Protein AF-A0A559M7N2-F1 (afdb_monomer_lite)

pLDDT: mean 72.8, std 21.12, range [26.42, 98.25]

Organism: NCBI:txid215461

Structure (mmCIF, N/CA/C/O backbone):
data_AF-A0A559M7N2-F1
#
_entry.id   AF-A0A559M7N2-F1
#
loop_
_atom_site.group_PDB
_atom_site.id
_atom_site.type_symbol
_atom_site.label_atom_id
_atom_site.label_alt_id
_atom_site.label_comp_id
_atom_site.label_asym_id
_atom_site.label_entity_id
_atom_site.label_seq_id
_atom_site.pdbx_PDB_ins_code
_atom_site.Cartn_x
_atom_site.Cartn_y
_atom_site.Cartn_z
_atom_site.occupancy
_atom_site.B_iso_or_equiv
_atom_site.auth_seq_id
_atom_site.auth_comp_id
_atom_site.auth_asym_id
_atom_site.auth_atom_id
_atom_site.pdbx_PDB_model_num
ATOM 1 N N . MET A 1 1 ? 62.987 35.791 -5.267 1.00 38.84 1 MET A N 1
ATOM 2 C CA . MET A 1 1 ? 63.421 35.973 -6.667 1.00 38.84 1 MET A CA 1
ATOM 3 C C . MET A 1 1 ? 62.729 34.912 -7.497 1.00 38.84 1 MET A C 1
ATOM 5 O O . MET A 1 1 ? 62.975 33.733 -7.290 1.00 38.84 1 MET A O 1
ATOM 9 N N . LEU A 1 2 ? 61.769 35.351 -8.308 1.00 29.48 2 LEU A N 1
ATOM 10 C CA . LEU A 1 2 ? 60.917 34.530 -9.165 1.00 29.48 2 LEU A CA 1
ATOM 11 C C . LEU A 1 2 ? 61.685 34.134 -10.431 1.00 29.48 2 LEU A C 1
ATOM 13 O O . LEU A 1 2 ? 62.287 34.993 -11.069 1.00 29.48 2 LEU A O 1
ATOM 17 N N . SER A 1 3 ? 61.623 32.857 -10.798 1.00 26.42 3 SER A N 1
ATOM 18 C CA . SER A 1 3 ? 61.978 32.352 -12.125 1.00 26.42 3 SER A CA 1
ATOM 19 C C . SER A 1 3 ? 60.822 31.476 -12.594 1.00 26.42 3 SER A C 1
ATOM 21 O O . SER A 1 3 ? 60.553 30.420 -12.026 1.00 26.42 3 SER A O 1
ATOM 23 N N . THR A 1 4 ? 60.081 31.982 -13.573 1.00 31.30 4 THR A N 1
ATOM 24 C CA . THR A 1 4 ? 58.969 31.317 -14.250 1.00 31.30 4 THR A CA 1
ATOM 25 C C . THR A 1 4 ? 59.507 30.516 -15.432 1.00 31.30 4 THR A C 1
ATOM 27 O O . THR A 1 4 ? 60.005 31.107 -16.390 1.00 31.30 4 THR A O 1
ATOM 30 N N . GLN A 1 5 ? 59.368 29.189 -15.401 1.00 32.19 5 GLN A N 1
ATOM 31 C CA . GLN A 1 5 ? 59.407 28.364 -16.608 1.00 32.19 5 GLN A CA 1
ATOM 32 C C . GLN A 1 5 ? 57.973 28.094 -17.070 1.00 32.19 5 GLN A C 1
ATOM 34 O O . GLN A 1 5 ? 57.166 27.504 -16.356 1.00 32.19 5 GLN A O 1
ATOM 39 N N . ASN A 1 6 ? 57.673 28.586 -18.271 1.00 32.91 6 ASN A N 1
ATOM 40 C CA . ASN A 1 6 ? 56.424 28.376 -18.988 1.00 32.91 6 ASN A CA 1
ATOM 41 C C . ASN A 1 6 ? 56.372 26.944 -19.533 1.00 32.91 6 ASN A C 1
ATOM 43 O O . ASN A 1 6 ? 57.146 26.602 -20.427 1.00 32.91 6 ASN A O 1
ATOM 47 N N . HIS A 1 7 ? 55.411 26.147 -19.067 1.00 32.06 7 HIS A N 1
ATOM 48 C CA . HIS A 1 7 ? 54.910 25.005 -19.825 1.00 32.06 7 HIS A CA 1
ATOM 49 C C . HIS A 1 7 ? 53.639 25.428 -20.565 1.00 32.06 7 HIS A C 1
ATOM 51 O O . HIS A 1 7 ? 52.646 25.833 -19.965 1.00 32.06 7 HIS A O 1
ATOM 57 N N . SER A 1 8 ? 53.713 25.377 -21.892 1.00 33.50 8 SER A N 1
ATOM 58 C CA . SER A 1 8 ? 52.602 25.559 -22.819 1.00 33.50 8 SER A CA 1
ATOM 59 C C . SER A 1 8 ? 51.560 24.463 -22.599 1.00 33.50 8 SER A C 1
ATOM 61 O O . SER A 1 8 ? 51.835 23.291 -22.847 1.00 33.50 8 SER A O 1
ATOM 63 N N . GLY A 1 9 ? 50.379 24.855 -22.121 1.00 32.44 9 GLY A N 1
ATOM 64 C CA . GLY A 1 9 ? 49.238 23.965 -21.949 1.00 32.44 9 GLY A CA 1
ATOM 65 C C . GLY A 1 9 ? 48.616 23.574 -23.286 1.00 32.44 9 GLY A C 1
ATOM 66 O O . GLY A 1 9 ? 48.193 24.432 -24.061 1.00 32.44 9 GLY A O 1
ATOM 67 N N . GLU A 1 10 ? 48.522 22.270 -23.523 1.00 34.81 10 GLU A N 1
ATOM 68 C CA . GLU A 1 10 ? 47.548 21.700 -24.445 1.00 34.81 10 GLU A CA 1
ATOM 69 C C . GLU A 1 10 ? 46.180 21.680 -23.753 1.00 34.81 10 GLU A C 1
ATOM 71 O O . GLU A 1 10 ? 46.028 21.222 -22.621 1.00 34.81 10 GLU A O 1
ATOM 76 N N . ASN A 1 11 ? 45.183 22.248 -24.425 1.00 41.03 11 ASN A N 1
ATOM 77 C CA . ASN A 1 11 ? 43.805 22.314 -23.959 1.00 41.03 11 ASN A CA 1
ATOM 78 C C . ASN A 1 11 ? 43.128 20.951 -24.220 1.00 41.03 11 ASN A C 1
ATOM 80 O O . ASN A 1 11 ? 43.040 20.562 -25.386 1.00 41.03 11 ASN A O 1
ATOM 84 N N . PRO A 1 12 ? 42.631 20.222 -23.201 1.00 34.59 12 PRO A N 1
ATOM 85 C CA . PRO A 1 12 ? 42.093 18.868 -23.378 1.00 34.59 12 PRO A CA 1
ATOM 86 C C . PRO A 1 12 ? 40.687 18.838 -24.002 1.00 34.59 12 PRO A C 1
ATOM 88 O O . PRO A 1 12 ? 40.128 17.769 -24.229 1.00 34.59 12 PRO A O 1
ATOM 91 N N . TRP A 1 13 ? 40.119 19.997 -24.329 1.00 42.06 13 TRP A N 1
ATOM 92 C CA . TRP A 1 13 ? 38.844 20.109 -25.028 1.00 42.06 13 TRP A CA 1
ATOM 93 C C . TRP A 1 13 ? 39.105 20.730 -26.392 1.00 42.06 13 TRP A C 1
ATOM 95 O O . TRP A 1 13 ? 39.275 21.944 -26.501 1.00 42.06 13 TRP A O 1
ATOM 105 N N . GLY A 1 14 ? 39.186 19.885 -27.423 1.00 41.91 14 GLY A N 1
ATOM 106 C CA . GLY A 1 14 ? 39.466 20.248 -28.815 1.00 41.91 14 GLY A CA 1
ATOM 107 C C . GLY A 1 14 ? 38.435 21.202 -29.426 1.00 41.91 14 GLY A C 1
ATOM 108 O O . GLY A 1 14 ? 37.654 20.825 -30.294 1.00 41.91 14 GLY A O 1
ATOM 109 N N . TYR A 1 15 ? 38.447 22.462 -29.000 1.00 45.78 15 TYR A N 1
ATOM 110 C CA . TYR A 1 15 ? 37.638 23.528 -29.567 1.00 45.78 15 TYR A CA 1
ATOM 111 C C . TYR A 1 15 ? 38.358 24.141 -30.763 1.00 45.78 15 TYR A C 1
ATOM 113 O O . TYR A 1 15 ? 39.396 24.786 -30.636 1.00 45.78 15 TYR A O 1
ATOM 121 N N . ASN A 1 16 ? 37.771 23.965 -31.946 1.00 45.22 16 ASN A N 1
ATOM 122 C CA . ASN A 1 16 ? 38.247 24.568 -33.183 1.00 45.22 16 ASN A CA 1
ATOM 123 C C . ASN A 1 16 ? 37.999 26.100 -33.159 1.00 45.22 16 ASN A C 1
ATOM 125 O O . ASN A 1 16 ? 36.839 26.531 -33.154 1.00 45.22 16 ASN A O 1
ATOM 129 N N . PRO A 1 17 ? 39.043 26.953 -33.201 1.00 45.00 17 PRO A N 1
ATOM 130 C CA . PRO A 1 17 ? 38.905 28.414 -33.120 1.00 45.00 17 PRO A CA 1
ATOM 131 C C . PRO A 1 17 ? 38.132 29.049 -34.290 1.00 45.00 17 PRO A C 1
ATOM 133 O O . PRO A 1 17 ? 37.671 30.189 -34.190 1.00 45.00 17 PRO A O 1
ATOM 136 N N . LYS A 1 18 ? 37.958 28.329 -35.410 1.00 45.25 18 LYS A N 1
ATOM 137 C CA . LYS A 1 18 ? 37.195 28.816 -36.574 1.00 45.25 18 LYS A CA 1
ATOM 138 C C . LYS A 1 18 ? 35.680 28.820 -36.324 1.00 45.25 18 LYS A C 1
ATOM 140 O O . LYS A 1 18 ? 34.986 29.691 -36.845 1.00 45.25 18 LYS A O 1
ATOM 145 N N . SER A 1 19 ? 35.177 27.917 -35.481 1.00 50.12 19 SER A N 1
ATOM 146 C CA . SER A 1 19 ? 33.751 27.806 -35.125 1.00 50.12 19 SER A CA 1
ATOM 147 C C . SER A 1 19 ? 33.270 29.000 -34.297 1.00 50.12 19 SER A C 1
ATOM 149 O O . SER A 1 19 ? 32.196 29.540 -34.549 1.00 50.12 19 SER A O 1
ATOM 151 N N . TYR A 1 20 ? 34.105 29.481 -33.370 1.00 46.59 20 TYR A N 1
ATOM 152 C CA . TYR A 1 20 ? 33.757 30.595 -32.485 1.00 46.59 20 TYR A CA 1
ATOM 153 C C . TYR A 1 20 ? 33.691 31.942 -33.226 1.00 46.59 20 TYR A C 1
ATOM 155 O O . TYR A 1 20 ? 32.823 32.768 -32.955 1.00 46.59 20 TYR A O 1
ATOM 163 N N . ARG A 1 21 ? 34.549 32.152 -34.239 1.00 49.31 21 ARG A N 1
ATOM 164 C CA . ARG A 1 21 ? 34.476 33.348 -35.103 1.00 49.31 21 ARG A CA 1
ATOM 165 C C . ARG A 1 21 ? 33.247 33.348 -36.015 1.00 49.31 21 ARG A C 1
ATOM 167 O O . ARG A 1 21 ? 32.693 34.414 -36.258 1.00 49.31 21 ARG A O 1
ATOM 174 N N . LYS A 1 22 ? 32.808 32.177 -36.492 1.00 51.69 22 LYS A N 1
ATOM 175 C CA . LYS A 1 22 ? 31.592 32.049 -37.313 1.00 51.69 22 LYS A CA 1
ATOM 176 C C . LYS A 1 22 ? 30.327 32.320 -36.490 1.00 51.69 22 LYS A C 1
ATOM 178 O O . LYS A 1 22 ? 29.439 33.015 -36.965 1.00 51.69 22 LYS A O 1
ATOM 183 N N . PHE A 1 23 ? 30.287 31.852 -35.241 1.00 52.22 23 PHE A N 1
ATOM 184 C CA . PHE A 1 23 ? 29.180 32.127 -34.321 1.00 52.22 23 PHE A CA 1
ATOM 185 C C . PHE A 1 23 ? 29.069 33.619 -33.972 1.00 52.22 23 PHE A C 1
ATOM 187 O O . PHE A 1 23 ? 27.985 34.187 -34.045 1.00 52.22 23 PHE A O 1
ATOM 194 N N . ARG A 1 24 ? 30.198 34.281 -33.677 1.00 52.12 24 ARG A N 1
ATOM 195 C CA . ARG A 1 24 ? 30.206 35.708 -33.314 1.00 52.12 24 ARG A CA 1
ATOM 196 C C . ARG A 1 24 ? 29.809 36.621 -34.481 1.00 52.12 24 ARG A C 1
ATOM 198 O O . ARG A 1 24 ? 29.022 37.534 -34.288 1.00 52.12 24 ARG A O 1
ATOM 205 N N . ARG A 1 25 ? 30.258 36.306 -35.702 1.00 52.41 25 ARG A N 1
ATOM 206 C CA . ARG A 1 25 ? 29.867 37.045 -36.912 1.00 52.41 25 ARG A CA 1
ATOM 207 C C . ARG A 1 25 ? 28.369 36.923 -37.226 1.00 52.41 25 ARG A C 1
ATOM 209 O O . ARG A 1 25 ? 27.755 37.916 -37.588 1.00 52.41 25 ARG A O 1
ATOM 216 N N . ASN A 1 26 ? 27.780 35.742 -37.035 1.00 50.41 26 ASN A N 1
ATOM 217 C CA . ASN A 1 26 ? 26.339 35.546 -37.222 1.00 50.41 26 ASN A CA 1
ATOM 218 C C . ASN A 1 26 ? 25.507 36.280 -36.156 1.00 50.41 26 ASN A C 1
ATOM 220 O O . ASN A 1 26 ? 24.401 36.72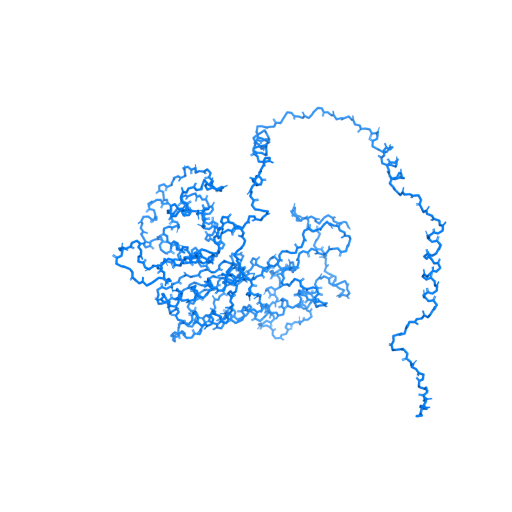3 -36.446 1.00 50.41 26 ASN A O 1
ATOM 224 N N . LEU A 1 27 ? 26.035 36.418 -34.935 1.00 49.44 27 LEU A N 1
ATOM 225 C CA . LEU A 1 27 ? 25.374 37.150 -33.853 1.00 49.44 27 LEU A CA 1
ATOM 226 C C . LEU A 1 27 ? 25.373 38.666 -34.114 1.00 49.44 27 LEU A C 1
ATOM 228 O O . LEU A 1 27 ? 24.350 39.317 -33.916 1.00 49.44 27 LEU A O 1
ATOM 232 N N . ASP A 1 28 ? 26.483 39.200 -34.628 1.00 57.16 28 ASP A N 1
ATOM 233 C CA . ASP A 1 28 ? 26.607 40.617 -34.985 1.00 57.16 28 ASP A CA 1
ATOM 234 C C . ASP A 1 28 ? 25.768 40.960 -36.242 1.00 57.16 28 ASP A C 1
ATOM 236 O O . ASP A 1 28 ? 25.141 42.019 -36.301 1.00 57.16 28 ASP A O 1
ATOM 240 N N . GLU A 1 29 ? 25.665 40.045 -37.221 1.00 51.75 29 GLU A N 1
ATOM 241 C CA . GLU A 1 29 ? 24.784 40.191 -38.399 1.00 51.75 29 GLU A CA 1
ATOM 242 C C . GLU A 1 29 ? 23.282 40.134 -38.028 1.00 51.75 29 GLU A C 1
ATOM 244 O O . GLU A 1 29 ? 22.480 40.859 -38.620 1.00 51.75 29 GLU A O 1
ATOM 249 N N . LEU A 1 30 ? 22.897 39.349 -37.011 1.00 50.06 30 LEU A N 1
ATOM 250 C CA . LEU A 1 30 ? 21.523 39.290 -36.480 1.00 50.06 30 LEU A CA 1
ATOM 251 C C . LEU A 1 30 ? 21.131 40.528 -35.659 1.00 50.06 30 LEU A C 1
ATOM 253 O O . LEU A 1 30 ? 19.954 40.875 -35.596 1.00 50.06 30 LEU A O 1
ATOM 257 N N . GLN A 1 31 ? 22.098 41.208 -35.040 1.00 55.69 31 GLN A N 1
ATOM 258 C CA . GLN A 1 31 ? 21.852 42.449 -34.299 1.00 55.69 31 GLN A CA 1
ATOM 259 C C . GLN A 1 31 ? 21.788 43.684 -35.212 1.00 55.69 31 GLN A C 1
ATOM 261 O O . GLN A 1 31 ? 21.134 44.664 -34.859 1.00 55.69 31 GLN A O 1
ATOM 266 N N . ALA A 1 32 ? 22.418 43.635 -36.391 1.00 61.19 32 ALA A N 1
ATOM 267 C CA . ALA A 1 32 ? 22.428 44.739 -37.353 1.00 61.19 32 ALA A CA 1
ATOM 268 C C . ALA A 1 32 ? 21.173 44.808 -38.249 1.00 61.19 32 ALA A C 1
ATOM 270 O O . ALA A 1 32 ? 20.858 45.883 -38.755 1.00 61.19 32 ALA A O 1
ATOM 271 N N . ASN A 1 33 ? 20.445 43.698 -38.429 1.00 50.16 33 ASN A N 1
ATOM 272 C CA . ASN A 1 33 ? 19.228 43.626 -39.246 1.00 50.16 33 ASN A CA 1
ATOM 273 C C . ASN A 1 33 ? 18.071 42.993 -38.450 1.00 50.16 33 ASN A C 1
ATOM 275 O O . ASN A 1 33 ? 17.874 41.778 -38.527 1.00 50.16 33 ASN A O 1
ATOM 279 N N . PRO A 1 34 ? 17.290 43.775 -37.681 1.00 47.81 34 PRO A N 1
ATOM 280 C CA . PRO A 1 34 ? 16.145 43.233 -36.964 1.00 47.81 34 PRO A CA 1
ATOM 281 C C . PRO A 1 34 ? 15.091 42.729 -37.960 1.00 47.81 34 PRO A C 1
ATOM 283 O O . PRO A 1 34 ? 14.519 43.497 -38.734 1.00 47.81 34 PRO A O 1
ATOM 286 N N . VAL A 1 35 ? 14.837 41.420 -37.930 1.00 53.81 35 VAL A N 1
ATOM 287 C CA . VAL A 1 35 ? 13.741 40.773 -38.662 1.00 53.81 35 VAL A CA 1
ATOM 288 C C . VAL A 1 35 ? 12.413 41.402 -38.206 1.00 53.81 35 VAL A C 1
ATOM 290 O O . VAL A 1 35 ? 12.212 41.550 -36.994 1.00 53.81 35 VAL A O 1
ATOM 293 N N . PRO A 1 36 ? 11.495 41.778 -39.119 1.00 46.88 36 PRO A N 1
ATOM 294 C CA . PRO A 1 36 ? 10.175 42.268 -38.737 1.00 46.88 36 PRO A CA 1
ATOM 295 C C . PRO A 1 36 ? 9.475 41.232 -37.853 1.00 46.88 36 PRO A C 1
ATOM 297 O O . PRO A 1 36 ? 9.478 40.041 -38.164 1.00 46.88 36 PRO A O 1
ATOM 300 N N . LYS A 1 37 ? 8.906 41.677 -36.728 1.00 48.97 37 LYS A N 1
ATOM 301 C CA . LYS A 1 37 ? 8.226 40.808 -35.759 1.00 48.97 37 LYS A CA 1
ATOM 302 C C . LYS A 1 37 ? 7.167 39.959 -36.471 1.00 48.97 37 LYS A C 1
ATOM 304 O O . LYS A 1 37 ? 6.220 40.488 -37.040 1.00 48.97 37 LYS A O 1
ATOM 309 N N . GLY A 1 38 ? 7.337 38.640 -36.416 1.00 49.53 38 GLY A N 1
ATOM 310 C CA . GLY A 1 38 ? 6.546 37.657 -37.159 1.00 49.53 38 GLY A CA 1
ATOM 311 C C . GLY A 1 38 ? 5.073 37.520 -36.763 1.00 49.53 38 GLY A C 1
ATOM 312 O O . GLY A 1 38 ? 4.432 36.600 -37.246 1.00 49.53 38 GLY A O 1
ATOM 313 N N . GLU A 1 39 ? 4.501 38.385 -35.924 1.00 48.59 39 GLU A N 1
ATOM 314 C CA . GLU A 1 39 ? 3.069 38.305 -35.590 1.00 48.59 39 GLU A CA 1
ATOM 315 C C . GLU A 1 39 ? 2.154 38.832 -36.706 1.00 48.59 39 GLU A C 1
ATOM 317 O O . GLU A 1 39 ? 1.020 38.368 -36.816 1.00 48.59 39 GLU A O 1
ATOM 322 N N . ASP A 1 40 ? 2.632 39.737 -37.566 1.00 52.19 40 ASP A N 1
ATOM 323 C CA . ASP A 1 40 ? 1.783 40.356 -38.596 1.00 52.19 40 ASP A CA 1
ATOM 324 C C . ASP A 1 40 ? 1.726 39.548 -39.904 1.00 52.19 40 ASP A C 1
ATOM 326 O O . ASP A 1 40 ? 0.712 39.576 -40.598 1.00 52.19 40 ASP A O 1
ATOM 330 N N . TYR A 1 41 ? 2.763 38.761 -40.217 1.00 46.81 41 TYR A N 1
ATOM 331 C CA . TYR A 1 41 ? 2.809 37.950 -41.445 1.00 46.81 41 TYR A CA 1
ATOM 332 C C . TYR A 1 41 ? 1.892 36.717 -41.379 1.00 46.81 41 TYR A C 1
ATOM 334 O O . TYR A 1 41 ? 1.320 36.310 -42.385 1.00 46.81 41 TYR A O 1
ATOM 342 N N . TRP A 1 42 ? 1.704 36.136 -40.189 1.00 44.16 42 TRP A N 1
ATOM 343 C CA . TRP A 1 42 ? 0.806 34.990 -40.018 1.00 44.16 42 TRP A CA 1
ATOM 344 C C . TRP A 1 42 ? -0.664 35.411 -39.909 1.00 44.16 42 TRP A C 1
ATOM 346 O O . TRP A 1 42 ? -1.537 34.690 -40.381 1.00 44.16 42 TRP A O 1
ATOM 356 N N . LYS A 1 43 ? -0.962 36.593 -39.352 1.00 51.34 43 LYS A N 1
ATOM 357 C CA . LYS A 1 43 ? -2.347 37.077 -39.221 1.00 51.34 43 LYS A CA 1
ATOM 358 C C . LYS A 1 43 ? -3.009 37.370 -40.568 1.00 51.34 43 LYS A C 1
ATOM 360 O O . LYS A 1 43 ? -4.196 37.100 -40.705 1.00 51.34 43 LYS A O 1
ATOM 365 N N . SER A 1 44 ? -2.273 37.873 -41.560 1.00 49.59 44 SER A N 1
ATOM 366 C CA . SER A 1 44 ? -2.832 38.114 -42.898 1.00 49.59 44 SER A CA 1
ATOM 367 C C . SER A 1 44 ? -3.057 36.819 -43.685 1.00 49.59 44 SER A C 1
ATOM 369 O O . SER A 1 44 ? -4.069 36.700 -44.367 1.00 49.59 44 SER A O 1
ATOM 371 N N . TYR A 1 45 ? -2.176 35.824 -43.528 1.00 42.91 45 TYR A N 1
ATOM 372 C CA . TYR A 1 45 ? -2.270 34.553 -44.255 1.00 42.91 45 TYR A CA 1
ATOM 373 C C . TYR A 1 45 ? -3.479 33.704 -43.814 1.00 42.91 45 TYR A C 1
ATOM 375 O O . TYR A 1 45 ? -4.158 33.116 -44.648 1.00 42.91 45 TYR A O 1
ATOM 383 N N . TRP A 1 46 ? -3.810 33.697 -42.515 1.00 45.75 46 TRP A N 1
ATOM 384 C CA . TRP A 1 46 ? -4.972 32.959 -41.987 1.00 45.75 46 TRP A CA 1
ATOM 385 C C . TRP A 1 46 ? -6.299 33.735 -42.068 1.00 45.75 46 TRP A C 1
ATOM 387 O O . TRP A 1 46 ? -7.371 33.124 -42.054 1.00 45.75 46 TRP A O 1
ATOM 397 N N . ALA A 1 47 ? -6.257 35.068 -42.171 1.00 50.44 47 ALA A N 1
ATOM 398 C CA . ALA A 1 47 ? -7.457 35.894 -42.330 1.00 50.44 47 ALA A CA 1
ATOM 399 C C . ALA A 1 47 ? -8.057 35.816 -43.748 1.00 50.44 47 ALA A C 1
ATOM 401 O O . ALA A 1 47 ? -9.268 35.950 -43.900 1.00 50.44 47 ALA A O 1
ATOM 402 N N . GLU A 1 48 ? -7.244 35.567 -44.780 1.00 44.56 48 GLU A N 1
ATOM 403 C CA . GLU A 1 48 ? -7.736 35.432 -46.160 1.00 44.56 48 GLU A CA 1
ATOM 404 C C . GLU A 1 48 ? -8.284 34.027 -46.481 1.00 44.56 48 GLU A C 1
ATOM 406 O O . GLU A 1 48 ? -9.187 33.907 -47.311 1.00 44.56 48 GLU A O 1
ATOM 411 N N . GLU A 1 49 ? -7.819 32.971 -45.800 1.00 44.19 49 GLU A N 1
ATOM 412 C CA . GLU A 1 49 ? -8.337 31.601 -45.989 1.00 44.19 49 GLU A CA 1
ATOM 413 C C . GLU A 1 49 ? -9.617 31.302 -45.192 1.00 44.19 49 GLU A C 1
ATOM 415 O O . GLU A 1 49 ? -10.417 30.472 -45.615 1.00 44.19 49 GLU A O 1
ATOM 420 N N . SER A 1 50 ? -9.863 31.998 -44.078 1.00 45.97 50 SER A N 1
ATOM 421 C CA . SER A 1 50 ? -11.043 31.771 -43.222 1.00 45.97 50 SER A CA 1
ATOM 422 C C . SER A 1 50 ? -12.319 32.488 -43.689 1.00 45.97 50 SER A C 1
ATOM 424 O O . SER A 1 50 ? -13.388 32.271 -43.126 1.00 45.97 50 SER A O 1
ATOM 426 N N . ALA A 1 51 ? -12.240 33.311 -44.739 1.00 46.34 51 ALA A N 1
ATOM 427 C CA . ALA A 1 51 ? -13.364 34.100 -45.251 1.00 46.34 51 ALA A CA 1
ATOM 428 C C . ALA A 1 51 ? -14.177 33.409 -46.366 1.00 46.34 51 ALA A C 1
ATOM 430 O O . ALA A 1 51 ? -15.035 34.047 -46.984 1.00 46.34 51 ALA A O 1
ATOM 431 N N . LYS A 1 52 ? -13.922 32.129 -46.662 1.00 50.53 52 LYS A N 1
ATOM 432 C CA . LYS A 1 52 ? -14.687 31.374 -47.662 1.00 50.53 52 LYS A CA 1
ATOM 433 C C . LYS A 1 52 ? -15.412 30.201 -47.007 1.00 50.53 52 LYS A C 1
ATOM 435 O O . LYS A 1 52 ? -14.785 29.268 -46.527 1.00 50.53 52 LYS A O 1
ATOM 440 N N . ASP A 1 53 ? -16.738 30.304 -47.071 1.00 52.22 53 ASP A N 1
ATOM 441 C CA . ASP A 1 53 ? -17.762 29.306 -46.747 1.00 52.22 53 ASP A CA 1
ATOM 442 C C . ASP A 1 53 ? -18.118 29.128 -45.265 1.00 52.22 53 ASP A C 1
ATOM 444 O O . ASP A 1 53 ? -17.844 28.098 -44.658 1.00 52.22 53 ASP A O 1
ATOM 448 N N . ASP A 1 54 ? -18.864 30.095 -44.717 1.00 43.12 54 ASP A N 1
ATOM 449 C CA . ASP A 1 54 ? -19.615 29.916 -43.468 1.00 43.12 54 ASP A CA 1
ATOM 450 C C . ASP A 1 54 ? -21.132 29.949 -43.744 1.00 43.12 54 ASP A C 1
ATOM 452 O O . ASP A 1 54 ? -21.838 30.927 -43.499 1.00 43.12 54 ASP A O 1
ATOM 456 N N . TRP A 1 55 ? -21.639 28.864 -44.336 1.00 49.66 55 TRP A N 1
ATOM 457 C CA . TRP A 1 55 ? -23.065 28.521 -44.307 1.00 49.66 55 TRP A CA 1
ATOM 458 C C . TRP A 1 55 ? -23.308 27.586 -43.119 1.00 49.66 55 TRP A C 1
ATOM 460 O O . TRP A 1 55 ? -23.463 26.375 -43.281 1.00 49.66 55 TRP A O 1
ATOM 470 N N . THR A 1 56 ? -23.333 28.128 -41.904 1.00 49.84 56 THR A N 1
ATOM 471 C CA . THR A 1 56 ? -23.733 27.355 -40.725 1.00 49.84 56 THR A CA 1
ATOM 472 C C . THR A 1 56 ? -25.255 27.294 -40.646 1.00 49.84 56 THR A C 1
ATOM 474 O O . THR A 1 56 ? -25.945 28.262 -40.326 1.00 49.84 56 THR A O 1
ATOM 477 N N . ALA A 1 57 ? -25.805 26.123 -40.974 1.00 55.06 57 ALA A N 1
ATOM 478 C CA . ALA A 1 57 ? -27.180 25.784 -40.636 1.00 55.06 57 ALA A CA 1
ATOM 479 C C . ALA A 1 57 ? -27.393 25.975 -39.125 1.00 55.06 57 ALA A C 1
ATOM 481 O O . ALA A 1 57 ? -26.520 25.623 -38.328 1.00 55.06 57 ALA A O 1
ATOM 482 N N . ALA A 1 58 ? -28.547 26.529 -38.737 1.00 59.56 58 ALA A N 1
ATOM 483 C CA . ALA A 1 58 ? -28.896 26.708 -37.332 1.00 59.56 58 ALA A CA 1
ATOM 484 C C . ALA A 1 58 ? -28.698 25.381 -36.570 1.00 59.56 58 ALA A C 1
ATOM 486 O O . ALA A 1 58 ? -29.142 24.337 -37.064 1.00 59.56 58 ALA A O 1
ATOM 487 N N . PRO A 1 59 ? -28.020 25.390 -35.408 1.00 64.56 59 PRO A N 1
ATOM 488 C CA . PRO A 1 59 ? -27.731 24.165 -34.680 1.00 64.56 59 PRO A CA 1
ATOM 489 C C . PRO A 1 59 ? -29.040 23.451 -34.343 1.00 64.56 59 PRO A C 1
ATOM 491 O O . PRO A 1 59 ? -30.006 24.075 -33.897 1.00 64.56 59 PRO A O 1
ATOM 494 N N . ALA A 1 60 ? -29.073 22.140 -34.586 1.00 74.81 60 ALA A N 1
ATOM 495 C CA . ALA A 1 60 ? -30.211 21.305 -34.232 1.00 74.81 60 ALA A CA 1
ATOM 496 C C . ALA A 1 60 ? -30.568 21.491 -32.741 1.00 74.81 60 ALA A C 1
ATOM 498 O O . ALA A 1 60 ? -29.662 21.677 -31.919 1.00 74.81 60 ALA A O 1
ATOM 499 N N . PRO A 1 61 ? -31.864 21.456 -32.375 1.00 80.19 61 PRO A N 1
ATOM 500 C CA . PRO A 1 61 ? -32.285 21.600 -30.987 1.00 80.19 61 PRO A CA 1
ATOM 501 C C . PRO A 1 61 ? -31.591 20.546 -30.121 1.00 80.19 61 PRO A C 1
ATOM 503 O O . PRO A 1 61 ? -31.579 19.359 -30.455 1.00 80.19 61 PRO A O 1
ATOM 506 N N . LYS A 1 62 ? -30.980 21.004 -29.024 1.00 83.56 62 LYS A N 1
ATOM 507 C CA . LYS A 1 62 ? -30.246 20.149 -28.088 1.00 83.56 62 LYS A CA 1
ATOM 508 C C . LYS A 1 62 ? -31.189 19.105 -27.491 1.00 83.56 62 LYS A C 1
ATOM 510 O O . LYS A 1 62 ? -32.332 19.410 -27.154 1.00 83.56 62 LYS A O 1
ATOM 515 N N . SER A 1 63 ? -30.695 17.880 -27.364 1.00 87.69 63 SER A N 1
ATOM 516 C CA . SER A 1 63 ? -31.412 16.800 -26.677 1.00 87.69 63 SER A CA 1
ATOM 517 C C . SER A 1 63 ? -31.517 17.066 -25.170 1.00 87.69 63 SER A C 1
ATOM 519 O O . SER A 1 63 ? -30.718 17.811 -24.604 1.00 87.69 63 SER A O 1
ATOM 521 N N . GLU A 1 64 ? -32.477 16.423 -24.505 1.00 83.88 64 GLU A N 1
ATOM 522 C CA . GLU A 1 64 ? -32.680 16.522 -23.051 1.00 83.88 64 GLU A CA 1
ATOM 523 C C . GLU A 1 64 ? -31.419 16.129 -22.257 1.00 83.88 64 GLU A C 1
ATOM 525 O O . GLU A 1 64 ? -31.063 16.786 -21.284 1.00 83.88 64 GLU A O 1
ATOM 530 N N . GLU A 1 65 ? -30.669 15.133 -22.737 1.00 75.31 65 GLU A N 1
ATOM 531 C CA . GLU A 1 65 ? -29.400 14.700 -22.138 1.00 75.31 65 GLU A CA 1
ATOM 532 C C . GLU A 1 65 ? -28.296 15.767 -22.261 1.00 75.31 65 GLU A C 1
ATOM 534 O O . GLU A 1 65 ? -27.503 15.964 -21.341 1.00 75.31 65 GLU A O 1
ATOM 539 N N . GLN A 1 66 ? -28.264 16.508 -23.374 1.00 78.06 66 GLN A N 1
ATOM 540 C CA . GLN A 1 66 ? -27.326 17.619 -23.567 1.00 78.06 66 GLN A CA 1
ATOM 541 C C . GLN A 1 66 ? -27.685 18.826 -22.701 1.00 78.06 66 GLN A C 1
ATOM 543 O O . GLN A 1 66 ? -26.785 19.465 -22.163 1.00 78.06 66 GLN A O 1
ATOM 548 N N . LEU A 1 67 ? -28.978 19.114 -22.532 1.00 83.75 67 LEU A N 1
ATOM 549 C CA . LEU A 1 67 ? -29.445 20.173 -21.636 1.00 83.75 67 LEU A CA 1
ATOM 550 C C . LEU A 1 67 ? -29.122 19.843 -20.174 1.00 83.75 67 LEU A C 1
ATOM 552 O O . LEU A 1 67 ? -28.600 20.700 -19.466 1.00 83.75 67 LEU A O 1
ATOM 556 N N . LEU A 1 68 ? -29.338 18.592 -19.751 1.00 77.56 68 LEU A N 1
ATOM 557 C CA . LEU A 1 68 ? -28.970 18.122 -18.414 1.00 77.56 68 LEU A CA 1
ATOM 558 C C . LEU A 1 68 ? -27.457 18.213 -18.183 1.00 77.56 68 LEU A C 1
ATOM 560 O O . LEU A 1 68 ? -27.009 18.641 -17.122 1.00 77.56 68 LEU A O 1
ATOM 564 N N . LYS A 1 69 ? -26.653 17.836 -19.181 1.00 70.25 69 LYS A N 1
ATOM 565 C CA . LYS A 1 69 ? -25.195 17.938 -19.104 1.00 70.25 69 LYS A CA 1
ATOM 566 C C . LYS A 1 69 ? -24.729 19.389 -18.982 1.00 70.25 69 LYS A C 1
ATOM 568 O O . LYS A 1 69 ? -23.877 19.666 -18.148 1.00 70.25 69 LYS A O 1
ATOM 573 N N . GLU A 1 70 ? -25.295 20.303 -19.765 1.00 77.38 70 GLU A N 1
ATOM 574 C CA . GLU A 1 70 ? -24.971 21.732 -19.683 1.00 77.38 70 GLU A CA 1
ATOM 575 C C . GLU A 1 70 ? -25.408 22.346 -18.353 1.00 77.38 70 GLU A C 1
ATOM 577 O O . GLU A 1 70 ? -24.699 23.182 -17.801 1.00 77.38 70 GLU A O 1
ATOM 582 N N . GLU A 1 71 ? -26.542 21.914 -17.803 1.00 77.25 71 GLU A N 1
ATOM 583 C CA . GLU A 1 71 ? -26.985 22.320 -16.471 1.00 77.25 71 GLU A CA 1
ATOM 584 C C . GLU A 1 71 ? -26.029 21.814 -15.383 1.00 77.25 71 GLU A C 1
ATOM 586 O O . GLU A 1 71 ? -25.634 22.582 -14.505 1.00 77.25 71 GLU A O 1
ATOM 591 N N . ILE A 1 72 ? -25.594 20.553 -15.466 1.00 65.56 72 ILE A N 1
ATOM 592 C CA . ILE A 1 72 ? -24.570 19.992 -14.577 1.00 65.56 72 ILE A CA 1
ATOM 593 C C . ILE A 1 72 ? -23.263 20.784 -14.711 1.00 65.56 72 ILE A C 1
ATOM 595 O O . ILE A 1 72 ? -22.721 21.212 -13.702 1.00 65.56 72 ILE A O 1
ATOM 599 N N . GLU A 1 73 ? -22.771 21.028 -15.926 1.00 62.62 73 GLU A N 1
ATOM 600 C CA . GLU A 1 73 ? -21.519 21.759 -16.177 1.00 62.62 73 GLU A CA 1
ATOM 601 C C . GLU A 1 73 ? -21.585 23.214 -15.700 1.00 62.62 73 GLU A C 1
ATOM 603 O O . GLU A 1 73 ? -20.635 23.703 -15.092 1.00 62.62 73 GLU A O 1
ATOM 608 N N . LYS A 1 74 ? -22.726 23.883 -15.882 1.00 70.88 74 LYS A N 1
ATOM 609 C CA . LYS A 1 74 ? -22.968 25.232 -15.360 1.00 70.88 74 LYS A CA 1
ATOM 610 C C . LYS A 1 74 ? -23.001 25.256 -13.830 1.00 70.88 74 LYS A C 1
ATOM 612 O O . LYS A 1 74 ? -22.466 26.169 -13.213 1.00 70.88 74 LYS A O 1
ATOM 617 N N . ASN A 1 75 ? -23.563 24.226 -13.201 1.00 63.12 75 ASN A N 1
ATOM 618 C CA . ASN A 1 75 ? -23.516 24.059 -11.745 1.00 63.12 75 ASN A CA 1
ATOM 619 C C . ASN A 1 75 ? -22.117 23.659 -11.229 1.00 63.12 75 ASN A C 1
ATOM 621 O O . ASN A 1 75 ? -21.882 23.660 -10.021 1.00 63.12 75 ASN A O 1
ATOM 625 N N . LEU A 1 76 ? -21.184 23.335 -12.130 1.00 53.78 76 LEU A N 1
ATOM 626 C CA . LEU A 1 76 ? -19.785 23.014 -11.848 1.00 53.78 76 LEU A CA 1
ATOM 627 C C . LEU A 1 76 ? -18.827 24.158 -12.229 1.00 53.78 76 LEU A C 1
ATOM 629 O O . LEU A 1 76 ? -17.617 23.962 -12.171 1.00 53.78 76 LEU A O 1
ATOM 633 N N . GLU A 1 77 ? -19.320 25.346 -12.595 1.00 48.19 77 GLU A N 1
ATOM 634 C CA . GLU A 1 77 ? -18.487 26.471 -13.065 1.00 48.19 77 GLU A CA 1
ATOM 635 C C . GLU A 1 77 ? -17.513 26.998 -11.981 1.00 48.19 77 GLU A C 1
ATOM 637 O O . GLU A 1 77 ? -16.474 27.571 -12.299 1.00 48.19 77 GLU A O 1
ATOM 642 N N . ASP A 1 78 ? -17.767 26.676 -10.706 1.00 47.53 78 ASP A N 1
ATOM 643 C CA . ASP A 1 78 ? -16.867 26.902 -9.564 1.00 47.53 78 ASP A CA 1
ATOM 644 C C . ASP A 1 78 ? -16.280 25.597 -8.983 1.00 47.53 78 ASP A C 1
ATOM 646 O O . ASP A 1 78 ? -15.764 25.580 -7.867 1.00 47.53 78 ASP A O 1
ATOM 650 N N . TRP A 1 79 ? -16.350 24.475 -9.702 1.00 42.53 79 TRP A N 1
ATOM 651 C CA . TRP A 1 79 ? -15.812 23.188 -9.262 1.00 42.53 79 TRP A CA 1
ATOM 652 C C . TRP A 1 79 ? -14.357 22.987 -9.749 1.00 42.53 79 TRP A C 1
ATOM 654 O O . TRP A 1 79 ? -14.113 22.970 -10.955 1.00 42.53 79 TRP A O 1
ATOM 664 N N . PRO A 1 80 ? -13.369 22.740 -8.862 1.00 49.31 80 PRO A N 1
ATOM 665 C CA . PRO A 1 80 ? -13.474 22.650 -7.416 1.00 49.31 80 PRO A CA 1
ATOM 666 C C . PRO A 1 80 ? -13.287 24.025 -6.745 1.00 49.31 80 PRO A C 1
ATOM 668 O O . PRO A 1 80 ? -12.383 24.793 -7.058 1.00 49.31 80 PRO A O 1
ATOM 671 N N . TRP A 1 81 ? -14.158 24.237 -5.770 1.00 54.25 81 TRP A N 1
ATOM 672 C CA . TRP A 1 81 ? -14.586 25.435 -5.049 1.00 54.25 81 TRP A CA 1
ATOM 673 C C . TRP A 1 81 ? -13.575 26.559 -4.760 1.00 54.25 81 TRP A C 1
ATOM 675 O O . TRP A 1 81 ? -12.419 26.349 -4.389 1.00 54.25 81 TRP A O 1
ATOM 685 N N . LYS A 1 82 ? -14.070 27.802 -4.812 1.00 47.09 82 LYS A N 1
ATOM 686 C CA . LYS A 1 82 ? -13.396 29.012 -4.314 1.00 47.09 82 LYS A CA 1
ATOM 687 C C . LYS A 1 82 ? -13.028 28.833 -2.829 1.00 47.09 82 LYS A C 1
ATOM 689 O O . LYS A 1 82 ? -13.896 28.564 -2.008 1.00 47.09 82 LYS A O 1
ATOM 694 N N . GLY A 1 83 ? -11.746 28.975 -2.479 1.00 50.84 83 GLY A N 1
ATOM 695 C CA . GLY A 1 83 ? -11.240 28.742 -1.111 1.00 50.84 83 GLY A CA 1
ATOM 696 C C . GLY A 1 83 ? -10.701 27.329 -0.851 1.00 50.84 83 GLY A C 1
ATOM 697 O O . GLY A 1 83 ? -10.222 27.046 0.244 1.00 50.84 83 GLY A O 1
ATOM 698 N N . VAL A 1 84 ? -10.719 26.448 -1.853 1.00 44.62 84 VAL A N 1
ATOM 699 C CA . VAL A 1 84 ? -10.133 25.107 -1.758 1.00 44.62 84 VAL A CA 1
ATOM 700 C C . VAL A 1 84 ? -8.633 25.178 -2.032 1.00 44.62 84 VAL A C 1
ATOM 702 O O . VAL A 1 84 ? -8.210 25.877 -2.956 1.00 44.62 84 VAL A O 1
ATOM 705 N N . PRO A 1 85 ? -7.790 24.462 -1.264 1.00 43.38 85 PRO A N 1
ATOM 706 C CA . PRO A 1 85 ? -6.368 24.382 -1.562 1.00 43.38 85 PRO A CA 1
ATOM 707 C C . PRO A 1 85 ? -6.143 23.898 -3.000 1.00 43.38 85 PRO A C 1
ATOM 709 O O . PRO A 1 85 ? -6.782 22.946 -3.444 1.00 43.38 85 PRO A O 1
ATOM 712 N N . GLN A 1 86 ? -5.180 24.511 -3.702 1.00 40.22 86 GLN A N 1
ATOM 713 C CA . GLN A 1 86 ? -4.831 24.236 -5.112 1.00 40.22 86 GLN A CA 1
ATOM 714 C C . GLN A 1 86 ? -4.645 22.746 -5.458 1.00 40.22 86 GLN A C 1
ATOM 716 O O . GLN A 1 86 ? -4.661 22.371 -6.629 1.00 40.22 86 GLN A O 1
ATOM 721 N N . LYS A 1 87 ? -4.428 21.888 -4.457 1.00 40.25 87 LYS A N 1
ATOM 722 C CA . LYS A 1 87 ? -4.317 20.440 -4.608 1.00 40.25 87 LYS A CA 1
ATOM 723 C C . LYS A 1 87 ? -5.309 19.756 -3.671 1.00 40.25 87 LYS A C 1
ATOM 725 O O . LYS A 1 87 ? -5.115 19.730 -2.457 1.00 40.25 87 LYS A O 1
ATOM 730 N N . LEU A 1 88 ? -6.333 19.129 -4.250 1.00 39.31 88 LEU A N 1
ATOM 731 C CA . LEU A 1 88 ? -7.164 18.156 -3.547 1.00 39.31 88 LEU A CA 1
ATOM 732 C C . LEU A 1 88 ? -6.296 16.939 -3.203 1.00 39.31 88 LEU A C 1
ATOM 734 O O . LEU A 1 88 ? -6.047 16.065 -4.034 1.00 39.31 88 LEU A O 1
ATOM 738 N N . LEU A 1 89 ? -5.828 16.863 -1.959 1.00 41.94 89 LEU A N 1
ATOM 739 C CA . LEU A 1 89 ? -5.334 15.608 -1.413 1.00 41.94 89 LEU A CA 1
ATOM 740 C C . LEU A 1 89 ? -6.558 14.702 -1.249 1.00 41.94 89 LEU A C 1
ATOM 742 O O . LEU A 1 89 ? -7.412 14.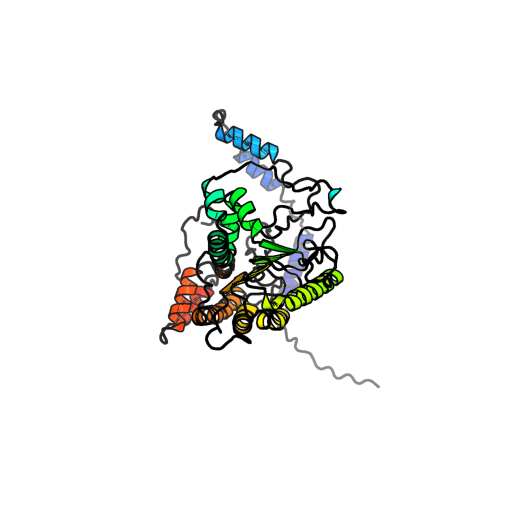930 -0.388 1.00 41.94 89 LEU A O 1
ATOM 746 N N . THR A 1 90 ? -6.686 13.697 -2.116 1.00 40.84 90 THR A N 1
ATOM 747 C CA . THR A 1 90 ? -7.473 12.505 -1.791 1.00 40.84 90 THR A CA 1
ATOM 748 C C . THR A 1 90 ? -6.828 11.899 -0.550 1.00 40.84 90 THR A C 1
ATOM 750 O O . THR A 1 90 ? -5.821 11.190 -0.652 1.00 40.84 90 THR A O 1
ATOM 753 N N . VAL A 1 91 ? -7.366 12.248 0.617 1.00 47.31 91 VAL A N 1
ATOM 754 C CA . VAL A 1 91 ? -7.296 11.388 1.798 1.00 47.31 91 VAL A CA 1
ATOM 755 C C . VAL A 1 91 ? -7.829 10.041 1.325 1.00 47.31 91 VAL A C 1
ATOM 757 O O . VAL A 1 91 ? -8.718 10.025 0.475 1.00 47.31 91 VAL A O 1
ATOM 760 N N . SER A 1 92 ? -7.191 8.955 1.745 1.00 50.66 92 SER A N 1
ATOM 761 C CA . SER A 1 92 ? -7.512 7.569 1.379 1.00 50.66 92 SER A CA 1
ATOM 762 C C . SER A 1 92 ? -8.983 7.376 0.954 1.00 50.66 92 SER A C 1
ATOM 764 O O . SER A 1 92 ? -9.847 7.897 1.658 1.00 50.66 92 SER A O 1
ATOM 766 N N . PRO A 1 93 ? -9.308 6.664 -0.149 1.00 57.50 93 PRO A N 1
ATOM 767 C CA . PRO A 1 93 ? -10.651 6.641 -0.767 1.00 57.50 93 PRO A CA 1
ATOM 768 C C . PRO A 1 93 ? -11.789 6.166 0.152 1.00 57.50 93 PRO A C 1
ATOM 770 O O . PRO A 1 93 ? -12.949 6.156 -0.243 1.00 57.50 93 PRO A O 1
ATOM 773 N N . TYR A 1 94 ? -11.449 5.773 1.372 1.00 65.94 94 TYR A N 1
ATOM 774 C CA . TYR A 1 94 ? -12.331 5.279 2.407 1.00 65.94 94 TYR A CA 1
ATOM 775 C C . TYR A 1 94 ? -12.732 6.348 3.442 1.00 65.94 94 TYR A C 1
ATOM 777 O O . TYR A 1 94 ? -13.661 6.127 4.213 1.00 65.94 94 TYR A O 1
ATOM 785 N N . ALA A 1 95 ? -12.048 7.497 3.489 1.00 60.12 95 ALA A N 1
ATOM 786 C CA . ALA A 1 95 ? -12.373 8.592 4.398 1.00 60.12 95 ALA A CA 1
ATOM 787 C C . ALA A 1 95 ? -13.225 9.639 3.664 1.00 60.12 95 ALA A C 1
ATOM 789 O O . ALA A 1 95 ? -12.705 10.510 2.962 1.00 60.12 95 ALA A O 1
ATOM 790 N N . PHE A 1 96 ? -14.549 9.565 3.826 1.00 53.91 96 PHE A N 1
ATOM 791 C CA . PHE A 1 96 ? -15.440 10.664 3.445 1.00 53.91 96 PHE A CA 1
ATOM 792 C C . PHE A 1 96 ? -15.084 11.873 4.297 1.00 53.91 96 PHE A C 1
ATOM 794 O O . PHE A 1 96 ? -15.244 11.750 5.499 1.00 53.91 96 PHE A O 1
ATOM 801 N N . ASN A 1 97 ? -14.590 12.963 3.687 1.00 52.25 97 ASN A N 1
ATOM 802 C CA . ASN A 1 97 ? -14.235 14.268 4.282 1.00 52.25 97 ASN A CA 1
ATOM 803 C C . ASN A 1 97 ? -14.538 14.400 5.785 1.00 52.25 97 ASN A C 1
ATOM 805 O O . ASN A 1 97 ? -15.429 15.144 6.190 1.00 52.25 97 ASN A O 1
ATOM 809 N N . TYR A 1 98 ? -13.792 13.642 6.590 1.00 50.97 98 TYR A N 1
ATOM 810 C CA . TYR A 1 98 ? -14.082 13.445 8.000 1.00 50.97 98 TYR A CA 1
ATOM 811 C C . TYR A 1 98 ? -13.316 14.549 8.706 1.00 50.97 98 TYR A C 1
ATOM 813 O O . TYR A 1 98 ? -12.141 14.407 9.030 1.00 50.97 98 TYR A O 1
ATOM 821 N N . TYR A 1 99 ? -13.948 15.710 8.826 1.00 47.97 99 TYR A N 1
ATOM 822 C CA . TYR A 1 99 ? -13.600 16.607 9.912 1.00 47.97 99 TYR A CA 1
ATOM 823 C C . TYR A 1 99 ? -14.341 16.084 11.128 1.00 47.97 99 TYR A C 1
ATOM 825 O O . TYR A 1 99 ? -15.558 15.929 11.082 1.00 47.97 99 TYR A O 1
ATOM 833 N N . ASN A 1 100 ? -13.579 15.730 12.160 1.00 46.75 100 ASN A N 1
ATOM 834 C CA . ASN A 1 100 ? -14.092 15.220 13.421 1.00 46.75 100 ASN A CA 1
ATOM 835 C C . ASN A 1 100 ? -15.296 16.054 13.879 1.00 46.75 100 ASN A C 1
ATOM 837 O O . ASN A 1 100 ? -15.168 17.251 14.123 1.00 46.75 100 ASN A O 1
ATOM 841 N N . GLU A 1 101 ? -16.447 15.400 14.039 1.00 44.88 101 GLU A N 1
ATOM 842 C CA . GLU A 1 101 ? -17.624 15.973 14.706 1.00 44.88 101 GLU A CA 1
ATOM 843 C C . GLU A 1 101 ? -17.374 16.168 16.218 1.00 44.88 101 GLU A C 1
ATOM 845 O O . GLU A 1 101 ? -18.234 16.653 16.950 1.00 44.88 101 GLU A O 1
ATOM 850 N N . GLU A 1 102 ? -16.189 15.808 16.723 1.00 45.81 102 GLU A N 1
ATOM 851 C CA . GLU A 1 102 ? -15.800 16.041 18.109 1.00 45.81 102 GLU A CA 1
ATOM 852 C C . GLU A 1 102 ? -15.165 17.439 18.292 1.00 45.81 102 GLU A C 1
ATOM 854 O O . GLU A 1 102 ? -14.300 17.854 17.509 1.00 45.81 102 GLU A O 1
ATOM 859 N N . PRO A 1 103 ? -15.580 18.208 19.320 1.00 40.91 103 PRO A N 1
ATOM 860 C CA . PRO A 1 103 ? -14.982 19.500 19.650 1.00 40.91 103 PRO A CA 1
ATOM 861 C C . PRO A 1 103 ? -13.457 19.405 19.842 1.00 40.91 103 PRO A C 1
ATOM 863 O O . PRO A 1 103 ? -12.980 18.428 20.417 1.00 40.91 103 PRO A O 1
ATOM 866 N N . PRO A 1 104 ? -12.678 20.424 19.425 1.00 43.78 104 PRO A N 1
ATOM 867 C CA . PRO A 1 104 ? -13.110 21.768 19.027 1.00 43.78 104 PRO A CA 1
ATOM 868 C C . PRO A 1 104 ? -13.430 21.927 17.531 1.00 43.78 104 PRO A C 1
ATOM 870 O O . PRO A 1 104 ? -13.792 23.022 17.107 1.00 43.78 104 PRO A O 1
ATOM 873 N N . TYR A 1 105 ? -13.320 20.864 16.731 1.00 48.56 105 TYR A N 1
ATOM 874 C CA . TYR A 1 105 ? -13.409 20.931 15.264 1.00 48.56 105 TYR A CA 1
ATOM 875 C C . TYR A 1 105 ? -14.844 21.052 14.724 1.00 48.56 105 TYR A C 1
ATOM 877 O O . TYR A 1 105 ? -15.041 21.327 13.545 1.00 48.56 105 TYR A O 1
ATOM 885 N N . ASN A 1 106 ? -15.837 20.942 15.609 1.00 47.84 106 ASN A N 1
ATOM 886 C CA . ASN A 1 106 ? -17.269 20.971 15.308 1.00 47.84 106 ASN A CA 1
ATOM 887 C C . ASN A 1 106 ? -17.838 22.376 14.991 1.00 47.84 106 ASN A C 1
ATOM 889 O O . ASN A 1 106 ? -19.047 22.547 14.864 1.00 47.84 106 ASN A O 1
ATOM 893 N N . THR A 1 107 ? -16.989 23.408 14.928 1.00 46.06 107 THR A N 1
ATOM 894 C CA . THR A 1 107 ? -17.400 24.804 14.679 1.00 46.06 107 THR A CA 1
ATOM 895 C C . THR A 1 107 ? -17.173 25.263 13.242 1.00 46.06 107 THR A C 1
ATOM 897 O O . THR A 1 107 ? -17.656 26.330 12.867 1.00 46.06 107 THR A O 1
ATOM 900 N N . VAL A 1 108 ? -16.461 24.477 12.430 1.00 53.97 108 VAL A N 1
ATOM 901 C CA . VAL A 1 108 ? -16.142 24.833 11.046 1.00 53.97 108 VAL A CA 1
ATOM 902 C C . VAL A 1 108 ? -17.031 24.016 10.119 1.00 53.97 108 VAL A C 1
ATOM 904 O O . VAL A 1 108 ? -16.953 22.789 10.091 1.00 53.97 108 VAL A O 1
ATOM 907 N N . GLU A 1 109 ? -17.891 24.706 9.369 1.00 54.94 109 GLU A N 1
ATOM 908 C CA . GLU A 1 109 ? -18.685 24.128 8.286 1.00 54.94 109 GLU A CA 1
ATOM 909 C C . GLU A 1 109 ? -17.751 23.324 7.375 1.00 54.94 109 GLU A C 1
ATOM 911 O O . GLU A 1 109 ? -16.840 23.888 6.772 1.00 54.94 109 GLU A O 1
ATOM 916 N N . VAL A 1 110 ? -17.903 21.993 7.358 1.00 53.91 110 VAL A N 1
ATOM 917 C CA . VAL A 1 110 ? -16.956 21.097 6.684 1.00 53.91 110 VAL A CA 1
ATOM 918 C C . VAL A 1 110 ? -16.957 21.451 5.195 1.00 53.91 110 VAL A C 1
ATOM 920 O O . VAL A 1 110 ? -17.924 21.115 4.504 1.00 53.91 110 VAL A O 1
ATOM 923 N N . PRO A 1 111 ? -15.887 22.066 4.654 1.00 50.12 111 PRO A N 1
ATOM 924 C CA . PRO A 1 111 ? -15.927 22.714 3.337 1.00 50.12 111 PRO A CA 1
ATOM 925 C C . PRO A 1 111 ? -16.050 21.719 2.172 1.00 50.12 111 PRO A C 1
ATOM 927 O O . PRO A 1 111 ? -16.081 22.098 1.006 1.00 50.12 111 PRO A O 1
ATOM 930 N N . PHE A 1 112 ? -16.102 20.424 2.483 1.00 52.66 112 PHE A N 1
ATOM 931 C CA . PHE A 1 112 ? -16.165 19.331 1.528 1.00 52.66 112 PHE A CA 1
ATOM 932 C C . PHE A 1 112 ? -17.246 18.297 1.872 1.00 52.66 112 PHE A C 1
ATOM 934 O O . PHE A 1 112 ? -17.168 17.158 1.404 1.00 52.66 112 PHE A O 1
ATOM 941 N N . LYS A 1 113 ? -18.239 18.634 2.704 1.00 57.25 113 LYS A N 1
ATOM 942 C CA . LYS A 1 113 ? -19.359 17.720 2.959 1.00 57.25 113 LYS A CA 1
ATOM 943 C C . LYS A 1 113 ? -20.140 17.527 1.657 1.00 57.25 113 LYS A C 1
ATOM 945 O O . LYS A 1 113 ? -20.812 18.437 1.185 1.00 57.25 113 LYS A O 1
ATOM 950 N N . LEU A 1 114 ? -20.000 16.352 1.045 1.00 56.12 114 LEU A N 1
ATOM 951 C CA . LEU A 1 114 ? -20.781 15.994 -0.136 1.00 56.12 114 LEU A CA 1
ATOM 952 C C . LEU A 1 114 ? -22.253 15.860 0.267 1.00 56.12 114 LEU A C 1
ATOM 954 O O . LEU A 1 114 ? -22.547 15.420 1.381 1.00 56.12 114 LEU A O 1
ATOM 958 N N . ALA A 1 115 ? -23.166 16.217 -0.638 1.00 58.31 115 ALA A N 1
ATOM 959 C CA . ALA A 1 115 ? -24.588 15.991 -0.423 1.00 58.31 115 ALA A CA 1
ATOM 960 C C . ALA A 1 115 ? -24.839 14.494 -0.176 1.00 58.31 115 ALA A C 1
ATOM 962 O O . ALA A 1 115 ? -24.424 13.633 -0.959 1.00 58.31 115 ALA A O 1
ATOM 963 N N . GLU A 1 116 ? -25.492 14.180 0.939 1.00 62.94 116 GLU A N 1
ATOM 964 C CA . GLU A 1 116 ? -25.878 12.812 1.254 1.00 62.94 116 GLU A CA 1
ATOM 965 C C . GLU A 1 116 ? -27.063 12.419 0.368 1.00 62.94 116 GLU A C 1
ATOM 967 O O . GLU A 1 116 ? -28.030 13.167 0.237 1.00 62.94 116 GLU A O 1
ATOM 972 N N . VAL A 1 117 ? -26.989 11.243 -0.254 1.00 68.75 117 VAL A N 1
ATOM 973 C CA . VAL A 1 117 ? -28.063 10.713 -1.096 1.00 68.75 117 VAL A CA 1
ATOM 974 C C . VAL A 1 117 ? -28.439 9.384 -0.488 1.00 68.75 117 VAL A C 1
ATOM 976 O O . VAL A 1 117 ? -27.626 8.464 -0.461 1.00 68.75 117 VAL A O 1
ATOM 979 N N . THR A 1 118 ? -29.661 9.268 0.021 1.00 72.38 118 THR A N 1
ATOM 980 C CA . THR A 1 118 ? -30.100 8.043 0.687 1.00 72.38 118 THR A CA 1
ATOM 981 C C . THR A 1 118 ? -30.142 6.883 -0.308 1.00 72.38 118 THR A C 1
ATOM 983 O O . THR A 1 118 ? -31.102 6.706 -1.052 1.00 72.38 118 THR A O 1
ATOM 986 N N . GLN A 1 119 ? -29.083 6.079 -0.314 1.00 78.50 119 GLN A N 1
ATOM 987 C CA . GLN A 1 119 ? -29.006 4.813 -1.030 1.00 78.50 119 GLN A CA 1
ATOM 988 C C . GLN A 1 119 ? -29.227 3.699 -0.010 1.00 78.50 119 GLN A C 1
ATOM 990 O O . GLN A 1 119 ? -28.502 3.622 0.980 1.00 78.50 119 GLN A O 1
ATOM 995 N N . THR A 1 120 ? -30.260 2.883 -0.225 1.00 81.31 120 THR A N 1
ATOM 996 C CA . THR A 1 120 ? -30.585 1.750 0.650 1.00 81.31 120 THR A CA 1
ATOM 997 C C . THR A 1 120 ? -30.753 0.473 -0.167 1.00 81.31 120 THR A C 1
ATOM 999 O O . THR A 1 120 ? -31.315 0.475 -1.261 1.00 81.31 120 THR A O 1
ATOM 1002 N N . SER A 1 121 ? -30.265 -0.625 0.383 1.00 85.38 121 SER A N 1
ATOM 1003 C CA . SER A 1 121 ? -30.173 -1.952 -0.192 1.00 85.38 121 SER A CA 1
ATOM 1004 C C . SER A 1 121 ? -30.412 -2.935 0.941 1.00 85.38 121 SER A C 1
ATOM 1006 O O . SER A 1 121 ? -29.525 -3.280 1.719 1.00 85.38 121 SER A O 1
ATOM 1008 N N . LYS A 1 122 ? -31.642 -3.447 1.013 1.00 87.06 122 LYS A N 1
ATOM 1009 C CA . LYS A 1 122 ? -31.999 -4.479 1.996 1.00 87.06 122 LYS A CA 1
ATOM 1010 C C . LYS A 1 122 ? -31.051 -5.677 1.931 1.00 87.06 122 LYS A C 1
ATOM 1012 O O . LYS A 1 122 ? -30.757 -6.268 2.960 1.00 87.06 122 LYS A O 1
ATOM 1017 N N . LEU A 1 123 ? -30.549 -6.010 0.739 1.00 85.62 123 LEU A N 1
ATOM 1018 C CA . LEU A 1 123 ? -29.573 -7.079 0.571 1.00 85.62 123 LEU A CA 1
ATOM 1019 C C . LEU A 1 123 ? -28.280 -6.784 1.339 1.00 85.62 123 LEU A C 1
ATOM 1021 O O . LEU A 1 123 ? -27.849 -7.634 2.108 1.00 85.62 123 LEU A O 1
ATOM 1025 N N . PHE A 1 124 ? -27.677 -5.604 1.165 1.00 84.12 124 PHE A N 1
ATOM 1026 C CA . PHE A 1 124 ? -26.443 -5.260 1.877 1.00 84.12 124 PHE A CA 1
ATOM 1027 C C . PHE A 1 124 ? -26.665 -5.196 3.380 1.00 84.12 124 PHE A C 1
ATOM 1029 O O . PHE A 1 124 ? -25.915 -5.826 4.125 1.00 84.12 124 PHE A O 1
ATOM 1036 N N . THR A 1 125 ? -27.733 -4.525 3.811 1.00 82.94 125 THR A N 1
ATOM 1037 C CA . THR A 1 125 ? -28.098 -4.458 5.225 1.00 82.94 125 THR A CA 1
ATOM 1038 C C . THR A 1 125 ? -28.226 -5.857 5.847 1.00 82.94 125 THR A C 1
ATOM 1040 O O . THR A 1 125 ? -27.681 -6.091 6.921 1.00 82.94 125 THR A O 1
ATOM 1043 N N . GLU A 1 126 ? -28.906 -6.808 5.195 1.00 89.88 126 GLU A N 1
ATOM 1044 C CA . GLU A 1 126 ? -29.094 -8.159 5.746 1.00 89.88 126 GLU A CA 1
ATOM 1045 C C . GLU A 1 126 ? -27.836 -9.036 5.644 1.00 89.88 126 GLU A C 1
ATOM 1047 O O . GLU A 1 126 ? -27.484 -9.707 6.614 1.00 89.88 126 GLU A O 1
ATOM 1052 N N . VAL A 1 127 ? -27.124 -9.012 4.511 1.00 88.50 127 VAL A N 1
ATOM 1053 C CA . VAL A 1 127 ? -25.900 -9.810 4.305 1.00 88.50 127 VAL A CA 1
ATOM 1054 C C . VAL A 1 127 ? -24.810 -9.395 5.290 1.00 88.50 127 VAL A C 1
ATOM 1056 O O . VAL A 1 127 ? -24.181 -10.249 5.915 1.00 88.50 127 VAL A O 1
ATOM 1059 N N . PHE A 1 128 ? -24.608 -8.090 5.470 1.00 89.44 128 PHE A N 1
ATOM 1060 C CA . PHE A 1 128 ? -23.546 -7.568 6.326 1.00 89.44 128 PHE A CA 1
ATOM 1061 C C . PHE A 1 128 ? -23.945 -7.414 7.797 1.00 89.44 128 PHE A C 1
ATOM 1063 O O . PHE A 1 128 ? -23.078 -7.162 8.633 1.00 89.44 128 PHE A O 1
ATOM 1070 N N . ARG A 1 129 ? -25.217 -7.656 8.152 1.00 89.44 129 ARG A N 1
ATOM 1071 C CA . ARG A 1 129 ? -25.635 -7.813 9.556 1.00 89.44 129 ARG A CA 1
ATOM 1072 C C . ARG A 1 129 ? -24.933 -9.002 10.217 1.00 89.44 129 ARG A C 1
ATOM 1074 O O . ARG A 1 129 ? -24.633 -8.961 11.410 1.00 89.44 129 ARG A O 1
ATOM 1081 N N . ALA A 1 130 ? -24.656 -10.062 9.456 1.00 92.25 130 ALA A N 1
ATOM 1082 C CA . ALA A 1 130 ? -23.882 -11.196 9.937 1.00 92.25 130 ALA A CA 1
ATOM 1083 C C . ALA A 1 130 ? -22.394 -10.825 10.017 1.00 92.25 130 ALA A C 1
ATOM 1085 O O . ALA A 1 130 ? -21.679 -10.839 9.014 1.00 92.25 130 ALA A O 1
ATOM 1086 N N . ARG A 1 131 ? -21.904 -10.535 11.229 1.00 90.06 131 ARG A N 1
ATOM 1087 C CA . ARG A 1 131 ? -20.514 -10.106 11.447 1.00 90.06 131 ARG A CA 1
ATOM 1088 C C . ARG A 1 131 ? -19.460 -11.030 10.808 1.00 90.06 131 ARG A C 1
ATOM 1090 O O . ARG A 1 131 ? -18.586 -10.492 10.137 1.00 90.06 131 ARG A O 1
ATOM 1097 N N . PRO A 1 132 ? -19.553 -12.373 10.894 1.00 93.12 132 PRO A N 1
ATOM 1098 C CA . PRO A 1 132 ? -18.583 -13.256 10.238 1.00 93.12 132 PRO A CA 1
ATOM 1099 C C . PRO A 1 132 ? -18.542 -13.103 8.712 1.00 93.12 132 PRO A C 1
ATOM 1101 O O . PRO A 1 132 ? -17.480 -13.223 8.106 1.00 93.12 132 PRO A O 1
ATOM 1104 N N . VAL A 1 133 ? -19.687 -12.815 8.083 1.00 92.62 133 VAL A N 1
ATOM 1105 C CA . VAL A 1 133 ? -19.783 -12.588 6.634 1.00 92.62 133 VAL A CA 1
ATOM 1106 C C . VAL A 1 133 ? -19.107 -11.271 6.269 1.00 92.62 133 VAL A C 1
ATOM 1108 O O . VAL A 1 133 ? -18.285 -11.238 5.356 1.00 92.62 133 VAL A O 1
ATOM 1111 N N . LEU A 1 134 ? -19.396 -10.207 7.024 1.00 91.12 134 LEU A N 1
ATOM 1112 C CA . LEU A 1 134 ? -18.753 -8.906 6.855 1.00 91.12 134 LEU A CA 1
ATOM 1113 C C . LEU A 1 134 ? -17.232 -8.995 7.006 1.00 91.12 134 LEU A C 1
ATOM 1115 O O . LEU A 1 134 ? -16.513 -8.503 6.146 1.00 91.12 134 LEU A O 1
ATOM 1119 N N . GLU A 1 135 ? -16.742 -9.640 8.064 1.00 91.19 135 GLU A N 1
ATOM 1120 C CA . GLU A 1 135 ? -15.304 -9.784 8.322 1.00 91.19 135 GLU A CA 1
ATOM 1121 C C . GLU A 1 135 ? -14.606 -10.583 7.218 1.00 91.19 135 GLU A C 1
ATOM 1123 O O . GLU A 1 135 ? -13.530 -10.198 6.766 1.00 91.19 135 GLU A O 1
ATOM 1128 N N . THR A 1 136 ? -15.252 -11.644 6.732 1.00 91.38 136 THR A N 1
ATOM 1129 C CA . THR A 1 136 ? -14.736 -12.475 5.638 1.00 91.38 136 THR A CA 1
ATOM 1130 C C . THR A 1 136 ? -14.654 -11.686 4.330 1.00 91.38 136 THR A C 1
ATOM 1132 O O . THR A 1 136 ? -13.607 -11.654 3.687 1.00 91.38 136 THR A O 1
ATOM 1135 N N . ILE A 1 137 ? -15.739 -11.007 3.941 1.00 91.75 137 ILE A N 1
ATOM 1136 C CA . ILE A 1 137 ? -15.778 -10.192 2.717 1.00 91.75 137 ILE A CA 1
ATOM 1137 C C . ILE A 1 137 ? -14.780 -9.035 2.811 1.00 91.75 137 ILE A C 1
ATOM 1139 O O . ILE A 1 137 ? -14.054 -8.777 1.854 1.00 91.75 137 ILE A O 1
ATOM 1143 N N . ALA A 1 138 ? -14.702 -8.364 3.962 1.00 90.50 138 ALA A N 1
ATOM 1144 C CA . ALA A 1 138 ? -13.741 -7.293 4.190 1.00 90.50 138 ALA A CA 1
ATOM 1145 C C . ALA A 1 138 ? -12.294 -7.800 4.085 1.00 90.50 138 ALA A C 1
ATOM 1147 O O . ALA A 1 138 ? -11.476 -7.139 3.453 1.00 90.50 138 ALA A O 1
ATOM 1148 N N . GLY A 1 139 ? -11.991 -8.987 4.623 1.00 89.00 139 GLY A N 1
ATOM 1149 C CA . GLY A 1 139 ? -10.683 -9.628 4.472 1.00 89.00 139 GLY A CA 1
ATOM 1150 C C . GLY A 1 139 ? -10.275 -9.800 3.006 1.00 89.00 139 GLY A C 1
ATOM 1151 O O . GLY A 1 139 ? -9.173 -9.407 2.633 1.00 89.00 139 GLY A O 1
ATOM 1152 N N . TYR A 1 140 ? -11.185 -10.287 2.155 1.00 90.31 140 TYR A N 1
ATOM 1153 C CA . TYR A 1 140 ? -10.927 -10.415 0.715 1.00 90.31 140 TYR A CA 1
ATOM 1154 C C . TYR A 1 140 ? -10.807 -9.063 0.004 1.00 90.31 140 TYR A C 1
ATOM 1156 O O . TYR A 1 140 ? -9.899 -8.860 -0.798 1.00 90.31 140 TYR A O 1
ATOM 1164 N N . LEU A 1 141 ? -11.704 -8.116 0.292 1.00 90.94 141 LEU A N 1
ATOM 1165 C CA . LEU A 1 141 ? -11.698 -6.806 -0.363 1.00 90.94 141 LEU A CA 1
ATOM 1166 C C . LEU A 1 141 ? -10.439 -5.999 -0.039 1.00 90.94 141 LEU A C 1
ATOM 1168 O O . LEU A 1 141 ? -9.948 -5.276 -0.901 1.00 90.94 141 LEU A O 1
ATOM 1172 N N . PHE A 1 142 ? -9.933 -6.093 1.192 1.00 90.38 142 PHE A N 1
ATOM 1173 C CA . PHE A 1 142 ? -8.788 -5.309 1.661 1.00 90.38 142 PHE A CA 1
ATOM 1174 C C . PHE A 1 142 ? -7.436 -6.002 1.488 1.00 90.38 142 PHE A C 1
ATOM 1176 O O . PHE A 1 142 ? -6.416 -5.402 1.837 1.00 90.38 142 PHE A O 1
ATOM 1183 N N . GLN A 1 143 ? -7.417 -7.193 0.881 1.00 90.69 143 GLN A N 1
ATOM 1184 C CA . GLN A 1 143 ? -6.193 -7.7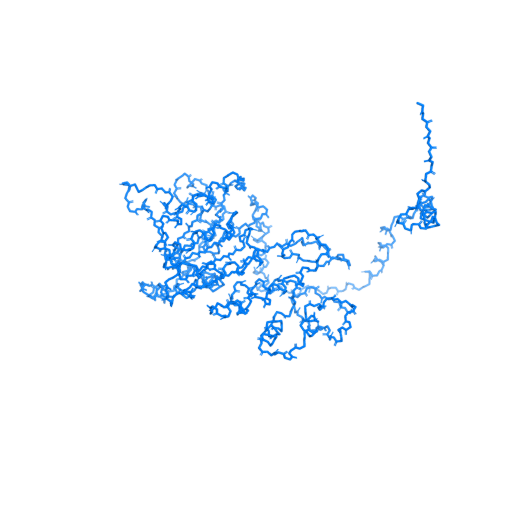79 0.339 1.00 90.69 143 GLN A CA 1
ATOM 1185 C C . GLN A 1 143 ? -5.600 -6.890 -0.766 1.00 90.69 143 GLN A C 1
ATOM 1187 O O . GLN A 1 143 ? -4.384 -6.741 -0.839 1.00 90.69 143 GLN A O 1
ATOM 1192 N N . TYR A 1 144 ? -6.457 -6.235 -1.562 1.00 91.25 144 TYR A N 1
ATOM 1193 C CA . TYR A 1 144 ? -6.048 -5.320 -2.627 1.00 91.25 144 TYR A CA 1
ATOM 1194 C C . TYR A 1 144 ? -6.754 -3.968 -2.511 1.00 91.25 144 TYR A C 1
ATOM 1196 O O . TYR A 1 144 ? -7.981 -3.874 -2.412 1.00 91.25 144 TYR A O 1
ATOM 1204 N N . HIS A 1 145 ? -5.993 -2.879 -2.585 1.00 87.00 145 HIS A N 1
ATOM 1205 C CA . HIS A 1 145 ? -6.539 -1.524 -2.520 1.00 87.00 145 HIS A CA 1
ATOM 1206 C C . HIS A 1 145 ? -7.582 -1.256 -3.604 1.00 87.00 145 HIS A C 1
ATOM 1208 O O . HIS A 1 145 ? -8.591 -0.599 -3.349 1.00 87.00 145 HIS A O 1
ATOM 1214 N N . SER A 1 146 ? -7.343 -1.762 -4.816 1.00 86.62 146 SER A N 1
ATOM 1215 C CA . SER A 1 146 ? -8.210 -1.511 -5.966 1.00 86.62 146 SER A CA 1
ATOM 1216 C C . SER A 1 146 ? -9.639 -2.008 -5.748 1.00 86.62 146 SER A C 1
ATOM 1218 O O . SER A 1 146 ? -10.593 -1.267 -5.967 1.00 86.62 146 SER A O 1
ATOM 1220 N N . MET A 1 147 ? -9.772 -3.234 -5.246 1.00 89.12 147 MET A N 1
ATOM 1221 C CA . MET A 1 147 ? -11.053 -3.883 -5.001 1.00 89.12 147 MET A CA 1
ATOM 1222 C C . MET A 1 147 ? -11.804 -3.188 -3.876 1.00 89.12 147 MET A C 1
ATOM 1224 O O . MET A 1 147 ? -12.984 -2.868 -4.015 1.00 89.12 147 MET A O 1
ATOM 1228 N N . SER A 1 148 ? -11.109 -2.909 -2.775 1.00 88.75 148 SER A N 1
ATOM 1229 C CA . SER A 1 148 ? -11.708 -2.226 -1.633 1.00 88.75 148 SER A CA 1
ATOM 1230 C C . SER A 1 148 ? -12.198 -0.827 -2.001 1.00 88.75 148 SER A C 1
ATOM 1232 O O . SER A 1 148 ? -13.328 -0.496 -1.646 1.00 88.75 148 SER A O 1
ATOM 1234 N N . TRP A 1 149 ? -11.421 0.002 -2.717 1.00 84.50 149 TRP A N 1
ATOM 1235 C CA . TRP A 1 149 ? -11.895 1.350 -3.067 1.00 84.50 149 TRP A CA 1
ATOM 1236 C C . TRP A 1 149 ? -13.032 1.310 -4.085 1.00 84.50 149 TRP A C 1
ATOM 1238 O O . TRP A 1 149 ? -13.981 2.080 -3.954 1.00 84.50 149 TRP A O 1
ATOM 1248 N N . GLN A 1 150 ? -12.975 0.401 -5.065 1.00 87.69 150 GLN A N 1
ATOM 1249 C CA . GLN A 1 150 ? -14.051 0.226 -6.041 1.00 87.69 150 GLN A CA 1
ATOM 1250 C C . GLN A 1 150 ? -15.343 -0.183 -5.344 1.00 87.69 150 GLN A C 1
ATOM 1252 O O . GLN A 1 150 ? -16.378 0.424 -5.599 1.00 87.69 150 GLN A O 1
ATOM 1257 N N . PHE A 1 151 ? -15.274 -1.143 -4.415 1.00 87.88 151 PHE A N 1
ATOM 1258 C CA . PHE A 1 151 ? -16.415 -1.550 -3.601 1.00 87.88 151 PHE A CA 1
ATOM 1259 C C . PHE A 1 151 ? -16.978 -0.370 -2.802 1.00 87.88 151 PHE A C 1
ATOM 1261 O O . PHE A 1 151 ? -18.179 -0.112 -2.844 1.00 87.88 151 PHE A O 1
ATOM 1268 N N . PHE A 1 152 ? -16.109 0.394 -2.139 1.00 84.62 152 PHE A N 1
ATOM 1269 C CA . PHE A 1 152 ? -16.490 1.582 -1.371 1.00 84.62 152 PHE A CA 1
ATOM 1270 C C . PHE A 1 152 ? -17.170 2.655 -2.239 1.00 84.62 152 PHE A C 1
ATOM 1272 O O . PHE A 1 152 ? -18.092 3.327 -1.786 1.00 84.62 152 PHE A O 1
ATOM 1279 N N . ALA A 1 153 ? -16.740 2.787 -3.498 1.00 81.44 153 ALA A N 1
ATOM 1280 C CA . ALA A 1 153 ? -17.273 3.736 -4.469 1.00 81.44 153 ALA A CA 1
ATOM 1281 C C . ALA A 1 153 ? -18.558 3.263 -5.173 1.00 81.44 153 ALA A C 1
ATOM 1283 O O . ALA A 1 153 ? -19.182 4.065 -5.865 1.00 81.44 153 ALA A O 1
ATOM 1284 N N . THR A 1 154 ? -18.974 1.998 -5.013 1.00 83.75 154 THR A N 1
ATOM 1285 C CA . THR A 1 154 ? -20.193 1.485 -5.672 1.00 83.75 154 THR A CA 1
ATOM 1286 C C . THR A 1 154 ? -21.454 2.215 -5.217 1.00 83.75 154 THR A C 1
ATOM 1288 O O . THR A 1 154 ? -22.301 2.554 -6.041 1.00 83.75 154 THR A O 1
ATOM 1291 N N . CYS A 1 155 ? -21.598 2.440 -3.909 1.00 81.88 155 CYS A N 1
ATOM 1292 C CA . CYS A 1 155 ? -22.719 3.153 -3.305 1.00 81.88 155 CYS A CA 1
ATOM 1293 C C . CYS A 1 155 ? -22.402 3.573 -1.859 1.00 81.88 155 CYS A C 1
ATOM 1295 O O . CYS A 1 155 ? -21.516 3.017 -1.206 1.00 81.88 155 CYS A O 1
ATOM 1297 N N . GLN A 1 156 ? -23.170 4.526 -1.326 1.00 78.88 156 GLN A N 1
ATOM 1298 C CA . GLN A 1 156 ? -23.011 5.045 0.035 1.00 78.88 156 GLN A CA 1
ATOM 1299 C C . GLN A 1 156 ? -23.199 3.961 1.104 1.00 78.88 156 GLN A C 1
ATOM 1301 O O . GLN A 1 156 ? -22.517 3.991 2.125 1.00 78.88 156 GLN A O 1
ATOM 1306 N N . GLU A 1 157 ? -24.081 2.982 0.887 1.00 83.25 157 GLU A N 1
ATOM 1307 C CA . GLU A 1 157 ? -24.294 1.893 1.847 1.00 83.25 157 GLU A CA 1
ATOM 1308 C C . GLU A 1 157 ? -23.117 0.918 1.913 1.00 83.25 157 GLU A C 1
ATOM 1310 O O . GLU A 1 157 ? -22.731 0.506 3.008 1.00 83.25 157 GLU A O 1
ATOM 1315 N N . ALA A 1 158 ? -22.501 0.592 0.772 1.00 84.25 158 ALA A N 1
ATOM 1316 C CA . ALA A 1 158 ? -21.269 -0.192 0.740 1.00 84.25 158 ALA A CA 1
ATOM 1317 C C . ALA A 1 158 ? -20.153 0.532 1.511 1.00 84.25 158 ALA A C 1
ATOM 1319 O O . ALA A 1 158 ? -19.504 -0.071 2.369 1.00 84.25 158 ALA A O 1
ATOM 1320 N N . GLY A 1 159 ? -20.005 1.843 1.283 1.00 83.94 159 GLY A N 1
ATOM 1321 C CA . GLY A 1 159 ? -19.086 2.694 2.037 1.00 83.94 159 GLY A CA 1
ATOM 1322 C C . GLY A 1 159 ? -19.354 2.675 3.547 1.00 83.94 159 GLY A C 1
ATOM 1323 O O . GLY A 1 159 ? -18.449 2.397 4.331 1.00 83.94 159 GLY A O 1
ATOM 1324 N N . ARG A 1 160 ? -20.605 2.891 3.978 1.00 82.31 160 ARG A N 1
ATOM 1325 C CA . ARG A 1 160 ? -20.993 2.852 5.405 1.00 82.31 160 ARG A CA 1
ATOM 1326 C C . ARG A 1 160 ? -20.739 1.499 6.047 1.00 82.31 160 ARG A C 1
ATOM 1328 O O . ARG A 1 160 ? -20.259 1.439 7.173 1.00 82.31 160 ARG A O 1
ATOM 1335 N N . THR A 1 161 ? -21.056 0.424 5.338 1.00 85.69 161 THR A N 1
ATOM 1336 C CA . THR A 1 161 ? -20.850 -0.937 5.831 1.00 85.69 161 THR A CA 1
ATOM 1337 C C . THR A 1 161 ? -19.366 -1.202 6.061 1.00 85.69 161 THR A C 1
ATOM 1339 O O . THR A 1 161 ? -18.975 -1.663 7.132 1.00 85.69 161 THR A O 1
ATOM 1342 N N . MET A 1 162 ? -18.520 -0.866 5.085 1.00 86.50 162 MET A N 1
ATOM 1343 C CA . MET A 1 162 ? -17.074 -1.031 5.225 1.00 86.50 162 MET A CA 1
ATOM 1344 C C . MET A 1 162 ? -16.500 -0.106 6.301 1.00 86.50 162 MET A C 1
ATOM 1346 O O . MET A 1 162 ? -15.629 -0.526 7.053 1.00 86.50 162 MET A O 1
ATOM 1350 N N . ALA A 1 163 ? -17.020 1.113 6.462 1.00 84.75 163 ALA A N 1
ATOM 1351 C CA . ALA A 1 163 ? -16.574 2.024 7.516 1.00 84.75 163 ALA A CA 1
ATOM 1352 C C . ALA A 1 163 ? -16.686 1.421 8.934 1.00 84.75 163 ALA A C 1
ATOM 1354 O O . ALA A 1 163 ? -15.900 1.780 9.802 1.00 84.75 163 ALA A O 1
ATOM 1355 N N . GLN A 1 164 ? -17.580 0.450 9.170 1.00 85.25 164 GLN A N 1
ATOM 1356 C CA . GLN A 1 164 ? -17.720 -0.237 10.467 1.00 85.25 164 GLN A CA 1
ATOM 1357 C C . GLN A 1 164 ? -16.573 -1.204 10.807 1.00 85.25 164 GLN A C 1
ATOM 1359 O O . GLN A 1 164 ? -16.483 -1.686 11.940 1.00 85.25 164 GLN A O 1
ATOM 1364 N N . VAL A 1 165 ? -15.741 -1.570 9.832 1.00 89.19 165 VAL A N 1
ATOM 1365 C CA . VAL A 1 165 ? -14.577 -2.454 10.031 1.00 89.19 165 VAL A CA 1
ATOM 1366 C C . VAL A 1 165 ? -13.246 -1.725 9.861 1.00 89.19 165 VAL A C 1
ATOM 1368 O O . VAL A 1 165 ? -12.195 -2.301 10.155 1.00 89.19 165 VAL A O 1
ATOM 1371 N N . LEU A 1 166 ? -13.293 -0.467 9.417 1.00 88.88 166 LEU A N 1
ATOM 1372 C CA . LEU A 1 166 ? -12.131 0.382 9.207 1.00 88.88 166 LEU A CA 1
ATOM 1373 C C . LEU A 1 166 ? -11.798 1.192 10.459 1.00 88.88 166 LEU A C 1
ATOM 1375 O O . LEU A 1 166 ? -12.663 1.811 11.070 1.00 88.88 166 LEU A O 1
ATOM 1379 N N . GLY A 1 167 ? -10.512 1.244 10.786 1.00 88.00 167 GLY A N 1
ATOM 1380 C CA . GLY A 1 167 ? -9.937 2.186 11.734 1.00 88.00 167 GLY A CA 1
ATOM 1381 C C . GLY A 1 167 ? -9.023 3.136 10.987 1.00 88.00 167 GLY A C 1
ATOM 1382 O O . GLY A 1 167 ? -8.070 2.692 10.348 1.00 88.00 167 GLY A O 1
ATOM 1383 N N . PHE A 1 168 ? -9.306 4.433 11.059 1.00 87.25 168 PHE A N 1
ATOM 1384 C CA . PHE A 1 168 ? -8.454 5.451 10.457 1.00 87.25 168 PHE A CA 1
ATOM 1385 C C . PHE A 1 168 ? -7.477 5.996 11.480 1.00 87.25 168 PHE A C 1
ATOM 1387 O O . PHE A 1 168 ? -7.865 6.441 12.558 1.00 87.25 168 PHE A O 1
ATOM 1394 N N . TRP A 1 169 ? -6.209 5.958 11.107 1.00 90.88 169 TRP A N 1
ATOM 1395 C CA . TRP A 1 169 ? -5.108 6.564 11.829 1.00 90.88 169 TRP A CA 1
ATOM 1396 C C . TRP A 1 169 ? -4.621 7.762 11.023 1.00 90.88 169 TRP A C 1
ATOM 1398 O O . TRP A 1 169 ? -4.188 7.614 9.875 1.00 90.88 169 TRP A O 1
ATOM 1408 N N . ASP A 1 170 ? -4.725 8.944 11.621 1.00 87.62 170 ASP A N 1
ATOM 1409 C CA . ASP A 1 170 ? -4.363 10.204 10.996 1.00 87.62 170 ASP A CA 1
ATOM 1410 C C . ASP A 1 170 ? -2.941 10.614 11.377 1.00 87.62 170 ASP A C 1
ATOM 1412 O O . ASP A 1 170 ? -2.675 11.097 12.480 1.00 87.62 170 ASP A O 1
ATOM 1416 N N . VAL A 1 171 ? -2.023 10.476 10.419 1.00 87.50 171 VAL A N 1
ATOM 1417 C CA . VAL A 1 171 ? -0.629 10.892 10.613 1.00 87.50 171 VAL A CA 1
ATOM 1418 C C . VAL A 1 171 ? -0.452 12.413 10.593 1.00 87.50 171 VAL A C 1
ATOM 1420 O O . VAL A 1 171 ? 0.618 12.890 10.935 1.00 87.50 171 VAL A O 1
ATOM 1423 N N . ASN A 1 172 ? -1.447 13.204 10.189 1.00 82.81 172 ASN A N 1
ATOM 1424 C CA . ASN A 1 172 ? -1.366 14.665 10.263 1.00 82.81 172 ASN A CA 1
ATOM 1425 C C . ASN A 1 172 ? -1.853 15.201 11.612 1.00 82.81 172 ASN A C 1
ATOM 1427 O O . ASN A 1 172 ? -1.241 16.122 12.141 1.00 82.81 172 ASN A O 1
ATOM 1431 N N . GLY A 1 173 ? -2.935 14.636 12.145 1.00 75.94 173 GLY A N 1
ATOM 1432 C CA . GLY A 1 173 ? -3.522 14.997 13.434 1.00 75.94 173 GLY A CA 1
ATOM 1433 C C . GLY A 1 173 ? -2.927 14.273 14.642 1.00 75.94 173 GLY A C 1
ATOM 1434 O O . GLY A 1 173 ? -3.428 14.470 15.743 1.00 75.94 173 GLY A O 1
ATOM 1435 N N . ASN A 1 174 ? -1.888 13.448 14.450 1.00 83.25 174 ASN A N 1
ATOM 1436 C CA . ASN A 1 174 ? -1.268 12.634 15.503 1.00 83.25 174 ASN A CA 1
ATOM 1437 C C . ASN A 1 174 ? -2.284 11.735 16.239 1.00 83.25 174 ASN A C 1
ATOM 1439 O O . ASN A 1 174 ? -2.216 11.588 17.455 1.00 83.25 174 ASN A O 1
ATOM 1443 N N . PHE A 1 175 ? -3.240 11.162 15.503 1.00 86.50 175 PHE A N 1
ATOM 1444 C CA . PHE A 1 175 ? -4.325 10.359 16.064 1.00 86.50 175 PHE A CA 1
ATOM 1445 C C . PHE A 1 175 ? -4.228 8.915 15.574 1.00 86.50 175 PHE A C 1
ATOM 1447 O O . PHE A 1 175 ? -4.415 8.642 14.386 1.00 86.50 175 PHE A O 1
ATOM 1454 N N . PHE A 1 176 ? -3.983 7.973 16.484 1.00 90.50 176 PHE A N 1
ATOM 1455 C CA . PHE A 1 176 ? -3.785 6.558 16.154 1.00 90.50 176 PHE A CA 1
ATOM 1456 C C . PHE A 1 176 ? -4.769 5.667 16.918 1.00 90.50 176 PHE A C 1
ATOM 1458 O O . PHE A 1 176 ? -4.444 4.569 17.365 1.00 90.50 176 PHE A O 1
ATOM 1465 N N . GLY A 1 177 ? -6.016 6.134 17.054 1.00 84.69 177 GLY A N 1
ATOM 1466 C CA . GLY A 1 177 ? -7.070 5.401 17.754 1.00 84.69 177 GLY A CA 1
ATOM 1467 C C . GLY A 1 177 ? -6.785 5.243 19.247 1.00 84.69 177 GLY A C 1
ATOM 1468 O O . GLY A 1 177 ? -7.043 4.168 19.792 1.00 84.69 177 GLY A O 1
ATOM 1469 N N . HIS A 1 178 ? -6.222 6.287 19.867 1.00 86.81 178 HIS A N 1
ATOM 1470 C CA . HIS A 1 178 ? -5.772 6.335 21.263 1.00 86.81 178 HIS A CA 1
ATOM 1471 C C . HIS A 1 178 ? -4.646 5.346 21.600 1.00 86.81 178 HIS A C 1
ATOM 1473 O O . HIS A 1 178 ? -4.308 5.163 22.765 1.00 86.81 178 HIS A O 1
ATOM 1479 N N . CYS A 1 179 ? -4.032 4.705 20.601 1.00 84.81 179 CYS A N 1
ATOM 1480 C CA . CYS A 1 179 ? -2.913 3.780 20.805 1.00 84.81 179 CYS A CA 1
ATOM 1481 C C . CYS A 1 179 ? -1.608 4.496 21.204 1.00 84.81 179 CYS A C 1
ATOM 1483 O O . CYS A 1 179 ? -0.667 3.859 21.693 1.00 84.81 179 CYS A O 1
ATOM 1485 N N . GLU A 1 180 ? -1.571 5.807 20.986 1.00 83.62 180 GLU A N 1
ATOM 1486 C CA . GLU A 1 180 ? -0.538 6.757 21.382 1.00 83.62 180 GLU A CA 1
ATOM 1487 C C . GLU A 1 180 ? -0.683 7.251 22.830 1.00 83.62 180 GLU A C 1
ATOM 1489 O O . GLU A 1 180 ? 0.273 7.785 23.393 1.00 83.62 180 GLU A O 1
ATOM 1494 N N . GLU A 1 181 ? -1.857 7.071 23.440 1.00 80.69 181 GLU A N 1
ATOM 1495 C CA . GLU A 1 181 ? -2.178 7.570 24.777 1.00 80.69 181 GLU A CA 1
ATOM 1496 C C . GLU A 1 181 ? -2.035 6.461 25.837 1.00 80.69 181 GLU A C 1
ATOM 1498 O O . GLU A 1 181 ? -2.254 5.277 25.556 1.00 80.69 181 GLU A O 1
ATOM 1503 N N . PRO A 1 182 ? -1.675 6.798 27.091 1.00 75.62 182 PRO A N 1
ATOM 1504 C CA . PRO A 1 182 ? -1.767 5.839 28.184 1.00 75.62 182 PRO A CA 1
ATOM 1505 C C . PRO A 1 182 ? -3.240 5.454 28.429 1.00 75.62 182 PRO A C 1
ATOM 1507 O O . PRO A 1 182 ? -4.117 6.306 28.275 1.00 75.62 182 PRO A O 1
ATOM 1510 N N . PRO A 1 183 ? -3.534 4.219 28.881 1.00 70.69 183 PRO A N 1
ATOM 1511 C CA . PRO A 1 183 ? -4.900 3.804 29.196 1.00 70.69 183 PRO A CA 1
ATOM 1512 C C . PRO A 1 183 ? -5.556 4.784 30.176 1.00 70.69 183 PRO A C 1
ATOM 1514 O O . PRO A 1 183 ? -5.012 5.045 31.253 1.00 70.69 183 PRO A O 1
ATOM 1517 N N . THR A 1 184 ? -6.716 5.339 29.818 1.00 68.50 184 THR A N 1
ATOM 1518 C CA . THR A 1 184 ? -7.424 6.303 30.671 1.00 68.50 184 THR A CA 1
ATOM 1519 C C . THR A 1 184 ? -8.635 5.661 31.342 1.00 68.50 184 THR A C 1
ATOM 1521 O O . THR A 1 184 ? -9.281 4.780 30.793 1.00 68.50 184 THR A O 1
ATOM 1524 N N . ALA A 1 185 ? -9.009 6.135 32.534 1.00 58.34 185 ALA A N 1
ATOM 1525 C CA . ALA A 1 185 ? -10.232 5.692 33.215 1.00 58.34 185 ALA A CA 1
ATOM 1526 C C . ALA A 1 185 ? -11.524 6.300 32.618 1.00 58.34 185 ALA A C 1
ATOM 1528 O O . ALA A 1 185 ? -12.584 6.213 33.235 1.00 58.34 185 ALA A O 1
ATOM 1529 N N . LYS A 1 186 ? -11.449 6.970 31.456 1.00 64.38 186 LYS A N 1
ATOM 1530 C CA . LYS A 1 186 ? -12.554 7.761 30.881 1.00 64.38 186 LYS A CA 1
ATOM 1531 C C . LYS A 1 186 ? -13.599 6.917 30.135 1.00 64.38 186 LYS A C 1
ATOM 1533 O O . LYS A 1 186 ? -14.582 7.472 29.652 1.00 64.38 186 LYS A O 1
ATOM 1538 N N . GLY A 1 187 ? -13.433 5.595 30.097 1.00 62.84 187 GLY A N 1
ATOM 1539 C CA . GLY A 1 187 ? -14.411 4.650 29.563 1.00 62.84 187 GLY A CA 1
ATOM 1540 C C . GLY A 1 187 ? -14.112 4.176 28.133 1.00 62.84 187 GLY A C 1
ATOM 1541 O O . GLY A 1 187 ? -13.201 4.683 27.483 1.00 62.84 187 GLY A O 1
ATOM 1542 N N . PRO A 1 188 ? -14.918 3.232 27.611 1.00 63.12 188 PRO A N 1
ATOM 1543 C CA . PRO A 1 188 ? -14.583 2.398 26.448 1.00 63.12 188 PRO A CA 1
ATOM 1544 C C . PRO A 1 188 ? -14.442 3.146 25.114 1.00 63.12 188 PRO A C 1
ATOM 1546 O O . PRO A 1 188 ? -13.908 2.596 24.154 1.00 63.12 188 PRO A O 1
ATOM 1549 N N . HIS A 1 189 ? -14.924 4.388 25.025 1.00 65.81 189 HIS A N 1
ATOM 1550 C CA . HIS A 1 189 ? -14.772 5.224 23.829 1.00 65.81 189 HIS A CA 1
ATOM 1551 C C . HIS A 1 189 ? -13.411 5.929 23.750 1.00 65.81 189 HIS A C 1
ATOM 1553 O O . HIS A 1 189 ? -13.022 6.342 22.664 1.00 65.81 189 HIS A O 1
ATOM 1559 N N . HIS A 1 190 ? -12.691 6.020 24.872 1.00 70.31 190 HIS A N 1
ATOM 1560 C CA . HIS A 1 190 ? -11.348 6.598 24.974 1.00 70.31 190 HIS A CA 1
ATOM 1561 C C . HIS A 1 190 ? -10.266 5.530 25.173 1.00 70.31 190 HIS A C 1
ATOM 1563 O O . HIS A 1 190 ? -9.105 5.857 25.409 1.00 70.31 190 HIS A O 1
ATOM 1569 N N . ASP A 1 191 ? -10.651 4.254 25.108 1.00 80.75 191 ASP A N 1
ATOM 1570 C CA . ASP A 1 191 ? -9.710 3.151 25.179 1.00 80.75 191 ASP A CA 1
ATOM 1571 C C . ASP A 1 191 ? -9.034 2.950 23.823 1.00 80.75 191 ASP A C 1
ATOM 1573 O O . ASP A 1 191 ? -9.654 3.005 22.754 1.00 80.75 191 ASP A O 1
ATOM 1577 N N . ALA A 1 192 ? -7.736 2.681 23.890 1.00 84.69 192 ALA A N 1
ATOM 1578 C CA . ALA A 1 192 ? -6.912 2.374 22.740 1.00 84.69 192 ALA A CA 1
ATOM 1579 C C . ALA A 1 192 ? -7.446 1.152 21.978 1.00 84.69 192 ALA A C 1
ATOM 1581 O O . ALA A 1 192 ? -7.660 0.079 22.553 1.00 84.69 192 ALA A O 1
ATOM 1582 N N . ARG A 1 193 ? -7.661 1.309 20.667 1.00 86.31 193 ARG A N 1
ATOM 1583 C CA . ARG A 1 193 ? -8.295 0.280 19.834 1.00 86.31 193 ARG A CA 1
ATOM 1584 C C . ARG A 1 193 ? -7.675 0.166 18.448 1.00 86.31 193 ARG A C 1
ATOM 1586 O O . ARG A 1 193 ? -7.402 1.154 17.770 1.00 86.31 193 ARG A O 1
ATOM 1593 N N . VAL A 1 194 ? -7.568 -1.077 17.988 1.00 90.81 194 VAL A N 1
ATOM 1594 C CA . VAL A 1 194 ? -7.210 -1.431 16.611 1.00 90.81 194 VAL A CA 1
ATOM 1595 C C . VAL A 1 194 ? -8.426 -2.051 15.939 1.00 90.81 194 VAL A C 1
ATOM 1597 O O . VAL A 1 194 ? -9.071 -2.936 16.498 1.00 90.81 194 VAL A O 1
ATOM 1600 N N . SER A 1 195 ? -8.757 -1.556 14.749 1.00 91.19 195 SER A N 1
ATOM 1601 C CA . SER A 1 195 ? -9.866 -2.086 13.952 1.00 91.19 195 SER A CA 1
ATOM 1602 C C . SER A 1 195 ? -9.433 -3.318 13.157 1.00 91.19 195 SER A C 1
ATOM 1604 O O . SER A 1 195 ? -8.247 -3.623 13.066 1.00 91.19 195 SER A O 1
ATOM 1606 N N . LEU A 1 196 ? -10.393 -4.026 12.553 1.00 91.19 196 LEU A N 1
ATOM 1607 C CA . LEU A 1 196 ? -10.090 -5.182 11.700 1.00 91.19 196 LEU A CA 1
ATOM 1608 C C . LEU A 1 196 ? -9.133 -4.804 10.561 1.00 91.19 196 LEU A C 1
ATOM 1610 O O . LEU A 1 196 ? -8.240 -5.580 10.214 1.00 91.19 196 LEU A O 1
ATOM 1614 N N . ILE A 1 197 ? -9.340 -3.614 9.994 1.00 92.69 197 ILE A N 1
ATOM 1615 C CA . ILE A 1 197 ? -8.500 -3.015 8.965 1.00 92.69 197 ILE A CA 1
ATOM 1616 C C . ILE A 1 197 ? -8.077 -1.626 9.425 1.00 92.69 197 ILE A C 1
ATOM 1618 O O . ILE A 1 197 ? -8.914 -0.741 9.592 1.00 92.69 197 ILE A O 1
ATOM 1622 N N . THR A 1 198 ? -6.775 -1.426 9.596 1.00 94.25 198 THR A N 1
ATOM 1623 C CA . THR A 1 198 ? -6.201 -0.135 9.976 1.00 94.25 198 THR A CA 1
ATOM 1624 C C . THR A 1 198 ? -5.659 0.579 8.745 1.00 94.25 198 THR A C 1
ATOM 1626 O O . THR A 1 198 ? -4.739 0.098 8.083 1.00 94.25 198 THR A O 1
ATOM 1629 N N . ILE A 1 199 ? -6.202 1.753 8.443 1.00 92.44 199 ILE A N 1
ATOM 1630 C CA . ILE A 1 199 ? -5.729 2.626 7.370 1.00 92.44 199 ILE A CA 1
ATOM 1631 C C . ILE A 1 199 ? -4.979 3.785 8.009 1.00 92.44 199 ILE A C 1
ATOM 1633 O O . ILE A 1 199 ? -5.571 4.618 8.688 1.00 92.44 199 ILE A O 1
ATOM 1637 N N . VAL A 1 200 ? -3.680 3.859 7.747 1.00 93.56 200 VAL A N 1
ATOM 1638 C CA . VAL A 1 200 ? -2.821 4.966 8.159 1.00 93.56 200 VAL A CA 1
ATOM 1639 C C . VAL A 1 200 ? -2.673 5.916 6.984 1.00 93.56 200 VAL A C 1
ATOM 1641 O O . VAL A 1 200 ? -2.105 5.550 5.953 1.00 93.56 200 VAL A O 1
ATOM 1644 N N . ALA A 1 201 ? -3.186 7.132 7.115 1.00 89.94 201 ALA A N 1
ATOM 1645 C CA . ALA A 1 201 ? -3.151 8.121 6.047 1.00 89.94 201 ALA A CA 1
ATOM 1646 C C . ALA A 1 201 ? -3.077 9.543 6.615 1.00 89.94 201 ALA A C 1
ATOM 1648 O O . ALA A 1 201 ? -3.580 9.787 7.706 1.00 89.94 201 ALA A O 1
ATOM 1649 N N . PRO A 1 202 ? -2.497 10.509 5.887 1.00 83.81 202 PRO A N 1
ATOM 1650 C CA . PRO A 1 202 ? -2.647 11.914 6.235 1.00 83.81 202 PRO A CA 1
ATOM 1651 C C . PRO A 1 202 ? -4.078 12.363 5.926 1.00 83.81 202 PRO A C 1
ATOM 1653 O O . PRO A 1 202 ? -4.496 12.352 4.763 1.00 83.81 202 PRO A O 1
ATOM 1656 N N . VAL A 1 203 ? -4.824 12.775 6.950 1.00 73.38 203 VAL A N 1
ATOM 1657 C CA . VAL A 1 203 ? -6.134 13.422 6.804 1.00 73.38 203 VAL A CA 1
ATOM 1658 C C . VAL A 1 203 ? -5.942 14.922 6.570 1.00 73.38 203 VAL A C 1
ATOM 1660 O O . VAL A 1 203 ? -4.877 15.495 6.819 1.00 73.38 203 VAL A O 1
ATOM 1663 N N . ARG A 1 204 ? -6.947 15.564 5.969 1.00 65.81 204 ARG A N 1
ATOM 1664 C CA . ARG A 1 204 ? -6.905 16.997 5.659 1.00 65.81 204 ARG A CA 1
ATOM 1665 C C . ARG A 1 204 ? -6.765 17.814 6.935 1.00 65.81 204 ARG A C 1
ATOM 1667 O O . ARG A 1 204 ? -7.490 17.606 7.898 1.00 65.81 204 ARG A O 1
ATOM 1674 N N . ARG A 1 205 ? -5.857 18.784 6.876 1.00 67.88 205 ARG A N 1
ATOM 1675 C CA . ARG A 1 205 ? -5.681 19.804 7.902 1.00 67.88 205 ARG A CA 1
ATOM 1676 C C . ARG A 1 205 ? -6.382 21.090 7.490 1.00 67.88 205 ARG A C 1
ATOM 1678 O O . ARG A 1 205 ? -6.423 21.376 6.292 1.00 67.88 205 ARG A O 1
ATOM 1685 N N . PRO A 1 206 ? -6.903 21.864 8.461 1.00 61.41 206 PRO A N 1
ATOM 1686 C CA . PRO A 1 206 ? -7.580 23.125 8.164 1.00 61.41 206 PRO A CA 1
ATOM 1687 C C . PRO A 1 206 ? -6.614 24.150 7.574 1.00 61.41 206 PRO A C 1
ATOM 1689 O O . PRO A 1 206 ? -7.006 24.946 6.728 1.00 61.41 206 PRO A O 1
ATOM 1692 N N . GLU A 1 207 ? -5.339 24.082 7.959 1.00 66.56 207 GLU A N 1
ATOM 1693 C CA . GLU A 1 207 ? -4.325 25.039 7.545 1.00 66.56 207 GLU A CA 1
ATOM 1694 C C . GLU A 1 207 ? -3.017 24.329 7.189 1.00 66.56 207 GLU A C 1
ATOM 1696 O O . GLU A 1 207 ? -2.475 23.559 7.984 1.00 66.56 207 GLU A O 1
ATOM 1701 N N . GLY A 1 208 ? -2.507 24.625 5.990 1.00 68.69 208 GLY A N 1
ATOM 1702 C CA . GLY A 1 208 ? -1.155 24.280 5.552 1.00 68.69 208 GLY A CA 1
ATOM 1703 C C . GLY A 1 208 ? -0.821 22.786 5.456 1.00 68.69 208 GLY A C 1
ATOM 1704 O O . GLY A 1 208 ? -1.622 21.887 5.711 1.00 68.69 208 GLY A O 1
ATOM 1705 N N . THR A 1 209 ? 0.413 22.517 5.035 1.00 73.06 209 THR A N 1
ATOM 1706 C CA . THR A 1 209 ? 1.041 21.201 5.192 1.00 73.06 209 THR A CA 1
ATOM 1707 C C . THR A 1 209 ? 1.672 21.108 6.572 1.00 73.06 209 THR A C 1
ATOM 1709 O O . THR A 1 209 ? 2.211 22.103 7.054 1.00 73.06 209 THR A O 1
ATOM 1712 N N . ALA A 1 210 ? 1.690 19.910 7.159 1.00 81.25 210 ALA A N 1
ATOM 1713 C CA . ALA A 1 210 ? 2.432 19.672 8.391 1.00 81.25 210 ALA A CA 1
ATOM 1714 C C . ALA A 1 210 ? 3.886 20.124 8.266 1.00 81.25 210 ALA A C 1
ATOM 1716 O O . ALA A 1 210 ? 4.518 19.902 7.226 1.00 81.25 210 ALA A O 1
ATOM 1717 N N . SER A 1 211 ? 4.409 20.758 9.315 1.00 88.25 211 SER A N 1
ATOM 1718 C CA . SER A 1 211 ? 5.820 21.141 9.334 1.00 88.25 211 SER A CA 1
ATOM 1719 C C . SER A 1 211 ? 6.702 19.889 9.313 1.00 88.25 211 SER A C 1
ATOM 1721 O O . SER A 1 211 ? 6.261 18.797 9.669 1.00 88.25 211 SER A O 1
ATOM 1723 N N . TYR A 1 212 ? 7.965 20.023 8.905 1.00 89.38 212 TYR A N 1
ATOM 1724 C CA . TYR A 1 212 ? 8.893 18.889 8.919 1.00 89.38 212 TYR A CA 1
ATOM 1725 C C . TYR A 1 212 ? 9.023 18.275 10.324 1.00 89.38 212 TYR A C 1
ATOM 1727 O O . TYR A 1 212 ? 8.986 17.059 10.466 1.00 89.38 212 TYR A O 1
ATOM 1735 N N . VAL A 1 213 ? 9.136 19.118 11.359 1.00 92.06 213 VAL A N 1
ATOM 1736 C CA . VAL A 1 213 ? 9.258 18.687 12.764 1.00 92.06 213 VAL A CA 1
ATOM 1737 C C . VAL A 1 213 ? 8.038 17.875 13.184 1.00 92.06 213 VAL A C 1
ATOM 1739 O O . VAL A 1 213 ? 8.178 16.758 13.666 1.00 92.06 213 VAL A O 1
ATOM 1742 N N . GLU A 1 214 ? 6.850 18.390 12.897 1.00 90.56 214 GLU A N 1
ATOM 1743 C CA . GLU A 1 214 ? 5.589 17.729 13.224 1.00 90.56 214 GLU A CA 1
ATOM 1744 C C . GLU A 1 214 ? 5.422 16.393 12.489 1.00 90.56 214 GLU A C 1
ATOM 1746 O O . GLU A 1 214 ? 4.998 15.407 13.076 1.00 90.56 214 GLU A O 1
ATOM 1751 N N . GLN A 1 215 ? 5.821 16.304 11.217 1.00 90.69 215 GLN A N 1
ATOM 1752 C CA . GLN A 1 215 ? 5.805 15.027 10.498 1.00 90.69 215 GLN A CA 1
ATOM 1753 C C . GLN A 1 215 ? 6.740 13.984 11.140 1.00 90.69 215 GLN A C 1
ATOM 1755 O O . GLN A 1 215 ? 6.420 12.794 11.137 1.00 90.69 215 GLN A O 1
ATOM 1760 N N . ILE A 1 216 ? 7.880 14.413 11.697 1.00 92.69 216 ILE A N 1
ATOM 1761 C CA . ILE A 1 216 ? 8.811 13.540 12.429 1.00 92.69 216 ILE A CA 1
ATOM 1762 C C . ILE A 1 216 ? 8.237 13.119 13.793 1.00 92.69 216 ILE A C 1
ATOM 1764 O O . ILE A 1 216 ? 8.381 11.965 14.200 1.00 92.69 216 ILE A O 1
ATOM 1768 N N . GLU A 1 217 ? 7.553 14.016 14.495 1.00 93.38 217 GLU A N 1
ATOM 1769 C CA . GLU A 1 217 ? 6.851 13.679 15.739 1.00 93.38 217 GLU A CA 1
ATOM 1770 C C . GLU A 1 217 ? 5.719 12.678 15.472 1.00 93.38 217 GLU A C 1
ATOM 1772 O O . GLU A 1 217 ? 5.622 11.646 16.138 1.00 93.38 217 GLU A O 1
ATOM 1777 N N . ASN A 1 218 ? 4.938 12.901 14.415 1.00 92.56 218 ASN A N 1
ATOM 1778 C CA . ASN A 1 218 ? 3.817 12.041 14.054 1.00 92.56 218 ASN A CA 1
ATOM 1779 C C . ASN A 1 218 ? 4.270 10.647 13.595 1.00 92.56 218 ASN A C 1
ATOM 1781 O O . ASN A 1 218 ? 3.624 9.655 13.937 1.00 92.56 218 ASN A O 1
ATOM 1785 N N . ILE A 1 219 ? 5.384 10.523 12.854 1.00 95.06 219 ILE A N 1
ATOM 1786 C CA . ILE A 1 219 ? 5.921 9.195 12.500 1.00 95.06 219 ILE A CA 1
ATOM 1787 C C . ILE A 1 219 ? 6.432 8.452 13.742 1.00 95.06 219 ILE A C 1
ATOM 1789 O O . ILE A 1 219 ? 6.272 7.234 13.832 1.00 95.06 219 ILE A O 1
ATOM 1793 N N . HIS A 1 220 ? 7.003 9.161 14.720 1.00 94.75 220 HIS A N 1
ATOM 1794 C CA . HIS A 1 220 ? 7.419 8.565 15.987 1.00 94.75 220 HIS A CA 1
ATOM 1795 C C . HIS A 1 220 ? 6.211 8.037 16.778 1.00 94.75 220 HIS A C 1
ATOM 1797 O O . HIS A 1 220 ? 6.204 6.869 17.175 1.00 94.75 220 HIS A O 1
ATOM 1803 N N . SER A 1 221 ? 5.155 8.841 16.922 1.00 93.94 221 SER A N 1
ATOM 1804 C CA . SER A 1 221 ? 3.897 8.427 17.559 1.00 93.94 221 SER A CA 1
ATOM 1805 C C . SER A 1 221 ? 3.226 7.259 16.834 1.00 93.94 221 SER A C 1
ATOM 1807 O O . SER A 1 221 ? 2.760 6.320 17.484 1.00 93.94 221 SER A O 1
ATOM 1809 N N . LEU A 1 222 ? 3.241 7.251 15.495 1.00 95.69 222 LEU A N 1
ATOM 1810 C CA . LEU A 1 222 ? 2.775 6.111 14.703 1.00 95.69 222 LEU A CA 1
ATOM 1811 C C . LEU A 1 222 ? 3.552 4.842 15.068 1.00 95.69 222 LEU A C 1
ATOM 1813 O O . LEU A 1 222 ? 2.949 3.791 15.271 1.00 95.69 222 LEU A O 1
ATOM 1817 N N . CYS A 1 223 ? 4.882 4.922 15.158 1.00 96.06 223 CYS A N 1
ATOM 1818 C CA . CYS A 1 223 ? 5.717 3.769 15.494 1.00 96.06 223 CYS A CA 1
ATOM 1819 C C . CYS A 1 223 ? 5.390 3.218 16.890 1.00 96.06 223 CYS A C 1
ATOM 1821 O O . CYS A 1 223 ? 5.277 2.002 17.041 1.00 96.06 223 CYS A O 1
ATOM 1823 N N . LEU A 1 224 ? 5.192 4.090 17.886 1.00 94.00 224 LEU A N 1
ATOM 1824 C CA . LEU A 1 224 ? 4.769 3.685 19.232 1.00 94.00 224 LEU A CA 1
ATOM 1825 C C . LEU A 1 224 ? 3.389 3.023 19.218 1.00 94.00 224 LEU A C 1
ATOM 1827 O O . LEU A 1 224 ? 3.219 1.948 19.785 1.00 94.00 224 LEU A O 1
ATOM 1831 N N . SER A 1 225 ? 2.433 3.618 18.508 1.00 94.44 225 SER A N 1
ATOM 1832 C CA . SER A 1 225 ? 1.061 3.112 18.388 1.00 94.44 225 SER A CA 1
ATOM 1833 C C . SER A 1 225 ? 1.022 1.731 17.739 1.00 94.44 225 SER A C 1
ATOM 1835 O O . SER A 1 225 ? 0.399 0.802 18.253 1.00 94.44 225 SER A O 1
ATOM 1837 N N . VAL A 1 226 ? 1.762 1.567 16.638 1.00 95.75 226 VAL A N 1
ATOM 1838 C CA . VAL A 1 226 ? 1.958 0.274 15.983 1.00 95.75 226 VAL A CA 1
ATOM 1839 C C . VAL A 1 226 ? 2.579 -0.734 16.946 1.00 95.75 226 VAL A C 1
ATOM 1841 O O . VAL A 1 226 ? 2.105 -1.864 17.028 1.00 95.75 226 VAL A O 1
ATOM 1844 N N . TYR A 1 227 ? 3.639 -0.350 17.659 1.00 94.44 227 TYR A N 1
ATOM 1845 C CA . TYR A 1 227 ? 4.357 -1.246 18.560 1.00 94.44 227 TYR A CA 1
ATOM 1846 C C . TYR A 1 227 ? 3.477 -1.721 19.723 1.00 94.44 227 TYR A C 1
ATOM 1848 O O . TYR A 1 227 ? 3.416 -2.921 19.991 1.00 94.44 227 TYR A O 1
ATOM 1856 N N . ASN A 1 228 ? 2.742 -0.803 20.357 1.00 92.12 228 ASN A N 1
ATOM 1857 C CA . ASN A 1 228 ? 1.852 -1.086 21.484 1.00 92.12 228 ASN A CA 1
ATOM 1858 C C . ASN A 1 228 ? 0.764 -2.110 21.129 1.00 92.12 228 ASN A C 1
ATOM 1860 O O . ASN A 1 228 ? 0.380 -2.923 21.969 1.00 92.12 228 ASN A O 1
ATOM 1864 N N . PHE A 1 229 ? 0.296 -2.107 19.877 1.00 93.12 229 PHE A N 1
ATOM 1865 C CA . PHE A 1 229 ? -0.805 -2.959 19.423 1.00 93.12 229 PHE A CA 1
ATOM 1866 C C . PHE A 1 229 ? -0.403 -3.993 18.373 1.00 93.12 229 PHE A C 1
ATOM 1868 O O . PHE A 1 229 ? -1.274 -4.605 17.751 1.00 93.12 229 PHE A O 1
ATOM 1875 N N . ALA A 1 230 ? 0.895 -4.242 18.196 1.00 94.75 230 ALA A N 1
ATOM 1876 C CA . ALA A 1 230 ? 1.406 -5.085 17.120 1.00 94.75 230 ALA A CA 1
ATOM 1877 C C . ALA A 1 230 ? 0.760 -6.485 17.103 1.00 94.75 230 ALA A C 1
ATOM 1879 O O . ALA A 1 230 ? 0.382 -6.987 16.048 1.00 94.75 230 ALA A O 1
ATOM 1880 N N . GLU A 1 231 ? 0.526 -7.080 18.276 1.00 93.75 231 GLU A N 1
ATOM 1881 C CA . GLU A 1 231 ? -0.103 -8.403 18.435 1.00 93.75 231 GLU A CA 1
ATOM 1882 C C . GLU A 1 231 ? -1.590 -8.460 18.021 1.00 93.75 231 GLU A C 1
ATOM 1884 O O . GLU A 1 231 ? -2.167 -9.551 17.930 1.00 93.75 231 GLU A O 1
ATOM 1889 N N . ASN A 1 232 ? -2.229 -7.310 17.792 1.00 94.50 232 ASN A N 1
ATOM 1890 C CA . ASN A 1 232 ? -3.641 -7.192 17.417 1.00 94.50 232 ASN A CA 1
ATOM 1891 C C . ASN A 1 232 ? -3.844 -6.723 15.970 1.00 94.50 232 ASN A C 1
ATOM 1893 O O . ASN A 1 232 ? -4.947 -6.853 15.442 1.00 94.50 232 ASN A O 1
ATOM 1897 N N . ILE A 1 233 ? -2.797 -6.219 15.312 1.00 95.94 233 ILE A N 1
ATOM 1898 C CA . ILE A 1 233 ? -2.865 -5.753 13.925 1.00 95.94 233 ILE A CA 1
ATOM 1899 C C . ILE A 1 233 ? -2.847 -6.960 12.981 1.00 95.94 233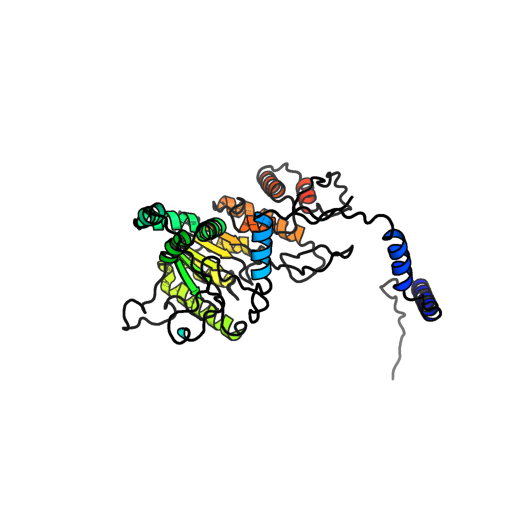 ILE A C 1
ATOM 1901 O O . ILE A 1 233 ? -1.860 -7.693 12.912 1.00 95.94 233 ILE A O 1
ATOM 1905 N N . ARG A 1 234 ? -3.943 -7.139 12.234 1.00 94.88 234 ARG A N 1
ATOM 1906 C CA . ARG A 1 234 ? -4.051 -8.139 11.156 1.00 94.88 234 ARG A CA 1
ATOM 1907 C C . ARG A 1 234 ? -3.948 -7.531 9.769 1.00 94.88 234 ARG A C 1
ATOM 1909 O O . ARG A 1 234 ? -3.331 -8.113 8.890 1.00 94.88 234 ARG A O 1
ATOM 1916 N N . ASN A 1 235 ? -4.511 -6.343 9.579 1.00 95.94 235 ASN A N 1
ATOM 1917 C CA . ASN A 1 235 ? -4.507 -5.654 8.296 1.00 95.94 235 ASN A CA 1
ATOM 1918 C C . ASN A 1 235 ? -4.095 -4.207 8.524 1.00 95.94 235 ASN A C 1
ATOM 1920 O O . ASN A 1 235 ? -4.780 -3.483 9.249 1.00 95.94 235 ASN A O 1
ATOM 1924 N N . ILE A 1 236 ? -2.989 -3.785 7.916 1.00 96.69 236 ILE A N 1
ATOM 1925 C CA . ILE A 1 236 ? -2.534 -2.396 7.986 1.00 96.69 236 ILE A CA 1
ATOM 1926 C C . ILE A 1 236 ? -2.171 -1.876 6.605 1.00 96.69 236 ILE A C 1
ATOM 1928 O O . ILE A 1 236 ? -1.487 -2.537 5.825 1.00 96.69 236 ILE A O 1
ATOM 1932 N N . GLN A 1 237 ? -2.644 -0.674 6.301 1.00 96.00 237 GLN A N 1
ATOM 1933 C CA . GLN A 1 237 ? -2.427 -0.025 5.021 1.00 96.00 237 GLN A CA 1
ATOM 1934 C C . GLN A 1 237 ? -1.863 1.376 5.219 1.00 96.00 237 GLN A C 1
ATOM 1936 O O . GLN A 1 237 ? -2.529 2.243 5.779 1.00 96.00 237 GLN A O 1
ATOM 1941 N N . PHE A 1 238 ? -0.658 1.616 4.718 1.00 96.25 238 PHE A N 1
ATOM 1942 C CA . PHE A 1 238 ? 0.003 2.913 4.766 1.00 96.25 238 PHE A CA 1
ATOM 1943 C C . PHE A 1 238 ? -0.222 3.663 3.456 1.00 96.25 238 PHE A C 1
ATOM 1945 O O . PHE A 1 238 ? 0.249 3.247 2.401 1.00 96.25 238 PHE A O 1
ATOM 1952 N N . HIS A 1 239 ? -0.919 4.792 3.517 1.00 93.38 239 HIS A N 1
ATOM 1953 C CA . HIS A 1 239 ? -1.231 5.635 2.367 1.00 93.38 239 HIS A CA 1
ATOM 1954 C C . HIS A 1 239 ? -0.529 6.977 2.510 1.00 93.38 239 HIS A C 1
ATOM 1956 O O . HIS A 1 239 ? -0.898 7.772 3.366 1.00 93.38 239 HIS A O 1
ATOM 1962 N N . ARG A 1 240 ? 0.456 7.265 1.652 1.00 91.06 240 ARG A N 1
ATOM 1963 C CA . ARG A 1 240 ? 1.149 8.569 1.600 1.00 91.06 240 ARG A CA 1
ATOM 1964 C C . ARG A 1 240 ? 1.720 9.025 2.946 1.00 91.06 240 ARG A C 1
ATOM 1966 O O . ARG A 1 240 ? 1.769 10.219 3.220 1.00 91.06 240 ARG A O 1
ATOM 1973 N N . VAL A 1 241 ? 2.151 8.079 3.777 1.00 92.38 241 VAL A N 1
ATOM 1974 C CA . VAL A 1 241 ? 2.734 8.373 5.090 1.00 92.38 241 VAL A CA 1
ATOM 1975 C C . VAL A 1 241 ? 4.111 9.024 4.893 1.00 92.38 241 VAL A C 1
ATOM 1977 O O . VAL A 1 241 ? 4.989 8.382 4.299 1.00 92.38 241 VAL A O 1
ATOM 1980 N N . PRO A 1 242 ? 4.316 10.280 5.335 1.00 91.00 242 PRO A N 1
ATOM 1981 C CA . PRO A 1 242 ? 5.612 10.949 5.243 1.00 91.00 242 PRO A CA 1
ATOM 1982 C C . PRO A 1 242 ? 6.660 10.237 6.098 1.00 91.00 242 PRO A C 1
ATOM 1984 O O . PRO A 1 242 ? 6.325 9.642 7.116 1.00 91.00 242 PRO A O 1
ATOM 1987 N N . PHE A 1 243 ? 7.927 10.275 5.683 1.00 94.06 243 PHE A N 1
ATOM 1988 C CA . PHE A 1 243 ? 9.072 9.662 6.385 1.00 94.06 243 PHE A CA 1
ATOM 1989 C C . PHE A 1 243 ? 9.006 8.151 6.677 1.00 94.06 243 PHE A C 1
ATOM 1991 O O . PHE A 1 243 ? 9.983 7.587 7.177 1.00 94.06 243 PHE A O 1
ATOM 1998 N N . LEU A 1 244 ? 7.923 7.457 6.315 1.00 96.44 244 LEU A N 1
ATOM 1999 C CA . LEU A 1 244 ? 7.862 6.004 6.405 1.00 96.44 244 LEU A CA 1
ATOM 2000 C C . LEU A 1 244 ? 8.894 5.397 5.453 1.00 96.44 244 LEU A C 1
ATOM 2002 O O . LEU A 1 244 ? 8.866 5.648 4.250 1.00 96.44 244 LEU A O 1
ATOM 2006 N N . SER A 1 245 ? 9.789 4.582 6.001 1.00 97.06 245 SER A N 1
ATOM 2007 C CA . SER A 1 245 ? 10.851 3.901 5.262 1.00 97.06 245 SER A CA 1
ATOM 2008 C C . SER A 1 245 ? 10.825 2.402 5.539 1.00 97.06 245 SER A C 1
ATOM 2010 O O . SER A 1 245 ? 10.305 1.951 6.563 1.00 97.06 245 SER A O 1
ATOM 2012 N N . THR A 1 246 ? 11.452 1.612 4.670 1.00 97.88 246 THR A N 1
ATOM 2013 C CA . THR A 1 246 ? 11.624 0.167 4.889 1.00 97.88 246 THR A CA 1
ATOM 2014 C C . THR A 1 246 ? 12.433 -0.155 6.140 1.00 97.88 246 THR A C 1
ATOM 2016 O O . THR A 1 246 ? 12.215 -1.193 6.755 1.00 97.88 246 THR A O 1
ATOM 2019 N N . ARG A 1 247 ? 13.321 0.745 6.580 1.00 97.50 247 ARG A N 1
ATOM 2020 C CA . ARG A 1 247 ? 14.057 0.596 7.845 1.00 97.50 247 ARG A CA 1
ATOM 2021 C C . ARG A 1 247 ? 13.125 0.631 9.052 1.00 97.50 247 ARG A C 1
ATOM 2023 O O . ARG A 1 247 ? 13.274 -0.200 9.938 1.00 97.50 247 ARG A O 1
ATOM 2030 N N . LEU A 1 248 ? 12.147 1.540 9.064 1.00 97.50 248 LEU A N 1
ATOM 2031 C CA . LEU A 1 248 ? 11.123 1.576 10.112 1.00 97.50 248 LEU A CA 1
ATOM 2032 C C . LEU A 1 248 ? 10.215 0.346 10.027 1.00 97.50 248 LEU A C 1
ATOM 2034 O O . LEU A 1 248 ? 9.985 -0.320 11.032 1.00 97.50 248 LEU A O 1
ATOM 2038 N N . LEU A 1 249 ? 9.766 -0.022 8.824 1.00 97.94 249 LEU A N 1
ATOM 2039 C CA . LEU A 1 249 ? 8.941 -1.219 8.633 1.00 97.94 249 LEU A CA 1
ATOM 2040 C C . LEU A 1 249 ? 9.656 -2.501 9.086 1.00 97.94 249 LEU A C 1
ATOM 2042 O O . LEU A 1 249 ? 9.024 -3.358 9.695 1.00 97.94 249 LEU A O 1
ATOM 2046 N N . ALA A 1 250 ? 10.971 -2.608 8.883 1.00 97.62 250 ALA A N 1
ATOM 2047 C CA . ALA A 1 250 ? 11.774 -3.731 9.365 1.00 97.62 250 ALA A CA 1
ATOM 2048 C C . ALA A 1 250 ? 11.806 -3.853 10.898 1.00 97.62 250 ALA A C 1
ATOM 2050 O O . ALA A 1 250 ? 12.098 -4.929 11.406 1.00 97.62 250 ALA A O 1
ATOM 2051 N N . LEU A 1 251 ? 11.514 -2.778 11.635 1.00 96.88 251 LEU A N 1
ATOM 2052 C CA . LEU A 1 251 ? 11.392 -2.807 13.095 1.00 96.88 251 LEU A CA 1
ATOM 2053 C C . LEU A 1 251 ? 9.960 -3.134 13.542 1.00 96.88 251 LEU A C 1
ATOM 2055 O O . LEU A 1 251 ? 9.771 -3.820 14.544 1.00 96.88 251 LEU A O 1
ATOM 2059 N N . LEU A 1 252 ? 8.959 -2.658 12.797 1.00 96.75 252 LEU A N 1
ATOM 2060 C CA . LEU A 1 252 ? 7.545 -2.759 13.165 1.00 96.75 252 LEU A CA 1
ATOM 2061 C C . LEU A 1 252 ? 6.901 -4.087 12.734 1.00 96.75 252 LEU A C 1
ATOM 2063 O O . LEU A 1 252 ? 6.276 -4.769 13.543 1.00 96.75 252 LEU A O 1
ATOM 2067 N N . ILE A 1 253 ? 7.060 -4.473 11.466 1.00 97.19 253 ILE A N 1
ATOM 2068 C CA . ILE A 1 253 ? 6.368 -5.618 10.850 1.00 97.19 253 ILE A CA 1
ATOM 2069 C C . ILE A 1 253 ? 6.714 -6.969 11.508 1.00 97.19 253 ILE A C 1
ATOM 2071 O O . ILE A 1 253 ? 5.803 -7.790 11.670 1.00 97.19 253 ILE A O 1
ATOM 2075 N N . PRO A 1 254 ? 7.960 -7.231 11.954 1.00 95.25 254 PRO A N 1
ATOM 2076 C CA . PRO A 1 254 ? 8.274 -8.434 12.730 1.00 95.25 254 PRO A CA 1
ATOM 2077 C C . PRO A 1 254 ? 7.443 -8.577 14.011 1.00 95.25 254 PRO A C 1
ATOM 2079 O O . PRO A 1 254 ? 7.053 -9.681 14.375 1.00 95.25 254 PRO A O 1
ATOM 2082 N N . LYS A 1 255 ? 7.098 -7.461 14.668 1.00 95.31 255 LYS A N 1
ATOM 2083 C CA . LYS A 1 255 ? 6.305 -7.472 15.909 1.00 95.31 255 LYS A CA 1
ATOM 2084 C C . LYS A 1 255 ? 4.825 -7.770 15.674 1.00 95.31 255 LYS A C 1
ATOM 2086 O O . LYS A 1 255 ? 4.146 -8.209 16.597 1.00 95.31 255 LYS A O 1
ATOM 2091 N N . MET A 1 256 ? 4.324 -7.588 14.452 1.00 95.94 256 MET A N 1
ATOM 2092 C CA . MET A 1 256 ? 2.940 -7.895 14.092 1.00 95.94 256 MET A CA 1
ATOM 2093 C C . MET A 1 256 ? 2.773 -9.376 13.725 1.00 95.94 256 MET A C 1
ATOM 2095 O O . MET A 1 256 ? 2.667 -9.740 12.553 1.00 95.94 256 MET A O 1
ATOM 2099 N N . ARG A 1 257 ? 2.760 -10.269 14.721 1.00 93.19 257 ARG A N 1
ATOM 2100 C CA . ARG A 1 257 ? 2.750 -11.729 14.480 1.00 93.19 257 ARG A CA 1
ATOM 2101 C C . ARG A 1 257 ? 1.490 -12.246 13.782 1.00 93.19 257 ARG A C 1
ATOM 2103 O O . ARG A 1 257 ? 1.538 -13.300 13.151 1.00 93.19 257 ARG A O 1
ATOM 2110 N N . LYS A 1 258 ? 0.376 -11.520 13.917 1.00 93.81 258 LYS A N 1
ATOM 2111 C CA . LYS A 1 258 ? -0.927 -11.845 13.313 1.00 93.81 258 LYS A CA 1
ATOM 2112 C C . LYS A 1 258 ? -1.207 -11.060 12.030 1.00 93.81 258 LYS A C 1
ATOM 2114 O O . LYS A 1 258 ? -2.349 -11.045 11.590 1.00 93.81 258 LYS A O 1
ATOM 2119 N N . LEU A 1 259 ? -0.202 -10.385 11.468 1.00 96.00 259 LEU A N 1
ATOM 2120 C CA . LEU A 1 259 ? -0.361 -9.655 10.217 1.00 96.00 259 LEU A CA 1
ATOM 2121 C C . LEU A 1 259 ? -0.702 -10.628 9.082 1.00 96.00 259 LEU A C 1
ATOM 2123 O O . LEU A 1 259 ? 0.002 -11.615 8.880 1.00 96.00 259 LEU A O 1
ATOM 2127 N N . GLU A 1 260 ? -1.766 -10.312 8.356 1.00 95.00 260 GLU A N 1
ATOM 2128 C CA . GLU A 1 260 ? -2.309 -11.047 7.212 1.00 95.00 260 GLU A CA 1
ATOM 2129 C C . GLU A 1 260 ? -2.172 -10.206 5.936 1.00 95.00 260 GLU A C 1
ATOM 2131 O O . GLU A 1 260 ? -1.714 -10.718 4.921 1.00 95.00 260 GLU A O 1
ATOM 2136 N N . ASN A 1 261 ? -2.489 -8.905 5.988 1.00 95.94 261 ASN A N 1
ATOM 2137 C CA . ASN A 1 261 ? -2.387 -8.011 4.831 1.00 95.94 261 ASN A CA 1
ATOM 2138 C C . ASN A 1 261 ? -1.593 -6.736 5.152 1.00 95.94 261 ASN A C 1
ATOM 2140 O O . ASN A 1 261 ? -1.915 -5.994 6.087 1.00 95.94 261 ASN A O 1
ATOM 2144 N N . LEU A 1 262 ? -0.581 -6.456 4.330 1.00 97.69 262 LEU A N 1
ATOM 2145 C CA . LEU A 1 262 ? 0.204 -5.226 4.351 1.00 97.69 262 LEU A CA 1
ATOM 2146 C C . LEU A 1 262 ? -0.017 -4.446 3.054 1.00 97.69 262 LEU A C 1
ATOM 2148 O O . LEU A 1 2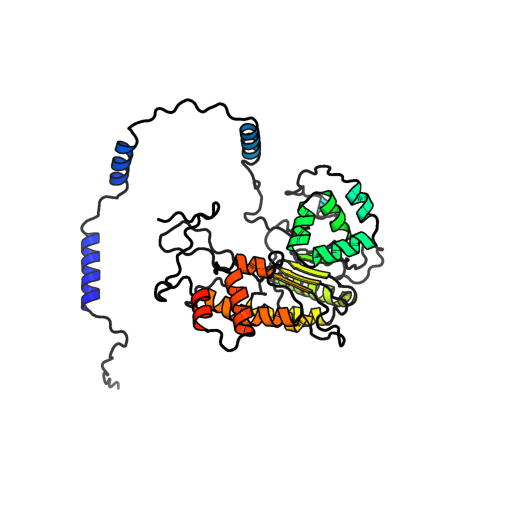62 ? 0.360 -4.895 1.976 1.00 97.69 262 LEU A O 1
ATOM 2152 N N . GLY A 1 263 ? -0.579 -3.247 3.169 1.00 97.25 263 GLY A N 1
ATOM 2153 C CA . GLY A 1 263 ? -0.699 -2.308 2.058 1.00 97.25 263 GLY A CA 1
ATOM 2154 C C . GLY A 1 263 ? 0.286 -1.150 2.190 1.00 97.25 263 GLY A C 1
ATOM 2155 O O . GLY A 1 263 ? 0.376 -0.543 3.258 1.00 97.25 263 GLY A O 1
ATOM 2156 N N . ILE A 1 264 ? 1.006 -0.800 1.126 1.00 97.44 264 ILE A N 1
ATOM 2157 C CA . ILE A 1 264 ? 1.890 0.376 1.101 1.00 97.44 264 ILE A CA 1
ATOM 2158 C C . ILE A 1 264 ? 1.651 1.140 -0.194 1.00 97.44 264 ILE A C 1
ATOM 2160 O O . ILE A 1 264 ? 1.938 0.641 -1.279 1.00 97.44 264 ILE A O 1
ATOM 2164 N N . TYR A 1 265 ? 1.170 2.376 -0.085 1.00 94.50 265 TYR A N 1
ATOM 2165 C CA . TYR A 1 265 ? 0.693 3.139 -1.230 1.00 94.50 265 TYR A CA 1
ATOM 2166 C C . TYR A 1 265 ? 1.263 4.549 -1.237 1.00 94.50 265 TYR A C 1
ATOM 2168 O O . TYR A 1 265 ? 0.860 5.411 -0.452 1.00 94.50 265 TYR A O 1
ATOM 2176 N N . LYS A 1 266 ? 2.167 4.817 -2.185 1.00 91.12 266 LYS A N 1
ATOM 2177 C CA . LYS A 1 266 ? 2.725 6.155 -2.439 1.00 91.12 266 LYS A CA 1
ATOM 2178 C C . LYS A 1 266 ? 3.356 6.813 -1.202 1.00 91.12 266 LYS A C 1
ATOM 2180 O O . LYS A 1 266 ? 3.250 8.025 -1.022 1.00 91.12 266 LYS A O 1
ATOM 2185 N N . CYS A 1 267 ? 3.985 6.029 -0.328 1.00 93.38 267 CYS A N 1
ATOM 2186 C CA . CYS A 1 267 ? 4.776 6.555 0.785 1.00 93.38 267 CYS A CA 1
ATOM 2187 C C . CYS A 1 267 ? 6.057 7.198 0.248 1.00 93.38 267 CYS A C 1
ATOM 2189 O O . CYS A 1 267 ? 6.768 6.584 -0.541 1.00 93.38 267 CYS A O 1
ATOM 2191 N N . GLN A 1 268 ? 6.353 8.426 0.676 1.00 89.69 268 GLN A N 1
ATOM 2192 C CA . GLN A 1 268 ? 7.339 9.295 0.023 1.00 89.69 268 GLN A CA 1
ATOM 2193 C C . GLN A 1 268 ? 8.731 8.659 -0.142 1.00 89.69 268 GLN A C 1
ATOM 2195 O O . GLN A 1 268 ? 9.371 8.861 -1.171 1.00 89.69 268 GLN A O 1
ATOM 2200 N N . LEU A 1 269 ? 9.186 7.893 0.855 1.00 92.81 269 LEU A N 1
ATOM 2201 C CA . LEU A 1 269 ? 10.526 7.295 0.883 1.00 92.81 269 LEU A CA 1
ATOM 2202 C C . LEU A 1 269 ? 10.558 5.822 0.443 1.00 92.81 269 LEU A C 1
ATOM 2204 O O . LEU A 1 269 ? 11.594 5.179 0.572 1.00 92.81 269 LEU A O 1
ATOM 2208 N N . ILE A 1 270 ? 9.443 5.266 -0.044 1.00 95.25 270 ILE A N 1
ATOM 2209 C CA . ILE A 1 270 ? 9.358 3.862 -0.470 1.00 95.25 270 ILE A CA 1
ATOM 2210 C C . ILE A 1 270 ? 9.125 3.815 -1.984 1.00 95.25 270 ILE A C 1
ATOM 2212 O O . ILE A 1 270 ? 7.993 3.877 -2.467 1.00 95.25 270 ILE A O 1
ATOM 2216 N N . HIS A 1 271 ? 10.218 3.725 -2.742 1.00 91.94 271 HIS A N 1
ATOM 2217 C CA . HIS A 1 271 ? 10.223 3.608 -4.205 1.00 91.94 271 HIS A CA 1
ATOM 2218 C C . HIS A 1 271 ? 10.348 2.146 -4.666 1.00 91.94 271 HIS A C 1
ATOM 2220 O O . HIS A 1 271 ? 10.527 1.242 -3.856 1.00 91.94 271 HIS A O 1
ATOM 2226 N N . VAL A 1 272 ? 10.320 1.891 -5.978 1.00 92.50 272 VAL A N 1
ATOM 2227 C CA . VAL A 1 272 ? 10.347 0.520 -6.532 1.00 92.50 272 VAL A CA 1
ATOM 2228 C C . VAL A 1 272 ? 11.580 -0.288 -6.104 1.00 92.50 272 VAL A C 1
ATOM 2230 O O . VAL A 1 272 ? 11.457 -1.473 -5.811 1.00 92.50 272 VAL A O 1
ATOM 2233 N N . GLY A 1 273 ? 12.744 0.355 -5.954 1.00 92.12 273 GLY A N 1
ATOM 2234 C CA . GLY A 1 273 ? 13.963 -0.302 -5.459 1.00 92.12 273 GLY A CA 1
ATOM 2235 C C . GLY A 1 273 ? 13.859 -0.879 -4.040 1.00 92.12 273 GLY A C 1
ATOM 2236 O O . GLY A 1 273 ? 14.641 -1.751 -3.677 1.00 92.12 273 GLY A O 1
ATOM 2237 N N . GLU A 1 274 ? 12.862 -0.461 -3.257 1.00 96.25 274 GLU A N 1
ATOM 2238 C CA . GLU A 1 274 ? 12.604 -0.985 -1.914 1.00 96.25 274 GLU A CA 1
ATOM 2239 C C . GLU A 1 274 ? 11.746 -2.264 -1.921 1.00 96.25 274 GLU A C 1
ATOM 2241 O O . GLU A 1 274 ? 11.598 -2.908 -0.884 1.00 96.25 274 GLU A O 1
ATOM 2246 N N . ALA A 1 275 ? 11.197 -2.677 -3.072 1.00 96.94 275 ALA A N 1
ATOM 2247 C CA . ALA A 1 275 ? 10.306 -3.837 -3.172 1.00 96.94 275 ALA A CA 1
ATOM 2248 C C . ALA A 1 275 ? 10.953 -5.133 -2.659 1.00 96.94 275 ALA A C 1
ATOM 2250 O O . ALA A 1 275 ? 10.348 -5.854 -1.871 1.00 96.94 275 ALA A O 1
ATOM 2251 N N . MET A 1 276 ? 12.204 -5.408 -3.049 1.00 97.56 276 MET A N 1
ATOM 2252 C CA . MET A 1 276 ? 12.939 -6.587 -2.566 1.00 97.56 276 MET A CA 1
ATOM 2253 C C . MET A 1 276 ? 13.078 -6.569 -1.044 1.00 97.56 276 MET A C 1
ATOM 2255 O O . MET A 1 276 ? 12.877 -7.588 -0.388 1.00 97.56 276 MET A O 1
ATOM 2259 N N . ARG A 1 277 ? 13.355 -5.393 -0.472 1.00 97.75 277 ARG A N 1
ATOM 2260 C CA . ARG A 1 277 ? 13.479 -5.237 0.975 1.00 97.75 277 ARG A CA 1
ATOM 2261 C C . ARG A 1 277 ? 12.143 -5.461 1.683 1.00 97.75 277 ARG A C 1
ATOM 2263 O O . ARG A 1 277 ? 12.123 -6.072 2.746 1.00 97.75 277 ARG A O 1
ATOM 2270 N N . LEU A 1 278 ? 11.030 -5.015 1.102 1.00 98.25 278 LEU A N 1
ATOM 2271 C CA . LEU A 1 278 ? 9.689 -5.296 1.627 1.00 98.25 278 LEU A CA 1
ATOM 2272 C C . LEU A 1 278 ? 9.385 -6.801 1.640 1.00 98.25 278 LEU A C 1
ATOM 2274 O O . LEU A 1 278 ? 8.924 -7.304 2.663 1.00 98.25 278 LEU A O 1
ATOM 2278 N N . LEU A 1 279 ? 9.714 -7.515 0.557 1.00 97.69 279 LEU A N 1
ATOM 2279 C CA . LEU A 1 279 ? 9.566 -8.974 0.452 1.00 97.69 279 LEU A CA 1
ATOM 2280 C C . LEU A 1 279 ? 10.414 -9.736 1.491 1.00 97.69 279 LEU A C 1
ATOM 2282 O O . LEU A 1 279 ? 10.042 -10.821 1.928 1.00 97.69 279 LEU A O 1
ATOM 2286 N N . GLU A 1 280 ? 11.552 -9.188 1.921 1.00 96.88 280 GLU A N 1
ATOM 2287 C CA . GLU A 1 280 ? 12.339 -9.745 3.033 1.00 96.88 280 GLU A CA 1
ATOM 2288 C C . GLU A 1 280 ? 11.705 -9.454 4.402 1.00 96.88 280 GLU A C 1
ATOM 2290 O O . GLU A 1 280 ? 11.658 -10.321 5.278 1.00 96.88 280 GLU A O 1
ATOM 2295 N N . ILE A 1 281 ? 11.216 -8.226 4.604 1.00 97.44 281 ILE A N 1
ATOM 2296 C CA . ILE A 1 281 ? 10.644 -7.773 5.880 1.00 97.44 281 ILE A CA 1
ATOM 2297 C C . ILE A 1 281 ? 9.413 -8.598 6.257 1.00 97.44 281 ILE A C 1
ATOM 2299 O O . ILE A 1 281 ? 9.292 -9.015 7.407 1.00 97.44 281 ILE A O 1
ATOM 2303 N N . ILE A 1 282 ? 8.511 -8.861 5.309 1.00 96.56 282 ILE A N 1
ATOM 2304 C CA . ILE A 1 282 ? 7.259 -9.584 5.587 1.00 96.56 282 ILE A CA 1
ATOM 2305 C C . ILE A 1 282 ? 7.476 -11.045 6.005 1.00 96.56 282 ILE A C 1
ATOM 2307 O O . ILE A 1 282 ? 6.640 -11.587 6.729 1.00 96.56 282 ILE A O 1
ATOM 2311 N N . ARG A 1 283 ? 8.618 -11.638 5.628 1.00 94.44 283 ARG A N 1
ATOM 2312 C CA . ARG A 1 283 ? 9.044 -12.990 6.030 1.00 94.44 283 ARG A CA 1
ATOM 2313 C C . ARG A 1 283 ? 9.825 -13.026 7.342 1.00 94.44 283 ARG A C 1
ATOM 2315 O O . ARG A 1 283 ? 10.029 -14.094 7.915 1.00 94.44 283 ARG A O 1
ATOM 2322 N N . SER A 1 284 ? 10.304 -11.876 7.807 1.00 92.44 284 SER A N 1
ATOM 2323 C CA . SER A 1 284 ? 11.185 -11.792 8.970 1.00 92.44 284 SER A CA 1
ATOM 2324 C C . SER A 1 284 ? 10.431 -12.086 10.272 1.00 92.44 284 SER A C 1
ATOM 2326 O O . SER A 1 284 ? 9.328 -11.581 10.484 1.00 92.44 284 SER A O 1
ATOM 2328 N N . ASP A 1 285 ? 11.053 -12.868 11.163 1.00 87.12 285 ASP A N 1
ATOM 2329 C CA . ASP A 1 285 ? 10.523 -13.211 12.499 1.00 87.12 285 ASP A CA 1
ATOM 2330 C C . ASP A 1 285 ? 9.125 -13.864 12.455 1.00 87.12 285 ASP A C 1
ATOM 2332 O O . ASP A 1 285 ? 8.247 -13.608 13.282 1.00 87.12 285 ASP A O 1
ATOM 2336 N N . ARG A 1 286 ? 8.883 -14.681 11.422 1.00 88.88 286 ARG A N 1
ATOM 2337 C CA . ARG A 1 286 ? 7.657 -15.470 11.267 1.00 88.88 286 ARG A CA 1
ATOM 2338 C C . ARG A 1 286 ? 7.827 -16.857 11.870 1.00 88.88 286 ARG A C 1
ATOM 2340 O O . ARG A 1 286 ? 8.932 -17.387 11.960 1.00 88.88 286 ARG A O 1
ATOM 2347 N N . MET A 1 287 ? 6.711 -17.445 12.299 1.00 86.25 287 MET A N 1
ATOM 2348 C CA . MET A 1 287 ? 6.704 -18.836 12.752 1.00 86.25 287 MET A CA 1
ATOM 2349 C C . MET A 1 287 ? 7.050 -19.763 11.585 1.00 86.25 287 MET A C 1
ATOM 2351 O O . MET A 1 287 ? 6.682 -19.480 10.445 1.00 86.25 287 MET A O 1
ATOM 2355 N N . LEU A 1 288 ? 7.710 -20.882 11.887 1.00 86.88 288 LEU A N 1
ATOM 2356 C CA . LEU A 1 288 ? 8.056 -21.888 10.887 1.00 86.88 288 LEU A CA 1
ATOM 2357 C C . LEU A 1 288 ? 6.793 -22.369 10.150 1.00 86.88 288 LEU A C 1
ATOM 2359 O O . LEU A 1 288 ? 5.804 -22.732 10.792 1.00 86.88 288 LEU A O 1
ATOM 2363 N N . GLY A 1 289 ? 6.826 -22.363 8.820 1.00 86.31 289 GLY A N 1
ATOM 2364 C CA . GLY A 1 289 ? 5.684 -22.708 7.966 1.00 86.31 289 GLY A CA 1
ATOM 2365 C C . GLY A 1 289 ? 4.654 -21.584 7.788 1.00 86.31 289 GLY A C 1
ATOM 2366 O O . GLY A 1 289 ? 3.612 -21.808 7.174 1.00 86.31 289 GLY A O 1
ATOM 2367 N N . LYS A 1 290 ? 4.913 -20.390 8.333 1.00 88.12 290 LYS A N 1
ATOM 2368 C CA . LYS A 1 290 ? 4.103 -19.172 8.162 1.00 88.12 290 LYS A CA 1
ATOM 2369 C C . LYS A 1 290 ? 4.925 -18.005 7.612 1.00 88.12 290 LYS A C 1
ATOM 2371 O O . LYS A 1 290 ? 4.567 -16.845 7.805 1.00 88.12 290 LYS A O 1
ATOM 2376 N N . GLU A 1 291 ? 6.042 -18.295 6.956 1.00 89.44 291 GLU A N 1
ATOM 2377 C CA . GLU A 1 291 ? 6.936 -17.287 6.387 1.00 89.44 291 GLU A CA 1
ATOM 2378 C C . GLU A 1 291 ? 6.215 -16.436 5.336 1.00 89.44 291 GLU A C 1
ATOM 2380 O O . GLU A 1 291 ? 6.392 -15.223 5.321 1.00 89.44 291 GLU A O 1
ATOM 2385 N N . ASP A 1 292 ? 5.343 -17.056 4.541 1.00 90.06 292 ASP A N 1
ATOM 2386 C CA . ASP A 1 292 ? 4.599 -16.415 3.451 1.00 90.06 292 ASP A CA 1
ATOM 2387 C C . ASP A 1 292 ? 3.133 -16.113 3.844 1.00 90.06 292 ASP A C 1
ATOM 2389 O O . ASP A 1 292 ? 2.243 -16.048 3.002 1.00 90.06 292 ASP A O 1
ATOM 2393 N N . GLN A 1 293 ? 2.848 -15.944 5.146 1.00 91.38 293 GLN A N 1
ATOM 2394 C CA . GLN A 1 293 ? 1.480 -15.691 5.634 1.00 91.38 293 GLN A CA 1
ATOM 2395 C C . GLN A 1 293 ? 0.939 -14.291 5.291 1.00 91.38 293 GLN A C 1
ATOM 2397 O O . GLN A 1 293 ? -0.261 -14.055 5.411 1.00 91.38 293 GLN A O 1
ATOM 2402 N N . VAL A 1 294 ? 1.822 -13.345 4.957 1.00 94.94 294 VAL A N 1
ATOM 2403 C CA . VAL A 1 294 ? 1.476 -11.932 4.770 1.00 94.94 294 VAL A CA 1
ATOM 2404 C C . VAL A 1 294 ? 1.313 -11.643 3.282 1.00 94.94 294 VAL A C 1
ATOM 2406 O O . VAL A 1 294 ? 2.286 -11.690 2.534 1.00 94.94 294 VAL A O 1
ATOM 2409 N N . SER A 1 295 ? 0.109 -11.257 2.870 1.00 95.31 295 SER A N 1
ATOM 2410 C CA . SER A 1 295 ? -0.116 -10.659 1.553 1.00 95.31 295 SER A CA 1
ATOM 2411 C C . SER A 1 295 ? 0.432 -9.232 1.528 1.00 95.31 295 SER A C 1
ATOM 2413 O O . SER A 1 295 ? 0.264 -8.471 2.486 1.00 95.31 295 SER A O 1
ATOM 2415 N N . LEU A 1 296 ? 1.068 -8.854 0.420 1.00 97.38 296 LEU A N 1
ATOM 2416 C CA . LEU A 1 296 ? 1.614 -7.517 0.205 1.00 97.38 296 LEU A CA 1
ATOM 2417 C C . LEU A 1 296 ? 0.961 -6.883 -1.023 1.00 97.38 296 LEU A C 1
ATOM 2419 O O . LEU A 1 296 ? 1.121 -7.395 -2.127 1.00 97.38 296 LEU A O 1
ATOM 2423 N N . ASP A 1 297 ? 0.304 -5.740 -0.839 1.00 97.12 297 ASP A N 1
ATOM 2424 C CA . ASP A 1 297 ? -0.157 -4.888 -1.938 1.00 97.12 297 ASP A CA 1
ATOM 2425 C C . ASP A 1 297 ? 0.638 -3.576 -1.931 1.00 97.12 297 ASP A C 1
ATOM 2427 O O . ASP A 1 297 ? 0.573 -2.771 -0.995 1.00 97.12 297 ASP A O 1
ATOM 2431 N N . PHE A 1 298 ? 1.474 -3.390 -2.952 1.00 97.31 298 PHE A N 1
ATOM 2432 C CA . PHE A 1 298 ? 2.502 -2.353 -2.969 1.00 97.31 298 PHE A CA 1
ATOM 2433 C C . PHE A 1 298 ? 2.370 -1.452 -4.194 1.00 97.31 298 PHE A C 1
ATOM 2435 O O . PHE A 1 298 ? 2.598 -1.879 -5.320 1.00 97.31 298 PHE A O 1
ATOM 2442 N N . PHE A 1 299 ? 2.071 -0.174 -3.966 1.00 94.75 299 PHE A N 1
ATOM 2443 C CA . PHE A 1 299 ? 2.166 0.882 -4.969 1.00 94.75 299 PHE A CA 1
ATOM 2444 C C . PHE A 1 299 ? 3.377 1.766 -4.637 1.00 94.75 299 PHE A C 1
ATOM 2446 O O . PHE A 1 299 ? 3.266 2.630 -3.752 1.00 94.75 299 PHE A O 1
ATOM 2453 N N . PRO A 1 300 ? 4.521 1.588 -5.327 1.00 93.31 300 PRO A N 1
ATOM 2454 C CA . PRO A 1 300 ? 5.700 2.414 -5.114 1.00 93.31 300 PRO A CA 1
ATOM 2455 C C . PRO A 1 300 ? 5.395 3.904 -5.243 1.00 93.31 300 PRO A C 1
ATOM 2457 O O . PRO A 1 300 ? 4.481 4.313 -5.971 1.00 93.31 300 PRO A O 1
ATOM 2460 N N . ASN A 1 301 ? 6.180 4.738 -4.560 1.00 89.44 301 ASN A N 1
ATOM 2461 C CA . ASN A 1 301 ? 6.085 6.171 -4.779 1.00 89.44 301 ASN A CA 1
ATOM 2462 C C . ASN A 1 301 ? 6.243 6.492 -6.268 1.00 89.44 301 ASN A C 1
ATOM 2464 O O . ASN A 1 301 ? 7.095 5.931 -6.957 1.00 89.44 301 ASN A O 1
ATOM 2468 N N . TYR A 1 302 ? 5.371 7.370 -6.746 1.00 80.81 302 TYR A N 1
ATOM 2469 C CA . TYR A 1 302 ? 5.313 7.768 -8.139 1.00 80.81 302 TYR A CA 1
ATOM 2470 C C . TYR A 1 302 ? 5.199 9.277 -8.200 1.00 80.81 302 TYR A C 1
ATOM 2472 O O . TYR A 1 302 ? 4.270 9.866 -7.631 1.00 80.81 302 TYR A O 1
ATOM 2480 N N . HIS A 1 303 ? 6.127 9.895 -8.911 1.00 73.81 303 HIS A N 1
ATOM 2481 C CA . HIS A 1 303 ? 6.106 11.325 -9.147 1.00 73.81 303 HIS A CA 1
ATOM 2482 C C . HIS A 1 303 ? 5.375 11.594 -10.454 1.00 73.81 303 HIS A C 1
ATOM 2484 O O . HIS A 1 303 ? 5.671 11.021 -11.491 1.00 73.81 303 HIS A O 1
ATOM 2490 N N . VAL A 1 304 ? 4.339 12.426 -10.399 1.00 64.81 304 VAL A N 1
ATOM 2491 C CA . VAL A 1 304 ? 3.678 12.872 -11.624 1.00 64.81 304 VAL A CA 1
ATOM 2492 C C . VAL A 1 304 ? 4.510 14.037 -12.140 1.00 64.81 304 VAL A C 1
ATOM 2494 O O . VAL A 1 304 ? 4.524 15.094 -11.510 1.00 64.81 304 VAL A O 1
ATOM 2497 N N . GLY A 1 305 ? 5.229 13.825 -13.242 1.00 56.62 305 GLY A N 1
ATOM 2498 C CA . GLY A 1 305 ? 5.963 14.898 -13.914 1.00 56.62 305 GLY A CA 1
ATOM 2499 C C . GLY A 1 305 ? 5.049 16.050 -14.375 1.00 56.62 305 GLY A C 1
ATOM 2500 O O . GLY A 1 305 ? 3.819 15.924 -14.350 1.00 56.62 305 GLY A O 1
ATOM 2501 N N . PRO A 1 306 ? 5.625 17.189 -14.793 1.00 51.09 306 PRO A N 1
ATOM 2502 C CA . PRO A 1 306 ? 4.854 18.331 -15.273 1.00 51.09 306 PRO A CA 1
ATOM 2503 C C . PRO A 1 306 ? 3.960 17.955 -16.463 1.00 51.09 306 PRO A C 1
ATOM 2505 O O . PRO A 1 306 ? 4.367 17.242 -17.379 1.00 51.09 306 PRO A O 1
ATOM 2508 N N . LYS A 1 307 ? 2.723 18.462 -16.440 1.00 48.72 307 LYS A N 1
ATOM 2509 C CA . LYS A 1 307 ? 1.801 18.456 -17.583 1.00 48.72 307 LYS A CA 1
ATOM 2510 C C . LYS A 1 307 ? 2.083 19.689 -18.450 1.00 48.72 307 LYS A C 1
ATOM 2512 O O . LYS A 1 307 ? 1.225 20.558 -18.542 1.00 48.72 307 LYS A O 1
ATOM 2517 N N . GLU A 1 308 ? 3.286 19.840 -18.995 1.00 45.78 308 GLU A N 1
ATOM 2518 C CA . GLU A 1 308 ? 3.577 20.996 -19.856 1.00 45.78 308 GLU A CA 1
ATOM 2519 C C . GLU A 1 308 ? 3.400 20.680 -21.341 1.00 45.78 308 GLU A C 1
ATOM 2521 O O . GLU A 1 308 ? 3.556 19.546 -21.794 1.00 45.78 308 GLU A O 1
ATOM 2526 N N . SER A 1 309 ? 2.960 21.719 -22.052 1.00 39.66 309 SER A N 1
ATOM 2527 C CA . SER A 1 309 ? 2.502 21.740 -23.436 1.00 39.66 309 SER A CA 1
ATOM 2528 C C . SER A 1 309 ? 3.474 21.069 -24.396 1.00 39.66 309 SER A C 1
ATOM 2530 O O . SER A 1 309 ? 4.678 21.296 -24.327 1.00 39.66 309 SER A O 1
ATOM 2532 N N . LEU A 1 310 ? 2.891 20.309 -25.322 1.00 42.75 310 LEU A N 1
ATOM 2533 C CA . LEU A 1 310 ? 3.486 19.670 -26.495 1.00 42.75 310 LEU A CA 1
ATOM 2534 C C . LEU A 1 310 ? 4.468 20.596 -27.247 1.00 42.75 310 LEU A C 1
ATOM 2536 O O . LEU A 1 310 ? 4.108 21.224 -28.237 1.00 42.75 310 LEU A O 1
ATOM 2540 N N . GLY A 1 311 ? 5.712 20.686 -26.784 1.00 41.25 311 GLY A N 1
ATOM 2541 C CA . GLY A 1 311 ? 6.857 21.035 -27.618 1.00 41.25 311 GLY A CA 1
ATOM 2542 C C . GLY A 1 311 ? 7.411 19.763 -28.259 1.00 41.25 311 GLY A C 1
ATOM 2543 O O . GLY A 1 311 ? 7.339 18.696 -27.648 1.00 41.25 311 GLY A O 1
ATOM 2544 N N . GLU A 1 312 ? 7.994 19.869 -29.457 1.00 43.91 312 GLU A N 1
ATOM 2545 C CA . GLU A 1 312 ? 8.499 18.734 -30.264 1.00 43.91 312 GLU A CA 1
ATOM 2546 C C . GLU A 1 312 ? 9.544 17.840 -29.562 1.00 43.91 312 GLU A C 1
ATOM 2548 O O . GLU A 1 312 ? 9.855 16.761 -30.055 1.00 43.91 312 GLU A O 1
ATOM 2553 N N . TYR A 1 313 ? 10.053 18.245 -28.394 1.00 43.03 313 TYR A N 1
ATOM 2554 C CA . TYR A 1 313 ? 11.113 17.548 -27.658 1.00 43.03 313 TYR A CA 1
ATOM 2555 C C . TYR A 1 313 ? 10.741 17.176 -26.211 1.00 43.03 313 TYR A C 1
ATOM 2557 O O . TYR A 1 313 ? 11.618 16.795 -25.437 1.00 43.03 313 TYR A O 1
ATOM 2565 N N . CYS A 1 314 ? 9.470 17.294 -25.805 1.00 39.19 314 CYS A N 1
ATOM 2566 C CA . CYS A 1 314 ? 9.048 16.980 -24.434 1.00 39.19 314 CYS A CA 1
ATOM 2567 C C . CYS A 1 314 ? 8.425 15.575 -24.338 1.00 39.19 314 CYS A C 1
ATOM 2569 O O . CYS A 1 314 ? 7.456 15.276 -25.034 1.00 39.19 314 CYS A O 1
ATOM 2571 N N . VAL A 1 315 ? 8.956 14.709 -23.463 1.00 44.25 315 VAL A N 1
ATOM 2572 C CA . VAL A 1 315 ? 8.610 13.267 -23.420 1.00 44.25 315 VAL A CA 1
ATOM 2573 C C . VAL A 1 315 ? 7.544 12.880 -22.375 1.00 44.25 315 VAL A C 1
ATOM 2575 O O . VAL A 1 315 ? 7.175 11.711 -22.279 1.00 44.25 315 VAL A O 1
ATOM 2578 N N . GLY A 1 316 ? 6.984 13.826 -21.613 1.00 42.47 316 GLY A N 1
ATOM 2579 C CA . GLY A 1 316 ? 5.943 13.525 -20.617 1.00 42.47 316 GLY A CA 1
ATOM 2580 C C . GLY A 1 316 ? 6.427 12.730 -19.384 1.00 42.47 316 GLY A C 1
ATOM 2581 O O . GLY A 1 316 ? 7.607 12.459 -19.213 1.00 42.47 316 GLY A O 1
ATOM 2582 N N . THR A 1 317 ? 5.501 12.435 -18.464 1.00 48.22 317 THR A N 1
ATOM 2583 C CA . THR A 1 317 ? 5.710 12.300 -17.002 1.00 48.22 317 THR A CA 1
ATOM 2584 C C . THR A 1 317 ? 6.742 11.267 -16.507 1.00 48.22 317 THR A C 1
ATOM 2586 O O . THR A 1 317 ? 6.553 10.063 -16.671 1.00 48.22 317 THR A O 1
ATOM 2589 N N . TYR A 1 318 ? 7.755 11.750 -15.769 1.00 54.69 318 TYR A N 1
ATOM 2590 C CA . TYR A 1 318 ? 8.802 10.967 -15.088 1.00 54.69 318 TYR A CA 1
ATOM 2591 C C . TYR A 1 318 ? 8.325 10.376 -13.754 1.00 54.69 318 TYR A C 1
ATOM 2593 O O . TYR A 1 318 ? 8.115 11.103 -12.788 1.00 54.69 318 TYR A O 1
ATOM 2601 N N . GLY A 1 319 ? 8.158 9.052 -13.714 1.00 56.50 319 GLY A N 1
ATOM 2602 C CA . GLY A 1 319 ? 7.454 8.335 -12.646 1.00 56.50 319 GLY A CA 1
ATOM 2603 C C . GLY A 1 319 ? 8.273 7.828 -11.455 1.00 56.50 319 GLY A C 1
ATOM 2604 O O . GLY A 1 319 ? 7.669 7.388 -10.481 1.00 56.50 319 GLY A O 1
ATOM 2605 N N . ALA A 1 320 ? 9.609 7.855 -11.502 1.00 58.91 320 ALA A N 1
ATOM 2606 C CA . ALA A 1 320 ? 10.456 7.204 -10.488 1.00 58.91 320 ALA A CA 1
ATOM 2607 C C . ALA A 1 320 ? 11.494 8.122 -9.818 1.00 58.91 320 ALA A C 1
ATOM 2609 O O . ALA A 1 320 ? 11.784 7.924 -8.639 1.00 58.91 320 ALA A O 1
ATOM 2610 N N . SER A 1 321 ? 12.011 9.143 -10.510 1.00 57.00 321 SER A N 1
ATOM 2611 C CA . SER A 1 321 ? 12.895 10.172 -9.939 1.00 57.00 321 SER A CA 1
ATOM 2612 C C . SER A 1 321 ? 12.464 11.573 -10.380 1.00 57.00 321 SER A C 1
ATOM 2614 O O . SER A 1 321 ? 11.829 11.742 -11.420 1.00 57.00 321 SER A O 1
ATOM 2616 N N . TRP A 1 322 ? 12.805 12.578 -9.568 1.00 49.50 322 TRP A N 1
ATOM 2617 C CA . TRP A 1 322 ? 12.698 13.997 -9.939 1.00 49.50 322 TRP A CA 1
ATOM 2618 C C . TRP A 1 322 ? 13.910 14.491 -10.728 1.00 49.50 322 TRP A C 1
ATOM 2620 O O . TRP A 1 322 ? 13.798 15.470 -11.462 1.00 49.50 322 TRP A O 1
ATOM 2630 N N . ASP A 1 323 ? 15.054 13.824 -10.569 1.00 48.91 323 ASP A N 1
ATOM 2631 C CA . ASP A 1 323 ? 16.303 14.227 -11.200 1.00 48.91 323 ASP A CA 1
ATOM 2632 C C . ASP A 1 323 ? 16.459 13.591 -12.578 1.00 48.91 323 ASP A C 1
ATOM 2634 O O . ASP A 1 323 ? 16.384 12.367 -12.731 1.00 48.91 323 ASP A O 1
ATOM 2638 N N . ASN A 1 324 ? 16.760 14.444 -13.560 1.00 51.25 324 ASN A N 1
ATOM 2639 C CA . ASN A 1 324 ? 17.303 14.057 -14.855 1.00 51.25 324 ASN A CA 1
ATOM 2640 C C . ASN A 1 324 ? 18.790 13.719 -14.687 1.00 51.25 324 ASN A C 1
ATOM 2642 O O . ASN A 1 324 ? 19.682 14.450 -15.121 1.00 51.25 324 ASN A O 1
ATOM 2646 N N . TRP A 1 325 ? 19.064 12.624 -13.982 1.00 49.53 325 TRP A N 1
ATOM 2647 C CA . TRP A 1 325 ? 20.328 11.933 -14.168 1.00 49.53 325 TRP A CA 1
ATOM 2648 C C . TRP A 1 325 ? 20.298 11.377 -15.597 1.00 49.53 325 TRP A C 1
ATOM 2650 O O . TRP A 1 325 ? 19.283 10.819 -15.995 1.00 49.53 325 TRP A O 1
ATOM 2660 N N . ASN A 1 326 ? 21.365 11.524 -16.386 1.00 58.19 326 ASN A N 1
ATOM 2661 C CA . ASN A 1 326 ? 21.454 11.002 -17.765 1.00 58.19 326 ASN A CA 1
ATOM 2662 C C . ASN A 1 326 ? 21.347 9.451 -17.859 1.00 58.19 326 ASN A C 1
ATOM 2664 O O . ASN A 1 326 ? 21.846 8.851 -18.809 1.00 58.19 326 ASN A O 1
ATOM 2668 N N . GLY A 1 327 ? 20.789 8.783 -16.849 1.00 64.69 327 GLY A N 1
ATOM 2669 C CA . GLY A 1 327 ? 20.520 7.360 -16.825 1.00 64.69 327 GLY A CA 1
ATOM 2670 C C . GLY A 1 327 ? 19.153 7.038 -17.415 1.00 64.69 327 GLY A C 1
ATOM 2671 O O . GLY A 1 327 ? 18.161 7.738 -17.200 1.00 64.69 327 GLY A O 1
ATOM 2672 N N . ASP A 1 328 ? 19.105 5.920 -18.128 1.00 73.31 328 ASP A N 1
ATOM 2673 C CA . ASP A 1 328 ? 17.862 5.362 -18.630 1.00 73.31 328 ASP A CA 1
ATOM 2674 C C . ASP A 1 328 ? 17.042 4.788 -17.464 1.00 73.31 328 ASP A C 1
ATOM 2676 O O . ASP A 1 328 ? 17.325 3.723 -16.904 1.00 73.31 328 ASP A O 1
ATOM 2680 N N . THR A 1 329 ? 16.031 5.552 -17.059 1.00 75.25 329 THR A N 1
ATOM 2681 C CA . THR A 1 329 ? 15.150 5.196 -15.945 1.00 75.25 329 THR A CA 1
ATOM 2682 C C . THR A 1 329 ? 14.259 4.001 -16.295 1.00 75.25 329 THR A C 1
ATOM 2684 O O . THR A 1 329 ? 13.891 3.240 -15.399 1.00 75.25 329 THR A O 1
ATOM 2687 N N . ASP A 1 330 ? 13.964 3.781 -17.577 1.00 75.62 330 ASP A N 1
ATOM 2688 C CA . ASP A 1 330 ? 13.116 2.688 -18.051 1.00 75.62 330 ASP A CA 1
ATOM 2689 C C . ASP A 1 330 ? 13.881 1.368 -17.881 1.00 75.62 330 ASP A C 1
ATOM 2691 O O . ASP A 1 330 ? 13.382 0.433 -17.241 1.00 75.62 330 ASP A O 1
ATOM 2695 N N . ILE A 1 331 ? 15.140 1.337 -18.335 1.00 79.19 331 ILE A N 1
ATOM 2696 C CA . ILE A 1 331 ? 16.055 0.206 -18.128 1.00 79.19 331 ILE A CA 1
ATOM 2697 C C . ILE A 1 331 ? 16.256 -0.065 -16.637 1.00 79.19 331 ILE A C 1
ATOM 2699 O O . ILE A 1 331 ? 16.160 -1.215 -16.202 1.00 79.19 331 ILE A O 1
ATOM 2703 N N . ALA A 1 332 ? 16.501 0.974 -15.834 1.00 82.12 332 ALA A N 1
ATOM 2704 C CA . ALA A 1 332 ? 16.720 0.814 -14.399 1.00 82.12 332 ALA A CA 1
ATOM 2705 C C . ALA A 1 332 ? 15.501 0.200 -13.689 1.00 82.12 332 ALA A C 1
ATOM 2707 O O . ALA A 1 332 ? 15.656 -0.721 -12.882 1.00 82.12 332 ALA A O 1
ATOM 2708 N N . ILE A 1 333 ? 14.286 0.672 -14.001 1.00 85.12 333 ILE A N 1
ATOM 2709 C CA . ILE A 1 333 ? 13.043 0.117 -13.452 1.00 85.12 333 ILE A CA 1
ATOM 2710 C C . ILE A 1 333 ? 12.920 -1.361 -13.813 1.00 85.12 333 ILE A C 1
ATOM 2712 O O . ILE A 1 333 ? 12.746 -2.192 -12.920 1.00 85.12 333 ILE A O 1
ATOM 2716 N N . TRP A 1 334 ? 13.054 -1.717 -15.090 1.00 86.19 334 TRP A N 1
ATOM 2717 C CA . TRP A 1 334 ? 12.863 -3.102 -15.517 1.00 86.19 334 TRP A CA 1
ATOM 2718 C C . TRP A 1 334 ? 13.953 -4.046 -15.023 1.00 86.19 334 TRP A C 1
ATOM 2720 O O . TRP A 1 334 ? 13.641 -5.176 -14.654 1.00 86.19 334 TRP A O 1
ATOM 2730 N N . ALA A 1 335 ? 15.195 -3.580 -14.898 1.00 86.25 335 ALA A N 1
ATOM 2731 C CA . ALA A 1 335 ? 16.265 -4.339 -14.257 1.00 86.25 335 ALA A CA 1
ATOM 2732 C C . ALA A 1 335 ? 15.964 -4.664 -12.781 1.00 86.25 335 ALA A C 1
ATOM 2734 O O . ALA A 1 335 ? 16.420 -5.682 -12.261 1.00 86.25 335 ALA A O 1
ATOM 2735 N N . MET A 1 336 ? 15.193 -3.822 -12.085 1.00 90.75 336 MET A N 1
ATOM 2736 C CA . MET A 1 336 ? 14.695 -4.144 -10.745 1.00 90.75 336 MET A CA 1
ATOM 2737 C C . MET A 1 336 ? 13.510 -5.112 -10.809 1.00 90.75 336 MET A C 1
ATOM 2739 O O . MET A 1 336 ? 13.487 -6.103 -10.078 1.00 90.75 336 MET A O 1
ATOM 2743 N N . VAL A 1 337 ? 12.540 -4.863 -11.694 1.00 92.31 337 VAL A N 1
ATOM 2744 C CA . VAL A 1 337 ? 11.321 -5.680 -11.833 1.00 92.31 337 VAL A CA 1
ATOM 2745 C C . VAL A 1 337 ? 11.646 -7.137 -12.188 1.00 92.31 337 VAL A C 1
ATOM 2747 O O . VAL A 1 337 ? 11.034 -8.040 -11.618 1.00 92.31 337 VAL A O 1
ATOM 2750 N N . THR A 1 338 ? 12.669 -7.393 -13.013 1.00 90.75 338 THR A N 1
ATOM 2751 C CA . THR A 1 338 ? 13.149 -8.755 -13.342 1.00 90.75 338 THR A CA 1
ATOM 2752 C C . THR A 1 338 ? 13.604 -9.554 -12.124 1.00 90.75 338 THR A C 1
ATOM 2754 O O . THR A 1 338 ? 13.594 -10.781 -12.158 1.00 90.75 338 THR A O 1
ATOM 2757 N N . ARG A 1 339 ? 13.991 -8.883 -11.033 1.00 93.38 339 ARG A N 1
ATOM 2758 C CA . ARG A 1 339 ? 14.366 -9.520 -9.763 1.00 93.38 339 ARG A CA 1
ATOM 2759 C C . ARG A 1 339 ? 13.188 -9.601 -8.797 1.00 93.38 339 ARG A C 1
ATOM 2761 O O . ARG A 1 339 ? 13.047 -10.598 -8.094 1.00 93.38 339 ARG A O 1
ATOM 2768 N N . ILE A 1 340 ? 12.349 -8.565 -8.782 1.00 96.19 340 ILE A N 1
ATOM 2769 C CA . ILE A 1 340 ? 11.197 -8.444 -7.882 1.00 96.19 340 ILE A CA 1
ATOM 2770 C C . ILE A 1 340 ? 10.130 -9.491 -8.209 1.00 96.19 340 ILE A C 1
ATOM 2772 O O . ILE A 1 340 ? 9.709 -10.216 -7.311 1.00 96.19 340 ILE A O 1
ATOM 2776 N N . ILE A 1 341 ? 9.714 -9.604 -9.476 1.00 96.19 341 ILE A N 1
ATOM 2777 C CA . ILE A 1 341 ? 8.593 -10.471 -9.875 1.00 96.19 341 ILE A CA 1
ATOM 2778 C C . ILE A 1 341 ? 8.864 -11.948 -9.551 1.00 96.19 341 ILE A C 1
ATOM 2780 O O . ILE A 1 341 ? 8.042 -12.561 -8.866 1.00 96.19 341 ILE A O 1
ATOM 2784 N N . PRO A 1 342 ? 10.020 -12.541 -9.914 1.00 94.94 342 PRO A N 1
ATOM 2785 C CA . PRO A 1 342 ? 10.290 -13.935 -9.565 1.00 94.94 342 PRO A CA 1
ATOM 2786 C C . PRO A 1 342 ? 10.360 -14.162 -8.054 1.00 94.94 342 PRO A C 1
ATOM 2788 O O . PRO A 1 342 ? 9.966 -15.221 -7.568 1.00 94.94 342 PRO A O 1
ATOM 2791 N N . GLN A 1 343 ? 10.854 -13.178 -7.296 1.00 95.94 343 GLN A N 1
ATOM 2792 C CA . GLN A 1 343 ? 10.899 -13.268 -5.841 1.00 95.94 343 GLN A CA 1
ATOM 2793 C C . GLN A 1 343 ? 9.500 -13.192 -5.213 1.00 95.94 343 GLN A C 1
ATOM 2795 O O . GLN A 1 343 ? 9.243 -13.940 -4.272 1.00 95.94 343 GLN A O 1
ATOM 2800 N N . ALA A 1 344 ? 8.608 -12.344 -5.731 1.00 96.75 344 ALA A N 1
ATOM 2801 C CA . ALA A 1 344 ? 7.217 -12.247 -5.289 1.00 96.75 344 ALA A CA 1
ATOM 2802 C C . ALA A 1 344 ? 6.446 -13.546 -5.583 1.00 96.75 344 ALA A C 1
ATOM 2804 O O . ALA A 1 344 ? 5.841 -14.113 -4.674 1.00 96.75 344 ALA A O 1
ATOM 2805 N N . ARG A 1 345 ? 6.589 -14.104 -6.797 1.00 95.38 345 ARG A N 1
ATOM 2806 C CA . ARG A 1 345 ? 6.005 -15.406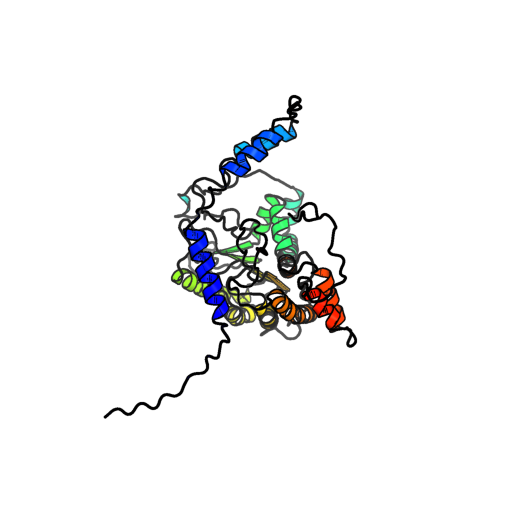 -7.179 1.00 95.38 345 ARG A CA 1
ATOM 2807 C C . ARG A 1 345 ? 6.407 -16.529 -6.224 1.00 95.38 345 ARG A C 1
ATOM 2809 O O . ARG A 1 345 ? 5.561 -17.308 -5.800 1.00 95.38 345 ARG A O 1
ATOM 2816 N N . LYS A 1 346 ? 7.691 -16.596 -5.844 1.00 94.12 346 LYS A N 1
ATOM 2817 C CA . LYS A 1 346 ? 8.199 -17.593 -4.881 1.00 94.12 346 LYS A CA 1
ATOM 2818 C C . LYS A 1 346 ? 7.553 -17.490 -3.498 1.00 94.12 346 LYS A C 1
ATOM 2820 O O . LYS A 1 346 ? 7.542 -18.486 -2.790 1.00 94.12 346 LYS A O 1
ATOM 2825 N N . GLN A 1 347 ? 7.067 -16.308 -3.123 1.00 94.81 347 GLN A N 1
ATOM 2826 C CA . GLN A 1 347 ? 6.389 -16.046 -1.850 1.00 94.81 347 GLN A CA 1
ATOM 2827 C C . GLN A 1 347 ? 4.857 -16.084 -1.984 1.00 94.81 347 GLN A C 1
ATOM 2829 O O . GLN A 1 347 ? 4.155 -15.746 -1.040 1.00 94.81 347 GLN A O 1
ATOM 2834 N N . GLY A 1 348 ? 4.315 -16.440 -3.157 1.00 95.25 348 GLY A N 1
ATOM 2835 C CA . GLY A 1 348 ? 2.869 -16.427 -3.398 1.00 95.25 348 GLY A CA 1
ATOM 2836 C C . GLY A 1 348 ? 2.246 -15.026 -3.442 1.00 95.25 348 GLY A C 1
ATOM 2837 O O . GLY A 1 348 ? 1.042 -14.894 -3.247 1.00 95.25 348 GLY A O 1
ATOM 2838 N N . ILE A 1 349 ? 3.045 -13.982 -3.689 1.00 96.56 349 ILE A N 1
ATOM 2839 C CA . ILE A 1 349 ? 2.581 -12.592 -3.758 1.00 96.56 349 ILE A CA 1
ATOM 2840 C C . ILE A 1 349 ? 2.298 -12.219 -5.208 1.00 96.56 349 ILE A C 1
ATOM 2842 O O . ILE A 1 349 ? 3.174 -12.318 -6.071 1.00 96.56 349 ILE A O 1
ATOM 2846 N N . ASP A 1 350 ? 1.076 -11.754 -5.457 1.00 95.81 350 ASP A N 1
ATOM 2847 C CA . ASP A 1 350 ? 0.644 -11.291 -6.770 1.00 95.81 350 ASP A CA 1
ATOM 2848 C C . ASP A 1 350 ? 0.959 -9.802 -6.958 1.00 95.81 350 ASP A C 1
ATOM 2850 O O . ASP A 1 350 ? 0.388 -8.937 -6.295 1.00 95.81 350 ASP A O 1
ATOM 2854 N N . PHE A 1 351 ? 1.865 -9.517 -7.891 1.00 96.50 351 PHE A N 1
ATOM 2855 C CA . PHE A 1 351 ? 2.223 -8.170 -8.344 1.00 96.50 351 PHE A CA 1
ATOM 2856 C C . PHE A 1 351 ? 1.857 -7.918 -9.814 1.00 96.50 351 PHE A C 1
ATOM 2858 O O . PHE A 1 351 ? 2.183 -6.863 -10.359 1.00 96.50 351 PHE A O 1
ATOM 2865 N N . GLU A 1 352 ? 1.222 -8.883 -10.474 1.00 94.88 352 GLU A N 1
ATOM 2866 C CA . GLU A 1 352 ? 1.100 -8.932 -11.933 1.00 94.88 352 GLU A CA 1
ATOM 2867 C C . GLU A 1 352 ? -0.342 -8.778 -12.397 1.00 94.88 352 GLU A C 1
ATOM 2869 O O . GLU A 1 352 ? -0.586 -8.211 -13.469 1.00 94.88 352 GLU A O 1
ATOM 2874 N N . SER A 1 353 ? -1.300 -9.238 -11.590 1.00 94.44 353 SER A N 1
ATOM 2875 C CA . SER A 1 353 ? -2.709 -9.127 -11.938 1.00 94.44 353 SER A CA 1
ATOM 2876 C C . SER A 1 353 ? -3.158 -7.661 -11.997 1.00 94.44 353 SER A C 1
ATOM 2878 O O . SER A 1 353 ? -2.753 -6.864 -11.144 1.00 94.44 353 SER A O 1
ATOM 2880 N N . PRO A 1 354 ? -4.065 -7.287 -12.925 1.00 90.94 354 PRO A N 1
ATOM 2881 C CA . PRO A 1 354 ? -4.516 -5.899 -13.132 1.00 90.94 354 PRO A CA 1
ATOM 2882 C C . PRO A 1 354 ? -5.090 -5.182 -11.898 1.00 90.94 354 PRO A C 1
ATOM 2884 O O . PRO A 1 354 ? -5.116 -3.951 -11.824 1.00 90.94 354 PRO A O 1
ATOM 2887 N N . HIS A 1 355 ? -5.582 -5.941 -10.920 1.00 88.81 355 HIS A N 1
ATOM 2888 C CA . HIS A 1 355 ? -6.142 -5.400 -9.685 1.00 88.81 355 HIS A CA 1
ATOM 2889 C C . HIS A 1 355 ? -5.068 -5.104 -8.620 1.00 88.81 355 HIS A C 1
ATOM 2891 O O . HIS A 1 355 ? -5.350 -4.387 -7.662 1.00 88.81 355 HIS A O 1
ATOM 2897 N N . THR A 1 356 ? -3.840 -5.595 -8.766 1.00 94.25 356 THR A N 1
ATOM 2898 C CA . THR A 1 356 ? -2.767 -5.340 -7.795 1.00 94.25 356 THR A CA 1
ATOM 2899 C C . THR A 1 356 ? -2.239 -3.919 -7.954 1.00 94.25 356 THR A C 1
ATOM 2901 O O . THR A 1 356 ? -2.188 -3.359 -9.056 1.00 94.25 356 THR A O 1
ATOM 2904 N N . ALA A 1 357 ? -1.825 -3.300 -6.855 1.00 93.81 357 ALA A N 1
ATOM 2905 C CA . ALA A 1 357 ? -1.335 -1.935 -6.902 1.00 93.81 357 ALA A CA 1
ATOM 2906 C C . ALA A 1 357 ? 0.040 -1.846 -7.590 1.00 93.81 357 ALA A C 1
ATOM 2908 O O . ALA A 1 357 ? 0.329 -0.841 -8.244 1.00 93.81 357 ALA A O 1
ATOM 2909 N N . PHE A 1 358 ? 0.847 -2.912 -7.528 1.00 95.38 358 PHE A N 1
ATOM 2910 C CA . PHE A 1 358 ? 2.130 -2.972 -8.230 1.00 95.38 358 PHE A CA 1
ATOM 2911 C C . PHE A 1 358 ? 1.930 -3.014 -9.746 1.00 95.38 358 PHE A C 1
ATOM 2913 O O . PHE A 1 358 ? 2.549 -2.226 -10.463 1.00 95.38 358 PHE A O 1
ATOM 2920 N N . ARG A 1 359 ? 0.992 -3.832 -10.243 1.00 93.44 359 ARG A N 1
ATOM 2921 C CA . ARG A 1 359 ? 0.633 -3.848 -11.666 1.00 93.44 359 ARG A CA 1
ATOM 2922 C C . ARG A 1 359 ? 0.124 -2.492 -12.142 1.00 93.44 359 ARG A C 1
ATOM 2924 O O . ARG A 1 359 ? 0.602 -1.970 -13.142 1.00 93.44 359 ARG A O 1
ATOM 2931 N N . GLN A 1 360 ? -0.767 -1.863 -11.380 1.00 89.94 360 GLN A N 1
ATOM 2932 C CA . GLN A 1 360 ? -1.267 -0.523 -11.707 1.00 89.94 360 GLN A CA 1
ATOM 2933 C C . GLN A 1 360 ? -0.174 0.552 -11.688 1.00 89.94 360 GLN A C 1
ATOM 2935 O O . GLN A 1 360 ? -0.320 1.597 -12.330 1.00 89.94 360 GLN A O 1
ATOM 2940 N N . TRP A 1 361 ? 0.894 0.346 -10.915 1.00 90.38 361 TRP A N 1
ATOM 2941 C CA . TRP A 1 361 ? 2.082 1.189 -10.961 1.00 90.38 361 TRP A CA 1
ATOM 2942 C C . TRP A 1 361 ? 2.909 0.916 -12.223 1.00 90.38 361 TRP A C 1
ATOM 2944 O O . TRP A 1 361 ? 3.300 1.874 -12.888 1.00 90.38 361 TRP A O 1
ATOM 2954 N N . LEU A 1 362 ? 3.103 -0.351 -12.609 1.00 87.50 362 LEU A N 1
ATOM 2955 C CA . LEU A 1 362 ? 3.770 -0.727 -13.864 1.00 87.50 362 LEU A CA 1
ATOM 2956 C C . LEU A 1 362 ? 3.048 -0.153 -15.088 1.00 87.50 362 LEU A C 1
ATOM 2958 O O . LEU A 1 362 ? 3.701 0.406 -15.964 1.00 87.50 362 LEU A O 1
ATOM 2962 N N . ASP A 1 363 ? 1.716 -0.181 -15.110 1.00 84.00 363 ASP A N 1
ATOM 2963 C CA . ASP A 1 363 ? 0.910 0.391 -16.200 1.00 84.00 363 ASP A CA 1
ATOM 2964 C C . ASP A 1 363 ? 1.043 1.926 -16.306 1.00 84.00 363 ASP A C 1
ATOM 2966 O O . ASP A 1 363 ? 0.741 2.521 -17.343 1.00 84.00 363 ASP A O 1
ATOM 2970 N N . LYS A 1 364 ? 1.492 2.587 -15.229 1.00 77.00 364 LYS A N 1
ATOM 2971 C CA . LYS A 1 364 ? 1.813 4.028 -15.187 1.00 77.00 364 LYS A CA 1
ATOM 2972 C C . LYS A 1 364 ? 3.294 4.318 -15.409 1.00 77.00 364 LYS A C 1
ATOM 2974 O O . LYS A 1 364 ? 3.679 5.486 -15.518 1.00 77.00 364 LYS A O 1
ATOM 2979 N N . SER A 1 365 ? 4.118 3.277 -15.409 1.00 72.19 365 SER A N 1
ATOM 2980 C CA . SER A 1 365 ? 5.543 3.365 -15.668 1.00 72.19 365 SER A CA 1
ATOM 2981 C C . SER A 1 365 ? 5.781 3.719 -17.147 1.00 72.19 365 SER A C 1
ATOM 2983 O O . SER A 1 365 ? 4.872 3.634 -17.976 1.00 72.19 365 SER A O 1
ATOM 2985 N N . PRO A 1 366 ? 6.991 4.159 -17.509 1.00 62.97 366 PRO A N 1
ATOM 2986 C CA . PRO A 1 366 ? 7.290 4.586 -18.874 1.00 62.97 366 PRO A CA 1
ATOM 2987 C C . PRO A 1 366 ? 7.228 3.466 -19.936 1.00 62.97 366 PRO A C 1
ATOM 2989 O O . PRO A 1 366 ? 7.184 3.777 -21.128 1.00 62.97 366 PRO A O 1
ATOM 2992 N N . CYS A 1 367 ? 7.148 2.187 -19.560 1.00 65.50 367 CYS A N 1
ATOM 2993 C CA . CYS A 1 367 ? 7.028 1.087 -20.519 1.00 65.50 367 CYS A CA 1
ATOM 2994 C C . CYS A 1 367 ? 5.577 0.821 -20.937 1.00 65.50 367 CYS A C 1
ATOM 2996 O O . CYS A 1 367 ? 4.653 0.871 -20.132 1.00 65.50 367 CYS A O 1
ATOM 2998 N N . TRP A 1 368 ? 5.376 0.533 -22.224 1.00 64.19 368 TRP A N 1
ATOM 2999 C CA . TRP A 1 368 ? 4.044 0.419 -22.828 1.00 64.19 368 TRP A CA 1
ATOM 3000 C C . TRP A 1 368 ? 3.542 -1.020 -22.982 1.00 64.19 368 TRP A C 1
ATOM 3002 O O . TRP A 1 368 ? 2.362 -1.213 -23.255 1.00 64.19 368 TRP A O 1
ATOM 3012 N N . ARG A 1 369 ? 4.424 -2.009 -22.812 1.00 76.56 369 ARG A N 1
ATOM 3013 C CA . ARG A 1 369 ? 4.188 -3.432 -23.101 1.00 76.56 369 ARG A CA 1
ATOM 3014 C C . ARG A 1 369 ? 4.343 -4.284 -21.845 1.00 76.56 369 ARG A C 1
ATOM 3016 O O . ARG A 1 369 ? 5.151 -5.204 -21.792 1.00 76.56 369 ARG A O 1
ATOM 3023 N N . VAL A 1 370 ? 3.630 -3.895 -20.785 1.00 83.88 370 VAL A N 1
ATOM 3024 C CA . VAL A 1 370 ? 3.777 -4.503 -19.451 1.00 83.88 370 VAL A CA 1
ATOM 3025 C C . VAL A 1 370 ? 3.488 -6.003 -19.499 1.00 83.88 370 VAL A C 1
ATOM 3027 O O . VAL A 1 370 ? 4.268 -6.769 -18.946 1.00 83.88 370 VAL A O 1
ATOM 3030 N N . ASP A 1 371 ? 2.436 -6.432 -20.200 1.00 87.44 371 ASP A N 1
ATOM 3031 C CA . ASP A 1 371 ? 2.099 -7.855 -20.317 1.00 87.44 371 ASP A CA 1
ATOM 3032 C C . ASP A 1 371 ? 3.197 -8.649 -21.032 1.00 87.44 371 ASP A C 1
ATOM 3034 O O . ASP A 1 371 ? 3.655 -9.664 -20.507 1.00 87.44 371 ASP A O 1
ATOM 3038 N N . GLU A 1 372 ? 3.693 -8.164 -22.176 1.00 86.19 372 GLU A N 1
ATOM 3039 C CA . GLU A 1 372 ? 4.759 -8.865 -22.902 1.00 86.19 372 GLU A CA 1
ATOM 3040 C C . GLU A 1 372 ? 6.082 -8.865 -22.129 1.00 86.19 372 GLU A C 1
ATOM 3042 O O . GLU A 1 372 ? 6.845 -9.826 -22.200 1.00 86.19 372 GLU A O 1
ATOM 3047 N N . MET A 1 373 ? 6.349 -7.816 -21.350 1.00 86.56 373 MET A N 1
ATOM 3048 C CA . MET A 1 373 ? 7.504 -7.757 -20.460 1.00 86.56 373 MET A CA 1
ATOM 3049 C C . MET A 1 373 ? 7.408 -8.768 -19.315 1.00 86.56 373 MET A C 1
ATOM 3051 O O . MET A 1 373 ? 8.396 -9.429 -19.002 1.00 86.56 373 MET A O 1
ATOM 3055 N N . LEU A 1 374 ? 6.239 -8.912 -18.688 1.00 90.69 374 LEU A N 1
ATOM 3056 C CA . LEU A 1 374 ? 6.017 -9.895 -17.624 1.00 90.69 374 LEU A CA 1
ATOM 3057 C C . LEU A 1 374 ? 6.102 -11.332 -18.159 1.00 90.69 374 LEU A C 1
ATOM 3059 O O . LEU A 1 374 ? 6.691 -12.203 -17.509 1.00 90.69 374 LEU A O 1
ATOM 3063 N N . GLU A 1 375 ? 5.590 -11.570 -19.368 1.00 90.25 375 GLU A N 1
ATOM 3064 C CA . GLU A 1 375 ? 5.757 -12.842 -20.069 1.00 90.25 375 GLU A CA 1
ATOM 3065 C C . GLU A 1 375 ? 7.237 -13.121 -20.360 1.00 90.25 375 GLU A C 1
ATOM 3067 O O . GLU A 1 375 ? 7.735 -14.199 -20.032 1.00 90.25 375 GLU A O 1
ATOM 3072 N N . ALA A 1 376 ? 7.969 -12.131 -20.877 1.00 89.00 376 ALA A N 1
ATOM 3073 C CA . ALA A 1 376 ? 9.398 -12.245 -21.143 1.00 89.00 376 ALA A CA 1
ATOM 3074 C C . ALA A 1 376 ? 10.217 -12.498 -19.866 1.00 89.00 376 ALA A C 1
ATOM 3076 O O . ALA A 1 376 ? 11.135 -13.311 -19.897 1.00 89.00 376 ALA A O 1
ATOM 3077 N N . ILE A 1 377 ? 9.875 -11.879 -18.726 1.00 89.69 377 ILE A N 1
ATOM 3078 C CA . ILE A 1 377 ? 10.486 -12.198 -17.419 1.00 89.69 377 ILE A CA 1
ATOM 3079 C C . ILE A 1 377 ? 10.229 -13.663 -17.066 1.00 89.69 377 ILE A C 1
ATOM 3081 O O . ILE A 1 377 ? 11.138 -14.367 -16.626 1.00 89.69 377 ILE A O 1
ATOM 3085 N N . SER A 1 378 ? 8.998 -14.135 -17.270 1.00 88.31 378 SER A N 1
ATOM 3086 C CA . SER A 1 378 ? 8.638 -15.527 -17.011 1.00 88.31 378 SER A CA 1
ATOM 3087 C C . SER A 1 378 ? 9.491 -16.487 -17.840 1.00 88.31 378 SER A C 1
ATOM 3089 O O . SER A 1 378 ? 10.115 -17.391 -17.283 1.00 88.31 378 SER A O 1
ATOM 3091 N N . GLN A 1 379 ? 9.589 -16.241 -19.147 1.00 88.62 379 GLN A N 1
ATOM 3092 C CA . GLN A 1 379 ? 10.388 -17.046 -20.069 1.00 88.62 379 GLN A CA 1
ATOM 3093 C C . GLN A 1 379 ? 11.877 -16.973 -19.708 1.00 88.62 379 GLN A C 1
ATOM 3095 O O . GLN A 1 379 ? 12.488 -18.006 -19.475 1.00 88.62 379 GLN A O 1
ATOM 3100 N N . PHE A 1 380 ? 12.432 -15.777 -19.502 1.00 84.88 380 PHE A N 1
ATOM 3101 C CA . PHE A 1 380 ? 13.831 -15.576 -19.105 1.00 84.88 380 PHE A CA 1
ATOM 3102 C C . PHE A 1 380 ? 14.215 -16.309 -17.809 1.00 84.88 380 PHE A C 1
ATOM 3104 O O . PHE A 1 380 ? 15.344 -16.762 -17.649 1.00 84.88 380 PHE A O 1
ATOM 3111 N N . THR A 1 381 ? 13.285 -16.429 -16.858 1.00 81.56 381 THR A N 1
ATOM 3112 C CA . THR A 1 381 ? 13.549 -17.114 -15.579 1.00 81.56 381 THR A CA 1
ATOM 3113 C C . THR A 1 381 ? 13.416 -18.633 -15.643 1.00 81.56 381 THR A C 1
ATOM 3115 O O . THR A 1 381 ? 13.900 -19.313 -14.737 1.00 81.56 381 THR A O 1
ATOM 3118 N N . THR A 1 382 ? 12.747 -19.164 -16.667 1.00 85.38 382 THR A N 1
ATOM 3119 C CA . THR A 1 382 ? 12.425 -20.594 -16.795 1.00 85.38 382 THR A CA 1
ATOM 3120 C C . THR A 1 382 ? 13.200 -21.282 -17.913 1.00 85.38 382 THR A C 1
ATOM 3122 O O . THR A 1 382 ? 13.516 -22.463 -17.782 1.00 85.38 382 THR A O 1
ATOM 3125 N N . ASP A 1 383 ? 13.541 -20.549 -18.969 1.00 86.62 383 ASP A N 1
ATOM 3126 C CA . ASP A 1 383 ? 14.236 -21.034 -20.152 1.00 86.62 383 ASP A CA 1
ATOM 3127 C C . ASP A 1 383 ? 15.692 -20.520 -20.179 1.00 86.62 383 ASP A C 1
ATOM 3129 O O . ASP A 1 383 ? 15.923 -19.326 -20.395 1.00 86.62 383 ASP A O 1
ATOM 3133 N N . PRO A 1 384 ? 16.695 -21.395 -19.970 1.00 82.06 384 PRO A N 1
ATOM 3134 C CA . PRO A 1 384 ? 18.104 -21.014 -20.027 1.00 82.06 384 PRO A CA 1
ATOM 3135 C C . PRO A 1 384 ? 18.584 -20.645 -21.441 1.00 82.06 384 PRO A C 1
ATOM 3137 O O . PRO A 1 384 ? 19.660 -20.062 -21.567 1.00 82.06 384 PRO A O 1
ATOM 3140 N N . GLU A 1 385 ? 17.821 -20.967 -22.491 1.00 87.06 385 GLU A N 1
ATOM 3141 C CA . GLU A 1 385 ? 18.119 -20.604 -23.882 1.00 87.06 385 GLU A CA 1
ATOM 3142 C C . GLU A 1 385 ? 17.441 -19.293 -24.311 1.00 87.06 385 GLU A C 1
ATOM 3144 O O . GLU A 1 385 ? 17.612 -18.850 -25.452 1.00 87.06 385 GLU A O 1
ATOM 3149 N N . TYR A 1 386 ? 16.691 -18.641 -23.413 1.00 85.38 386 TYR A N 1
ATOM 3150 C CA . TYR A 1 386 ? 16.016 -17.392 -23.730 1.00 85.38 386 TYR A CA 1
ATOM 3151 C C . TYR A 1 386 ? 17.025 -16.307 -24.119 1.00 85.38 386 TYR A C 1
ATOM 3153 O O . TYR A 1 386 ? 17.880 -15.909 -23.327 1.00 85.38 386 TYR A O 1
ATOM 3161 N N . ASP A 1 387 ? 16.878 -15.782 -25.335 1.00 82.12 387 ASP A N 1
ATOM 3162 C CA . ASP A 1 387 ? 17.750 -14.751 -25.892 1.00 82.12 387 ASP A CA 1
ATOM 3163 C C . ASP A 1 387 ? 17.631 -13.420 -25.115 1.00 82.12 387 ASP A C 1
ATOM 3165 O O . ASP A 1 387 ? 16.610 -12.724 -25.230 1.00 82.12 387 ASP A O 1
ATOM 3169 N N . PRO A 1 388 ? 18.674 -12.998 -24.371 1.00 79.81 388 PRO A N 1
ATOM 3170 C CA . PRO A 1 388 ? 18.652 -11.746 -23.619 1.00 79.81 388 PRO A CA 1
ATOM 3171 C C . PRO A 1 388 ? 18.468 -10.513 -24.513 1.00 79.81 388 PRO A C 1
ATOM 3173 O O . PRO A 1 388 ? 17.970 -9.490 -24.040 1.00 79.81 388 PRO A O 1
ATOM 3176 N N . ALA A 1 389 ? 18.816 -10.598 -25.804 1.00 77.00 389 ALA A N 1
ATOM 3177 C CA . ALA A 1 389 ? 18.627 -9.502 -26.748 1.00 77.00 389 ALA A CA 1
ATOM 3178 C C . ALA A 1 389 ? 17.141 -9.200 -26.990 1.00 77.00 389 ALA A C 1
ATOM 3180 O O . ALA A 1 389 ? 16.775 -8.034 -27.127 1.00 77.00 389 ALA A O 1
ATOM 3181 N N . LYS A 1 390 ? 16.261 -10.213 -26.961 1.00 76.31 390 LYS A N 1
ATOM 3182 C CA . LYS A 1 390 ? 14.804 -10.007 -27.051 1.00 76.31 390 LYS A CA 1
ATOM 3183 C C . LYS A 1 390 ? 14.273 -9.238 -25.849 1.00 76.31 390 LYS A C 1
ATOM 3185 O O . LYS A 1 390 ? 13.453 -8.340 -26.013 1.00 76.31 390 LYS A O 1
ATOM 3190 N N . PHE A 1 391 ? 14.754 -9.568 -24.650 1.00 78.75 391 PHE A N 1
ATOM 3191 C CA . PHE A 1 391 ? 14.385 -8.843 -23.434 1.00 78.75 391 PHE A CA 1
ATOM 3192 C C . PHE A 1 391 ? 14.869 -7.391 -23.489 1.00 78.75 391 PHE A C 1
ATOM 3194 O O . PHE A 1 391 ? 14.083 -6.470 -23.281 1.00 78.75 391 PHE A O 1
ATOM 3201 N N . ALA A 1 392 ? 16.140 -7.182 -23.844 1.00 75.12 392 ALA A N 1
ATOM 3202 C CA . ALA A 1 392 ? 16.712 -5.849 -23.997 1.00 75.12 392 ALA A CA 1
ATOM 3203 C C . ALA A 1 392 ? 15.947 -5.009 -25.034 1.00 75.12 392 ALA A C 1
ATOM 3205 O O . ALA A 1 392 ? 15.635 -3.856 -24.762 1.00 75.12 392 ALA A O 1
ATOM 3206 N N . ALA A 1 393 ? 15.565 -5.594 -26.173 1.00 72.00 393 ALA A N 1
ATOM 3207 C CA . ALA A 1 393 ? 14.791 -4.910 -27.209 1.00 72.00 393 ALA A CA 1
ATOM 3208 C C . ALA A 1 393 ? 13.374 -4.508 -26.756 1.00 72.00 393 ALA A C 1
ATOM 3210 O O . ALA A 1 393 ? 12.851 -3.491 -27.209 1.00 72.00 393 ALA A O 1
ATOM 3211 N N . LEU A 1 394 ? 12.738 -5.285 -25.871 1.00 75.00 394 LEU A N 1
ATOM 3212 C CA . LEU A 1 394 ? 11.431 -4.929 -25.309 1.00 75.00 394 LEU A CA 1
ATOM 3213 C C . LEU A 1 394 ? 11.531 -3.756 -24.326 1.00 75.00 394 LEU A C 1
ATOM 3215 O O . LEU A 1 394 ? 10.668 -2.876 -24.334 1.00 75.00 394 LEU A O 1
ATOM 3219 N N . VAL A 1 395 ? 12.590 -3.724 -23.511 1.00 73.31 395 VAL A N 1
ATOM 3220 C CA . VAL A 1 395 ? 12.876 -2.607 -22.599 1.00 73.31 395 VAL A CA 1
ATOM 3221 C C . VAL A 1 395 ? 13.212 -1.346 -23.395 1.00 73.31 395 VAL A C 1
ATOM 3223 O O . VAL A 1 395 ? 12.654 -0.284 -23.131 1.00 73.31 395 VAL A O 1
ATOM 3226 N N . ASP A 1 396 ? 14.055 -1.485 -24.417 1.00 67.62 396 ASP A N 1
ATOM 3227 C CA . ASP A 1 396 ? 14.608 -0.388 -25.214 1.00 67.62 396 ASP A CA 1
ATOM 3228 C C . ASP A 1 396 ? 13.712 0.039 -26.393 1.00 67.62 396 ASP A C 1
ATOM 3230 O O . ASP A 1 396 ? 14.160 0.584 -27.400 1.00 67.62 396 ASP A O 1
ATOM 3234 N N . CYS A 1 397 ? 12.400 -0.196 -26.291 1.00 60.00 397 CYS A N 1
ATOM 3235 C CA . CYS A 1 397 ? 11.430 0.038 -27.370 1.00 60.00 397 CYS A CA 1
ATOM 3236 C C . CYS A 1 397 ? 11.314 1.507 -27.843 1.00 60.00 397 CYS A C 1
ATOM 3238 O O . CYS A 1 397 ? 10.584 1.797 -28.795 1.00 60.00 397 CYS A O 1
ATOM 3240 N N . ARG A 1 398 ? 12.015 2.436 -27.182 1.00 54.59 398 ARG A N 1
ATOM 3241 C CA . ARG A 1 398 ? 12.077 3.867 -27.503 1.00 54.59 398 ARG A CA 1
ATOM 3242 C C . ARG A 1 398 ? 13.343 4.271 -28.258 1.00 54.59 398 ARG A C 1
ATOM 3244 O O . ARG A 1 398 ? 13.360 5.369 -28.813 1.00 54.59 398 ARG A O 1
ATOM 3251 N N . ASN A 1 399 ? 14.372 3.428 -28.294 1.00 53.50 399 ASN A N 1
ATOM 3252 C CA . ASN A 1 399 ? 15.649 3.767 -28.900 1.00 53.50 399 ASN A CA 1
ATOM 3253 C C . ASN A 1 399 ? 15.602 3.631 -30.432 1.00 53.50 399 ASN A C 1
ATOM 3255 O O . ASN A 1 399 ? 15.384 2.531 -30.951 1.00 53.50 399 ASN A O 1
ATOM 3259 N N . PRO A 1 400 ? 15.802 4.734 -31.179 1.00 49.66 400 PRO A N 1
ATOM 3260 C CA . PRO A 1 400 ? 15.763 4.717 -32.639 1.00 49.66 400 PRO A CA 1
ATOM 3261 C C . PRO A 1 400 ? 16.899 3.900 -33.272 1.00 49.66 400 PRO A C 1
ATOM 3263 O O . PRO A 1 400 ? 16.733 3.403 -34.385 1.00 49.66 400 PRO A O 1
ATOM 3266 N N . ASP A 1 401 ? 18.033 3.750 -32.576 1.00 43.22 401 ASP A N 1
ATOM 3267 C CA . ASP A 1 401 ? 19.265 3.160 -33.114 1.00 43.22 401 ASP A CA 1
ATOM 3268 C C . ASP A 1 401 ? 19.280 1.622 -33.051 1.00 43.22 401 ASP A C 1
ATOM 3270 O O . ASP A 1 401 ? 20.099 0.975 -33.705 1.00 43.22 401 ASP A O 1
ATOM 3274 N N . HIS A 1 402 ? 18.353 1.004 -32.311 1.00 49.12 402 HIS A N 1
ATOM 3275 C CA . HIS A 1 402 ? 18.309 -0.450 -32.100 1.00 49.12 402 HIS A CA 1
ATOM 3276 C C . HIS A 1 402 ? 17.570 -1.231 -33.204 1.00 49.12 402 HIS A C 1
ATOM 3278 O O . HIS A 1 402 ? 17.266 -2.408 -33.018 1.00 49.12 402 HIS A O 1
ATOM 3284 N N . TYR A 1 403 ? 17.300 -0.614 -34.367 1.00 37.25 403 TYR A N 1
ATOM 3285 C CA . TYR A 1 403 ? 16.693 -1.245 -35.558 1.00 37.25 403 TYR A CA 1
ATOM 3286 C C . TYR A 1 403 ? 15.547 -2.214 -35.239 1.00 37.25 403 TYR A C 1
ATOM 3288 O O . TYR A 1 403 ? 15.408 -3.290 -35.827 1.00 37.25 403 TYR A O 1
ATOM 3296 N N . GLY A 1 404 ? 14.681 -1.812 -34.313 1.00 36.38 404 GLY A N 1
ATOM 3297 C CA . GLY A 1 404 ? 13.421 -2.486 -34.105 1.00 36.38 404 GLY A CA 1
ATOM 3298 C C . GLY A 1 404 ? 12.577 -2.318 -35.359 1.00 36.38 404 GLY A C 1
ATOM 3299 O O . GLY A 1 404 ? 11.870 -1.325 -35.510 1.00 36.38 404 GLY A O 1
ATOM 3300 N N . ASN A 1 405 ? 12.571 -3.328 -36.224 1.00 36.94 405 ASN A N 1
ATOM 3301 C CA . ASN A 1 405 ? 11.500 -3.573 -37.189 1.00 36.94 405 ASN A CA 1
ATOM 3302 C C . ASN A 1 405 ? 10.215 -4.000 -36.438 1.00 36.94 405 ASN A C 1
ATOM 3304 O O . ASN A 1 405 ? 9.532 -4.954 -36.799 1.00 36.94 405 ASN A O 1
ATOM 3308 N N . VAL A 1 406 ? 9.935 -3.335 -35.315 1.00 40.25 406 VAL A N 1
ATOM 3309 C CA . VAL A 1 406 ? 8.704 -3.430 -34.554 1.00 40.25 406 VAL A CA 1
ATOM 3310 C C . VAL A 1 406 ? 7.778 -2.433 -35.215 1.00 40.25 406 VAL A C 1
ATOM 3312 O O . VAL A 1 406 ? 8.011 -1.224 -35.172 1.00 40.25 406 VAL A O 1
ATOM 3315 N N . THR A 1 407 ? 6.734 -2.944 -35.859 1.00 37.28 407 THR A N 1
ATOM 3316 C CA . THR A 1 407 ? 5.609 -2.130 -36.302 1.00 37.28 407 THR A CA 1
ATOM 3317 C C . THR A 1 407 ? 5.155 -1.307 -35.103 1.00 37.28 407 THR A C 1
ATOM 3319 O O . THR A 1 407 ? 4.618 -1.857 -34.138 1.00 37.28 407 THR A O 1
ATOM 3322 N N . LYS A 1 408 ? 5.412 0.007 -35.127 1.00 40.66 408 LYS A N 1
ATOM 3323 C CA . LYS A 1 408 ? 4.834 0.932 -34.150 1.00 40.66 408 LYS A CA 1
ATOM 3324 C C . LYS A 1 408 ? 3.334 0.655 -34.139 1.00 40.66 408 LYS A C 1
ATOM 3326 O O . LYS A 1 408 ? 2.729 0.571 -35.206 1.00 40.66 408 LYS A O 1
ATOM 3331 N N . TYR A 1 409 ? 2.748 0.447 -32.964 1.00 37.22 409 TYR A N 1
ATOM 3332 C CA . TYR A 1 409 ? 1.322 0.163 -32.867 1.00 37.22 409 TYR A CA 1
ATOM 3333 C C . TYR A 1 409 ? 0.547 1.362 -33.433 1.00 37.22 409 TYR A C 1
ATOM 3335 O O . TYR A 1 409 ? 0.473 2.415 -32.810 1.00 37.22 409 TYR A O 1
ATOM 3343 N N . THR A 1 410 ? 0.006 1.213 -34.642 1.00 38.00 410 THR A N 1
ATOM 3344 C CA . THR A 1 410 ? -0.829 2.213 -35.329 1.00 38.00 410 THR A CA 1
ATOM 3345 C C . THR A 1 410 ? -2.305 2.089 -34.948 1.00 38.00 410 THR A C 1
ATOM 3347 O O . THR A 1 410 ? -3.154 2.804 -35.482 1.00 38.00 410 THR A O 1
ATOM 3350 N N . GLY A 1 411 ? -2.641 1.187 -34.019 1.00 36.34 411 GLY A N 1
ATOM 3351 C CA . GLY A 1 411 ? -3.994 1.057 -33.501 1.00 36.34 411 GLY A CA 1
ATOM 3352 C C . GLY A 1 411 ? -4.399 2.332 -32.769 1.00 36.34 411 GLY A C 1
ATOM 3353 O O . GLY A 1 411 ? -3.804 2.688 -31.752 1.00 36.34 411 GLY A O 1
ATOM 3354 N N . LYS A 1 412 ? -5.426 3.016 -33.284 1.00 35.38 412 LYS A N 1
ATOM 3355 C CA . LYS A 1 412 ? -6.059 4.157 -32.615 1.00 35.38 412 LYS A CA 1
ATOM 3356 C C . LYS A 1 412 ? -6.605 3.708 -31.260 1.00 35.38 412 LYS A C 1
ATOM 3358 O O . LYS A 1 412 ? -7.702 3.165 -31.174 1.00 35.38 412 LYS A O 1
ATOM 3363 N N . ILE A 1 413 ? -5.857 3.971 -30.195 1.00 44.28 413 ILE A N 1
ATOM 3364 C CA . ILE A 1 413 ? -6.383 3.937 -28.833 1.00 44.28 413 ILE A CA 1
ATOM 3365 C C . ILE A 1 413 ? -7.169 5.240 -28.664 1.00 44.28 413 ILE A C 1
ATOM 3367 O O . ILE A 1 413 ? -6.580 6.316 -28.590 1.00 44.28 413 ILE A O 1
ATOM 3371 N N . THR A 1 414 ? -8.499 5.149 -28.629 1.00 37.25 414 THR A N 1
ATOM 3372 C CA . THR A 1 414 ? -9.464 6.271 -28.685 1.00 37.25 414 THR A CA 1
ATOM 3373 C C . THR A 1 414 ? -9.332 7.316 -27.570 1.00 37.25 414 THR A C 1
ATOM 3375 O O . THR A 1 414 ? -10.007 8.340 -27.615 1.00 37.25 414 THR A O 1
ATOM 3378 N N . HIS A 1 415 ? -8.447 7.098 -26.592 1.00 39.91 415 HIS A N 1
ATOM 3379 C CA . HIS A 1 415 ? -8.258 7.965 -25.426 1.00 39.91 415 HIS A CA 1
ATOM 3380 C C . HIS A 1 415 ? -6.797 8.360 -25.158 1.00 39.91 415 HIS A C 1
ATOM 3382 O O . HIS A 1 415 ? -6.485 8.831 -24.065 1.00 39.91 415 HIS A O 1
ATOM 3388 N N . ARG A 1 416 ? -5.884 8.192 -26.128 1.00 41.47 416 ARG A N 1
ATOM 3389 C CA . ARG A 1 416 ? -4.518 8.740 -26.033 1.00 41.47 416 ARG A CA 1
ATOM 3390 C C . ARG A 1 416 ? -4.331 9.912 -27.005 1.00 41.47 416 ARG A C 1
ATOM 3392 O O . ARG A 1 416 ? -4.760 9.808 -28.150 1.00 41.47 416 ARG A O 1
ATOM 3399 N N . PRO A 1 417 ? -3.652 11.002 -26.599 1.00 32.91 417 PRO A N 1
ATOM 3400 C CA . PRO A 1 417 ? -3.461 12.207 -27.415 1.00 32.91 417 PRO A CA 1
ATOM 3401 C C . PRO A 1 417 ? -2.409 12.033 -28.528 1.00 32.91 417 PRO A C 1
ATOM 3403 O O . PRO A 1 417 ? -1.733 12.981 -28.907 1.00 32.91 417 PRO A O 1
ATOM 3406 N N . GLN A 1 418 ? -2.230 10.821 -29.053 1.00 38.38 418 GLN A N 1
ATOM 3407 C CA . GLN A 1 418 ? -1.225 10.524 -30.071 1.00 38.38 418 GLN A CA 1
ATOM 3408 C C . GLN A 1 418 ? -1.900 10.460 -31.441 1.00 38.38 418 GLN A C 1
ATOM 3410 O O . GLN A 1 418 ? -2.218 9.395 -31.961 1.00 38.38 418 GLN A O 1
ATOM 3415 N N . GLY A 1 419 ? -2.154 11.637 -32.008 1.00 33.50 419 GLY A N 1
ATOM 3416 C CA . GLY A 1 419 ? -2.341 11.800 -33.441 1.00 33.50 419 GLY A CA 1
ATOM 3417 C C . GLY A 1 419 ? -1.006 12.188 -34.061 1.00 33.50 419 GLY A C 1
ATOM 3418 O O . GLY A 1 419 ? -0.656 13.359 -34.027 1.00 33.50 419 GLY A O 1
ATOM 3419 N N . TRP A 1 420 ? -0.275 11.226 -34.617 1.00 26.81 420 TRP A N 1
ATOM 3420 C CA . TRP A 1 420 ? 0.811 11.497 -35.560 1.00 26.81 420 TRP A CA 1
ATOM 3421 C C . TRP A 1 420 ? 0.662 10.560 -36.760 1.00 26.81 420 TRP A C 1
ATOM 3423 O O . TRP A 1 420 ? 0.311 9.389 -36.595 1.00 26.81 420 TRP A O 1
ATOM 3433 N N . LYS A 1 421 ? 0.841 11.129 -37.954 1.00 30.03 421 LYS A N 1
ATOM 3434 C CA . LYS A 1 421 ? 0.977 10.409 -39.223 1.00 30.03 421 LYS A CA 1
ATOM 3435 C C . LYS A 1 421 ? 2.417 9.959 -39.405 1.00 30.03 421 LYS A C 1
ATOM 3437 O O . LYS A 1 421 ? 3.308 10.705 -38.942 1.00 30.03 421 LYS A O 1
#

Radius of gyration: 29.35 Å; chains: 1; bounding box: 96×67×81 Å

Secondary structure (DSSP, 8-state):
---PPPP-PPPSS---HHHHHHHHHHHHHHHHSPPPPTHHHHHHHHHHHTTS----PPPPPPPHHHHHHHHHHHTTTT-S-TTS-SS-----TT--S---SSTTGGGS--TT-PPP-----HHHHHHHHSHHHHHHHHHHHTTSHHHHHHHHHH-HHHHHHHHTTEEEEETTTTBSTTTTSPP-TT-TTSS----SEEEEEPPPPSSSPPPHHHHHHHHHHHHHHHHHTGGG-SEEEEES-TT--HHHHHHHGGG-TT--EEEEES-TT--GGGHHHHHHHTTTTPPTT-TT--EEEEE------------TT------S-SS--SS-HHHHHHHHHHHHHHHHHHTT---SSTTSHHHHHHTTSS-S-HHHHHHHHHHHHH-TT--HHHHHHHHTTT-GGG-----------TTS-----

Foldseek 3Di:
DDDDDDDDDDDPDPDDPVVVVVVVVVVVVCVVDPDPDPPVVVVVVVVVVVPPDDPDDDDDDDDPVRVVVVVVVVVCVQVVHDPDPPDPDPWQLLDQLPQDCDPPSVPDDSSRNDDDDDDDDPVLVVQLVPVVSLLVVLLVQQLFSLSVSVQCPPDVSSSVSNVQQEDEAALQVLRLQLLLPDADPPDDSNGRDDGSAYEYTHRDDPDDDDDPVSLVVSVVSVLSSLLSCLCPDAHYAYAQREPDDLVSLLVRLLSNQNHQEYHYYQHPHFALLCLVSVLVSNQPNYDVVCSLRYEYFYAGRFDQADPDDDDPPDDGGDTGDPDPPVDDVLVVNLVSVLVNVVSCVVSVYDLCDPRGNNNVNVVVHPQPCSVVLVVLSVCVVPPVPRDVVVNVCSSVVPDPPNPPPPDDPPDPPVPDPDDDD

Sequence (421 aa):
MLSTQNHSGENPWGYNPKSYRKFRRNLDELQANPVPKGEDYWKSYWAEESAKDDWTAAPAPKSEEQLLKEEIEKNLEDWPWKGVPQKLLTVSPYAFNYYNEEPPYNTVEVPFKLAEVTQTSKLFTEVFRARPVLETIAGYLFQYHSMSWQFFATCQEAGRTMAQVLGFWDVNGNFFGHCEEPPTAKGPHHDARVSLITIVAPVRRPEGTASYVEQIENIHSLCLSVYNFAENIRNIQFHRVPFLSTRLLALLIPKMRKLENLGIYKCQLIHVGEAMRLLEIIRSDRMLGKEDQVSLDFFPNYHVGPKESLGEYCVGTYGASWDNWNGDTDIAIWAMVTRIIPQARKQGIDFESPHTAFRQWLDKSPCWRVDEMLEAISQFTTDPEYDPAKFAALVDCRNPDHYGNVTKYTGKITHRPQGWK